Protein AF-A0A1C0YJT8-F1 (afdb_monomer_lite)

InterPro domains:
  IPR001119 S-layer homology domain [PF00395] (27-69)
  IPR001119 S-layer homology domain [PS51272] (24-87)

Organism: NCBI:txid33978

Foldseek 3Di:
DDDDPPDPPQPDDPPPPVDDPPPQPQQPVCPPPDPLLSVLLVVLVVVVLADAPDSRHNQQFDFDFLLRNLLSLLLVVVLSVQDQPPCLLVDAQAPPDHSPDPPVSSSRSNRRCSVLVLDPDDPRHSRRRHGDFLLVLLSSLQSSQCSNQVVHGLLRVCVVVVFFFQAPCLVVADPVSSSSVRSCRSLVLDVDNHRRRGDTHGSSNSSSSVSSSVVSSVVVVVVVVDPDPPDPPDPDDDDDDDDDDDDDDDDDDDDDDDDDDDDDDPDPPFCQKDKAFFWFFDDQDQQKTWTAHPPRGIDIAGEDPLLRLVSVLRQQNHRKTWTFIDHRRYGPDTQEIERQRQADPVGFREDECVNHDLRYHYEYAHQGYEYYDQQPRPDAYHAEYEANRAYEYEEHHHPEHAYPEEYEYEYDAEYPDEYEYHYENYEYEFDLHYEHAEYEYAYEYEYAYDNNYEAEEYEDEPPHAEYEYHEEYAEYEYADCEEHEYFAQYEYAEYHYNHLEYEYPVNGYHYNYYDYDPNNPDYDYD

Radius of gyration: 30.13 Å; chains: 1; bounding box: 87×71×88 Å

Secondary structure (DSSP, 8-state):
-------------SSTT------PPPPGGGTTS-HHHHHHHHHHHHTTSS--SSSS---TTSBPBHHHHHHHHHHHHHHTTPPPPTTTTTS-SSTTS-TT-S-HHHHHHHHHHHHTSS---BTTB--TTSBPBHHHHHHHHHHHHHHHHSS--HHHHHHHTT-----TTGGGS-HHHHHHHHHHHHTTS---S---TTSBPBHHHHHHHHHHHHHHHHHHHHHHHS---------PPPPPP------------------------------SEEEEEEEEEEEEETTEEEEEETTTEEEEEEE-GGGHHHHT-TTTTTT-EEEEEEETTEEEEEEEEEE----BTTB-EEEEGGGS-TT-EEEE--SEEEEESBTT-SSPEEEEEPTTEEEEE-SB-EEEEEESS-EEEEE-SEEEEEEEEE-TTEEEEE-TT-EEEEEEESS-EEEEE-TT-EEEEEEE-TT--EEEEESEEEEEEE--SSEEEEEES-EEEEEEE--SEEEE-TT--EEEEEEE-TT-------

Structure (mmCIF, N/CA/C/O backbone):
data_AF-A0A1C0YJT8-F1
#
_entry.id   AF-A0A1C0YJT8-F1
#
loop_
_atom_site.group_PDB
_atom_site.id
_atom_site.type_symbol
_atom_site.label_atom_id
_atom_site.label_alt_id
_atom_site.label_comp_id
_atom_site.label_asym_id
_atom_site.label_entity_id
_atom_site.label_seq_id
_atom_site.pdbx_PDB_ins_code
_atom_site.Cartn_x
_atom_site.Cartn_y
_atom_site.Cartn_z
_atom_site.occupancy
_atom_site.B_iso_or_equiv
_atom_site.auth_seq_id
_atom_site.auth_comp_id
_atom_site.auth_asym_id
_atom_site.auth_atom_id
_atom_site.pdbx_PDB_model_num
ATOM 1 N N . MET A 1 1 ? -6.799 -3.546 -41.972 1.00 31.66 1 MET A N 1
ATOM 2 C CA . MET A 1 1 ? -7.171 -2.830 -40.733 1.00 31.66 1 MET A CA 1
ATOM 3 C C . MET A 1 1 ? -5.934 -2.799 -39.862 1.00 31.66 1 MET A C 1
ATOM 5 O O . MET A 1 1 ? -5.604 -3.805 -39.254 1.00 31.66 1 MET A O 1
ATOM 9 N N . ASN A 1 2 ? -5.205 -1.687 -39.908 1.00 24.78 2 ASN A N 1
ATOM 10 C CA . ASN A 1 2 ? -3.968 -1.499 -39.158 1.00 24.78 2 ASN A CA 1
ATOM 11 C C . ASN A 1 2 ? -4.349 -1.091 -37.735 1.00 24.78 2 ASN A C 1
ATOM 13 O O . ASN A 1 2 ? -4.852 0.015 -37.539 1.00 24.78 2 ASN A O 1
ATOM 17 N N . LYS A 1 3 ? -4.157 -1.983 -36.759 1.00 29.39 3 LYS A N 1
ATOM 18 C CA . LYS A 1 3 ? -4.174 -1.580 -35.352 1.00 29.39 3 LYS A CA 1
ATOM 19 C C . LYS A 1 3 ? -2.888 -0.796 -35.107 1.00 29.39 3 LYS A C 1
ATOM 21 O O . LYS A 1 3 ? -1.796 -1.314 -35.314 1.00 29.39 3 LYS A O 1
ATOM 26 N N . LYS A 1 4 ? -3.044 0.484 -34.779 1.00 26.94 4 LYS A N 1
ATOM 27 C CA . LYS A 1 4 ? -1.961 1.347 -34.318 1.00 26.94 4 LYS A CA 1
ATOM 28 C C . LYS A 1 4 ? -1.537 0.808 -32.954 1.00 26.94 4 LYS A C 1
ATOM 30 O O . LYS A 1 4 ? -2.317 0.892 -32.013 1.00 26.94 4 LYS A O 1
ATOM 35 N N . TYR A 1 5 ? -0.363 0.198 -32.880 1.00 30.16 5 TYR A N 1
ATOM 36 C CA . TYR A 1 5 ? 0.302 -0.042 -31.609 1.00 30.16 5 TYR A CA 1
ATOM 37 C C . TYR A 1 5 ? 0.912 1.299 -31.215 1.00 30.16 5 TYR A C 1
ATOM 39 O O . TYR A 1 5 ? 1.876 1.749 -31.831 1.00 30.16 5 TYR A O 1
ATOM 47 N N . THR A 1 6 ? 0.259 2.006 -30.296 1.00 26.56 6 THR A N 1
ATOM 48 C CA . THR A 1 6 ? 0.883 3.124 -29.593 1.00 26.56 6 THR A CA 1
ATOM 49 C C . THR A 1 6 ? 2.080 2.529 -28.864 1.00 26.56 6 THR A C 1
ATOM 51 O O . THR A 1 6 ? 1.913 1.564 -28.121 1.00 26.56 6 THR A O 1
ATOM 54 N N . ALA A 1 7 ? 3.284 3.012 -29.164 1.00 27.41 7 ALA A N 1
ATOM 55 C CA . ALA A 1 7 ? 4.483 2.589 -28.465 1.00 27.41 7 ALA A CA 1
ATOM 56 C C . ALA A 1 7 ? 4.308 2.953 -26.988 1.00 27.41 7 ALA A C 1
ATOM 58 O O . ALA A 1 7 ? 4.318 4.130 -26.638 1.00 27.41 7 ALA A O 1
ATOM 59 N N . VAL A 1 8 ? 4.087 1.947 -26.145 1.00 30.14 8 VAL A N 1
ATOM 60 C CA . VAL A 1 8 ? 4.354 2.064 -24.716 1.00 30.14 8 VAL A CA 1
ATOM 61 C C . VAL A 1 8 ? 5.869 2.170 -24.638 1.00 30.14 8 VAL A C 1
ATOM 63 O O . VAL A 1 8 ? 6.574 1.198 -24.910 1.00 30.14 8 VAL A O 1
ATOM 66 N N . VAL A 1 9 ? 6.384 3.371 -24.382 1.00 32.78 9 VAL A N 1
ATOM 67 C CA . VAL A 1 9 ? 7.763 3.515 -23.921 1.00 32.78 9 VAL A CA 1
ATOM 68 C C . VAL A 1 9 ? 7.741 2.943 -22.514 1.00 32.78 9 VAL A C 1
ATOM 70 O O . VAL A 1 9 ? 7.346 3.608 -21.567 1.00 32.78 9 VAL A O 1
ATOM 73 N N . ALA A 1 10 ? 8.018 1.648 -22.408 1.00 33.59 10 ALA A N 1
ATOM 74 C CA . ALA A 1 10 ? 8.188 0.992 -21.132 1.00 33.59 10 ALA A CA 1
ATOM 75 C C . ALA A 1 10 ? 9.545 1.451 -20.590 1.00 33.59 10 ALA A C 1
ATOM 77 O O . ALA A 1 10 ? 10.577 0.857 -20.906 1.00 33.59 10 ALA A O 1
ATOM 78 N N . THR A 1 11 ? 9.552 2.556 -19.847 1.00 33.28 11 THR A N 1
ATOM 79 C CA . THR A 1 11 ? 10.689 2.956 -19.019 1.00 33.28 11 THR A CA 1
ATOM 80 C C . THR A 1 11 ? 10.813 1.890 -17.936 1.00 33.28 11 THR A C 1
ATOM 82 O O . THR A 1 11 ? 10.087 1.880 -16.952 1.00 33.28 11 THR A O 1
ATOM 85 N N . LEU A 1 12 ? 11.633 0.879 -18.203 1.00 34.91 12 LEU A N 1
ATOM 86 C CA . LEU A 1 12 ? 11.765 -0.310 -17.376 1.00 34.91 12 LEU A CA 1
ATOM 87 C C . LEU A 1 12 ? 13.092 -0.268 -16.630 1.00 34.91 12 LEU A C 1
ATOM 89 O O . LEU A 1 12 ? 14.141 -0.340 -17.260 1.00 34.91 12 LEU A O 1
ATOM 93 N N . LEU A 1 13 ? 12.982 -0.239 -15.299 1.00 37.06 13 LEU A N 1
ATOM 94 C CA . LEU A 1 13 ? 13.939 -0.730 -14.302 1.00 37.06 13 LEU A CA 1
ATOM 95 C C . LEU A 1 13 ? 15.419 -0.513 -14.646 1.00 37.06 13 LEU A C 1
ATOM 97 O O . LEU A 1 13 ? 16.098 -1.433 -15.097 1.00 37.06 13 LEU A O 1
ATOM 101 N N . ALA A 1 14 ? 15.937 0.669 -14.327 1.00 29.52 14 ALA A N 1
ATOM 102 C CA . ALA A 1 14 ? 17.372 0.846 -14.091 1.00 29.52 14 ALA A CA 1
ATOM 103 C C . ALA A 1 14 ? 17.700 1.397 -12.685 1.00 29.52 14 ALA A C 1
ATOM 105 O O . ALA A 1 14 ? 18.867 1.410 -12.313 1.00 29.52 14 ALA A O 1
ATOM 106 N N . GLY A 1 15 ? 16.702 1.788 -11.875 1.00 34.75 15 GLY A N 1
ATOM 107 C CA . GLY A 1 15 ? 16.930 2.362 -10.535 1.00 34.75 15 GLY A CA 1
ATOM 108 C C . GLY A 1 15 ? 16.719 1.424 -9.333 1.00 34.75 15 GLY A C 1
ATOM 109 O O . GLY A 1 15 ? 17.360 1.589 -8.302 1.00 34.75 15 GLY A O 1
ATOM 110 N N . ALA A 1 16 ? 15.872 0.397 -9.432 1.00 33.62 16 ALA A N 1
ATOM 111 C CA . ALA A 1 16 ? 15.296 -0.248 -8.240 1.00 33.62 16 ALA A CA 1
ATOM 112 C C . ALA A 1 16 ? 16.101 -1.412 -7.609 1.00 33.62 16 ALA A C 1
ATOM 114 O O . ALA A 1 16 ? 15.509 -2.328 -7.042 1.00 33.62 16 ALA A O 1
ATOM 115 N N . LEU A 1 17 ? 17.438 -1.436 -7.693 1.00 34.62 17 LEU A N 1
ATOM 116 C CA . LEU A 1 17 ? 18.242 -2.439 -6.956 1.00 34.62 17 LEU A CA 1
ATOM 117 C C . LEU A 1 17 ? 19.297 -1.860 -6.009 1.00 34.62 17 LEU A C 1
ATOM 119 O O . LEU A 1 17 ? 19.988 -2.629 -5.339 1.00 34.62 17 LEU A O 1
ATOM 123 N N . ALA A 1 18 ? 19.360 -0.539 -5.840 1.00 38.50 18 ALA A N 1
ATOM 124 C CA . ALA A 1 18 ? 19.978 0.043 -4.652 1.00 38.50 18 ALA A CA 1
ATOM 125 C C . ALA A 1 18 ? 18.956 0.056 -3.497 1.00 38.50 18 ALA A C 1
ATOM 127 O O . ALA A 1 18 ? 18.519 1.103 -3.040 1.00 38.50 18 ALA A O 1
ATOM 128 N N . LEU A 1 19 ? 18.531 -1.132 -3.055 1.00 37.12 19 LEU A N 1
ATOM 129 C CA . LEU A 1 19 ? 17.658 -1.282 -1.893 1.00 37.12 19 LEU A CA 1
ATOM 130 C C . LEU A 1 19 ? 18.473 -1.002 -0.624 1.00 37.12 19 LEU A C 1
ATOM 132 O O . LEU A 1 19 ? 19.276 -1.832 -0.187 1.00 37.12 19 LEU A O 1
ATOM 136 N N . SER A 1 20 ? 18.250 0.160 -0.016 1.00 27.94 20 SER A N 1
ATOM 137 C CA . SER A 1 20 ? 18.439 0.319 1.426 1.00 27.94 20 SER A CA 1
ATOM 138 C C . SER A 1 20 ? 17.560 -0.725 2.124 1.00 27.94 20 SER A C 1
ATOM 140 O O . SER A 1 20 ? 16.398 -0.864 1.743 1.00 27.94 20 SER A O 1
ATOM 142 N N . PRO A 1 21 ? 18.051 -1.490 3.115 1.00 30.81 21 PRO A N 1
ATOM 143 C CA . PRO A 1 21 ? 17.191 -2.422 3.825 1.00 30.81 21 PRO A CA 1
ATOM 144 C C . PRO A 1 21 ? 16.226 -1.627 4.715 1.00 30.81 21 PRO A C 1
ATOM 146 O O . PRO A 1 21 ? 16.537 -1.357 5.875 1.00 30.81 21 PRO A O 1
ATOM 149 N N . LEU A 1 22 ? 15.047 -1.270 4.194 1.00 33.97 22 LEU A N 1
ATOM 150 C CA . LEU A 1 22 ? 13.877 -1.096 5.047 1.00 33.97 22 LEU A CA 1
ATOM 151 C C . LEU A 1 22 ? 13.570 -2.493 5.577 1.00 33.97 22 LEU A C 1
ATOM 153 O O . LEU A 1 22 ? 13.144 -3.384 4.847 1.00 33.97 22 LEU A O 1
ATOM 157 N N . GLN A 1 23 ? 13.917 -2.734 6.835 1.00 31.55 23 GLN A N 1
ATOM 158 C CA . GLN A 1 23 ? 13.694 -4.020 7.468 1.00 31.55 23 GLN A CA 1
ATOM 159 C C . GLN A 1 23 ? 12.198 -4.158 7.765 1.00 31.55 23 GLN A C 1
ATOM 161 O O . GLN A 1 23 ? 11.768 -3.970 8.902 1.00 31.55 23 GLN A O 1
ATOM 166 N N . ALA A 1 24 ? 11.398 -4.507 6.755 1.00 40.41 24 ALA A N 1
ATOM 167 C CA . ALA A 1 24 ? 10.116 -5.139 7.010 1.00 40.41 24 ALA A CA 1
ATOM 168 C C . ALA A 1 24 ? 10.387 -6.364 7.896 1.00 40.41 24 ALA A C 1
ATOM 170 O O . ALA A 1 24 ? 11.329 -7.136 7.675 1.00 40.41 24 ALA A O 1
ATOM 171 N N . LYS A 1 25 ? 9.623 -6.485 8.982 1.00 47.97 25 LYS A N 1
ATOM 172 C CA . LYS A 1 25 ? 9.777 -7.588 9.928 1.00 47.97 25 LYS A CA 1
ATOM 173 C C . LYS A 1 25 ? 9.596 -8.894 9.149 1.00 47.97 25 LYS A C 1
ATOM 175 O O . LYS A 1 25 ? 8.554 -9.110 8.539 1.00 47.97 25 LYS A O 1
ATOM 180 N N . ALA A 1 26 ? 10.631 -9.733 9.133 1.00 68.06 26 ALA A N 1
ATOM 181 C CA . ALA A 1 26 ? 10.588 -11.014 8.439 1.00 68.06 26 ALA A CA 1
ATOM 182 C C . ALA A 1 26 ? 9.396 -11.842 8.940 1.00 68.06 26 ALA A C 1
ATOM 184 O O . ALA A 1 26 ? 9.142 -11.881 10.144 1.00 68.06 26 ALA A O 1
ATOM 185 N N . PHE A 1 27 ? 8.685 -12.516 8.032 1.00 83.00 27 PHE A N 1
ATOM 186 C CA . PHE A 1 27 ? 7.593 -13.404 8.428 1.00 83.00 27 PHE A CA 1
ATOM 187 C C . PHE A 1 27 ? 8.133 -14.553 9.297 1.00 83.00 27 PHE A C 1
ATOM 189 O O . PHE A 1 27 ? 9.034 -15.292 8.886 1.00 83.00 27 PHE A O 1
ATOM 196 N N . ASP A 1 28 ? 7.570 -14.727 10.490 1.00 88.25 28 ASP A N 1
ATOM 197 C CA . ASP A 1 28 ? 8.059 -15.656 11.515 1.00 88.25 28 ASP A CA 1
ATOM 198 C C . ASP A 1 28 ? 8.017 -17.116 11.029 1.00 88.25 28 ASP A C 1
ATOM 200 O O . ASP A 1 28 ? 8.898 -17.933 11.318 1.00 88.25 28 ASP A O 1
ATOM 204 N N . ASP A 1 29 ? 7.017 -17.450 10.213 1.00 91.94 29 ASP A N 1
ATOM 205 C CA . ASP A 1 29 ? 6.805 -18.783 9.650 1.00 91.94 29 ASP A CA 1
ATOM 206 C C . ASP A 1 29 ? 7.734 -19.129 8.469 1.00 91.94 29 ASP A C 1
ATOM 208 O O . ASP A 1 29 ? 7.684 -20.248 7.936 1.00 91.94 29 ASP A O 1
ATOM 212 N N . LEU A 1 30 ? 8.639 -18.216 8.098 1.00 90.25 30 LEU A N 1
ATOM 213 C CA . LEU A 1 30 ? 9.714 -18.460 7.138 1.00 90.25 30 LEU A CA 1
ATOM 214 C C . LEU A 1 30 ? 11.033 -18.892 7.783 1.00 90.25 30 LEU A C 1
ATOM 216 O O . LEU A 1 30 ? 11.914 -19.367 7.064 1.00 90.25 30 LEU A O 1
ATOM 220 N N . ALA A 1 31 ? 11.166 -18.824 9.112 1.00 88.31 31 ALA A N 1
ATOM 221 C CA . ALA A 1 31 ? 12.425 -19.095 9.815 1.00 88.31 31 ALA A CA 1
ATOM 222 C C . ALA A 1 31 ? 13.023 -20.492 9.538 1.00 88.31 31 ALA A C 1
ATOM 224 O O . ALA A 1 31 ? 14.227 -20.701 9.677 1.00 88.31 31 ALA A O 1
ATOM 225 N N . THR A 1 32 ? 12.198 -21.468 9.134 1.00 88.75 32 THR A N 1
ATOM 226 C CA . THR A 1 32 ? 12.649 -22.831 8.790 1.00 88.75 32 THR A CA 1
ATOM 227 C C . THR A 1 32 ? 13.110 -23.006 7.339 1.00 88.75 32 THR A C 1
ATOM 229 O O . THR A 1 32 ? 13.589 -24.085 6.988 1.00 88.75 32 THR A O 1
ATOM 232 N N . TYR A 1 33 ? 12.913 -22.005 6.480 1.00 89.25 33 TYR A N 1
ATOM 233 C CA . TYR A 1 33 ? 13.337 -22.032 5.078 1.00 89.25 33 TYR A CA 1
ATOM 234 C C . TYR A 1 33 ? 14.773 -21.520 4.942 1.00 89.25 33 TYR A C 1
ATOM 236 O O . TYR A 1 33 ? 15.295 -20.856 5.831 1.00 89.25 33 TYR A O 1
ATOM 244 N N . ASP A 1 34 ? 15.445 -21.843 3.841 1.00 84.62 34 ASP A N 1
ATOM 245 C CA . ASP A 1 34 ? 16.791 -21.335 3.579 1.00 84.62 34 ASP A CA 1
ATOM 246 C C . ASP A 1 34 ? 16.793 -19.816 3.323 1.00 84.62 34 ASP A C 1
ATOM 248 O O . ASP A 1 34 ? 15.784 -19.239 2.912 1.00 84.62 34 ASP A O 1
ATOM 252 N N . ASN A 1 35 ? 17.945 -19.170 3.526 1.00 82.06 35 ASN A N 1
ATOM 253 C CA . ASN A 1 35 ? 18.081 -17.717 3.382 1.00 82.06 35 ASN A CA 1
ATOM 254 C C . ASN A 1 35 ? 17.677 -17.203 1.995 1.00 82.06 35 ASN A C 1
ATOM 256 O O . ASN A 1 35 ? 17.123 -16.116 1.904 1.00 82.06 35 ASN A O 1
ATOM 260 N N . THR A 1 36 ? 17.930 -17.956 0.920 1.00 79.44 36 THR A N 1
ATOM 261 C CA . THR A 1 36 ? 17.554 -17.529 -0.436 1.00 79.44 36 THR A CA 1
ATOM 262 C C . THR A 1 36 ? 16.038 -17.506 -0.591 1.00 79.44 36 THR A C 1
ATOM 264 O O . THR A 1 36 ? 15.490 -16.577 -1.177 1.00 79.44 36 THR A O 1
ATOM 267 N N . THR A 1 37 ? 15.346 -18.496 -0.033 1.00 82.50 37 THR A N 1
ATOM 268 C CA . THR A 1 37 ? 13.883 -18.522 -0.002 1.00 82.50 37 THR A CA 1
ATOM 269 C C . THR A 1 37 ? 13.311 -17.389 0.852 1.00 82.50 37 THR A C 1
ATOM 271 O O . THR A 1 37 ? 12.378 -16.721 0.411 1.00 82.50 37 THR A O 1
ATOM 274 N N . GLN A 1 38 ? 13.881 -17.141 2.035 1.00 86.06 38 GLN A N 1
ATOM 275 C CA . GLN A 1 38 ? 13.472 -16.024 2.895 1.00 86.06 38 GLN A CA 1
ATOM 276 C C . GLN A 1 38 ? 13.656 -14.680 2.178 1.00 86.06 38 GLN A C 1
ATOM 278 O O . GLN A 1 38 ? 12.714 -13.899 2.098 1.00 86.06 38 GLN A O 1
ATOM 283 N N . GLN A 1 39 ? 14.825 -14.453 1.571 1.00 84.75 39 GLN A N 1
ATOM 284 C CA . GLN A 1 39 ? 15.125 -13.245 0.797 1.00 84.75 39 GLN A CA 1
ATOM 285 C C . GLN A 1 39 ? 14.193 -13.073 -0.397 1.00 84.75 39 GLN A C 1
ATOM 287 O O . GLN A 1 39 ? 13.741 -11.966 -0.639 1.00 84.75 39 GLN A O 1
ATOM 292 N N . ALA A 1 40 ? 13.869 -14.143 -1.125 1.00 83.75 40 ALA A N 1
ATOM 293 C CA . ALA A 1 40 ? 12.947 -14.056 -2.255 1.00 83.75 40 ALA A CA 1
ATOM 294 C C . ALA A 1 40 ? 11.547 -13.599 -1.821 1.00 83.75 40 ALA A C 1
ATOM 296 O O . ALA A 1 40 ? 10.914 -12.811 -2.517 1.00 83.75 40 ALA A O 1
ATOM 297 N N . VAL A 1 41 ? 11.057 -14.097 -0.681 1.00 86.56 41 VAL A N 1
ATOM 298 C CA . VAL A 1 41 ? 9.773 -13.646 -0.131 1.00 86.56 41 VAL A CA 1
ATOM 299 C C . VAL A 1 41 ? 9.883 -12.205 0.360 1.00 86.56 41 VAL A C 1
ATOM 301 O O . VAL A 1 41 ? 9.013 -11.404 0.040 1.00 86.56 41 VAL A O 1
ATOM 304 N N . GLN A 1 42 ? 10.963 -11.868 1.066 1.00 84.38 42 GLN A N 1
ATOM 305 C CA . GLN A 1 42 ? 11.190 -10.523 1.586 1.00 84.38 42 GLN A CA 1
ATOM 306 C C . GLN A 1 42 ? 11.274 -9.486 0.462 1.00 84.38 42 GLN A C 1
ATOM 308 O O . GLN A 1 42 ? 10.499 -8.550 0.460 1.00 84.38 42 GLN A O 1
ATOM 313 N N . GLN A 1 43 ? 12.094 -9.717 -0.565 1.00 81.12 43 GLN A N 1
ATOM 314 C CA . GLN A 1 43 ? 12.246 -8.818 -1.715 1.00 81.12 43 GLN A CA 1
ATOM 315 C C . GLN A 1 43 ? 10.925 -8.541 -2.430 1.00 81.12 43 GLN A C 1
ATOM 317 O O . GLN A 1 43 ? 10.657 -7.420 -2.842 1.00 81.12 43 GLN A O 1
ATOM 322 N N . LEU A 1 44 ? 10.096 -9.571 -2.604 1.00 83.31 44 LEU A N 1
ATOM 323 C CA . LEU A 1 44 ? 8.788 -9.401 -3.226 1.00 83.31 44 LEU A CA 1
ATOM 324 C C . LEU A 1 44 ? 7.784 -8.711 -2.293 1.00 83.31 44 LEU A C 1
ATOM 326 O O . LEU A 1 44 ? 6.843 -8.103 -2.792 1.00 83.31 44 LEU A O 1
ATOM 330 N N . ALA A 1 45 ? 7.942 -8.845 -0.975 1.00 80.44 45 ALA A N 1
ATOM 331 C CA . ALA A 1 45 ? 7.119 -8.147 0.008 1.00 80.44 45 ALA A CA 1
ATOM 332 C C . ALA A 1 45 ? 7.512 -6.669 0.118 1.00 80.44 45 ALA A C 1
ATOM 334 O O . ALA A 1 45 ? 6.631 -5.820 0.073 1.00 80.44 45 ALA A O 1
ATOM 335 N N . ASP A 1 46 ? 8.813 -6.372 0.149 1.00 76.06 46 ASP A N 1
ATOM 336 C CA . ASP A 1 46 ? 9.376 -5.017 0.124 1.00 76.06 46 ASP A CA 1
ATOM 337 C C . ASP A 1 46 ? 8.985 -4.285 -1.168 1.00 76.06 46 ASP A C 1
ATOM 339 O O . ASP A 1 46 ? 8.692 -3.096 -1.162 1.00 76.06 46 ASP A O 1
ATOM 343 N N . ALA A 1 47 ? 8.919 -5.017 -2.285 1.00 69.12 47 ALA A N 1
ATOM 344 C CA . ALA A 1 47 ? 8.415 -4.510 -3.558 1.00 69.12 47 ALA A CA 1
ATOM 345 C C . ALA A 1 47 ? 6.876 -4.484 -3.645 1.00 69.12 47 ALA A C 1
ATOM 347 O O . ALA A 1 47 ? 6.346 -4.225 -4.716 1.00 69.12 47 ALA A O 1
ATOM 348 N N . HIS A 1 48 ? 6.150 -4.815 -2.571 1.00 74.62 48 HIS A N 1
ATOM 349 C CA . HIS A 1 48 ? 4.679 -4.843 -2.497 1.00 74.62 48 HIS A CA 1
ATOM 350 C C . HIS A 1 48 ? 3.971 -5.785 -3.494 1.00 74.62 48 HIS A C 1
ATOM 352 O O . HIS A 1 48 ? 2.741 -5.776 -3.618 1.00 74.62 48 HIS A O 1
ATOM 358 N N . ILE A 1 49 ? 4.727 -6.686 -4.128 1.00 77.69 49 ILE A N 1
ATOM 359 C CA . ILE A 1 49 ? 4.253 -7.674 -5.105 1.00 77.69 49 ILE A CA 1
ATOM 360 C C . ILE A 1 49 ? 3.514 -8.822 -4.409 1.00 77.69 49 ILE A C 1
ATOM 362 O O . ILE A 1 49 ? 2.552 -9.380 -4.947 1.00 77.69 49 ILE A O 1
ATOM 366 N N . ILE A 1 50 ? 3.967 -9.216 -3.215 1.00 81.12 50 ILE A N 1
ATOM 367 C CA . ILE A 1 50 ? 3.315 -10.242 -2.395 1.00 81.12 50 ILE A CA 1
ATOM 368 C C . ILE A 1 50 ? 3.073 -9.727 -0.979 1.00 81.12 50 ILE A C 1
ATOM 370 O O . ILE A 1 50 ? 3.869 -8.978 -0.435 1.00 81.12 50 ILE A O 1
ATOM 374 N N . ARG A 1 51 ? 1.993 -10.196 -0.348 1.00 80.19 51 ARG A N 1
ATOM 375 C CA . ARG A 1 51 ? 1.681 -9.901 1.058 1.00 80.19 51 ARG A CA 1
ATOM 376 C C . ARG A 1 51 ? 1.531 -11.168 1.884 1.00 80.19 51 ARG A C 1
ATOM 378 O O . ARG A 1 51 ? 1.121 -12.208 1.347 1.00 80.19 51 ARG A O 1
ATOM 385 N N . GLY A 1 52 ? 1.823 -11.068 3.179 1.00 78.00 52 GLY A N 1
ATOM 386 C CA . GLY A 1 52 ? 1.522 -12.109 4.159 1.00 78.00 52 GLY A CA 1
ATOM 387 C C . GLY A 1 52 ? 0.021 -12.379 4.295 1.00 78.00 52 GLY A C 1
ATOM 388 O O . GLY A 1 52 ? -0.820 -11.653 3.768 1.00 78.00 52 GLY A O 1
ATOM 389 N N . THR A 1 53 ? -0.326 -13.472 4.967 1.00 79.25 53 THR A N 1
ATOM 390 C CA . THR A 1 53 ? -1.691 -13.713 5.464 1.00 79.25 53 THR A CA 1
ATOM 391 C C . THR A 1 53 ? -1.968 -12.963 6.769 1.00 79.25 53 THR A C 1
ATOM 393 O O . THR A 1 53 ? -3.124 -12.838 7.150 1.00 79.25 53 THR A O 1
ATOM 396 N N . SER A 1 54 ? -0.915 -12.475 7.425 1.00 75.88 54 SER A N 1
ATOM 397 C CA . SER A 1 54 ? -0.922 -11.459 8.480 1.00 75.88 54 SER A CA 1
ATOM 398 C C . SER A 1 54 ? 0.392 -10.656 8.393 1.00 75.88 54 SER A C 1
ATOM 400 O O . SER A 1 54 ? 1.259 -11.038 7.592 1.00 75.88 54 SER A O 1
ATOM 402 N N . PRO A 1 55 ? 0.594 -9.598 9.202 1.00 75.50 55 PRO A N 1
ATOM 403 C CA . PRO A 1 55 ? 1.862 -8.861 9.234 1.00 75.50 55 PRO A CA 1
ATOM 404 C C . PRO A 1 55 ? 3.086 -9.744 9.525 1.00 75.50 55 PRO A C 1
ATOM 406 O O . PRO A 1 55 ? 4.164 -9.508 8.993 1.00 75.50 55 PRO A O 1
ATOM 409 N N . THR A 1 56 ? 2.921 -10.802 10.324 1.00 82.19 56 THR A N 1
ATOM 410 C CA . THR A 1 56 ? 4.013 -11.698 10.746 1.00 82.19 56 THR A CA 1
ATOM 411 C C . THR A 1 56 ? 3.978 -13.079 10.094 1.00 82.19 56 THR A C 1
ATOM 413 O O . THR A 1 56 ? 4.918 -13.851 10.254 1.00 82.19 56 THR A O 1
ATOM 416 N N . THR A 1 57 ? 2.927 -13.427 9.344 1.00 84.81 57 THR A N 1
ATOM 417 C CA . THR A 1 57 ? 2.735 -14.781 8.793 1.00 84.81 57 THR A CA 1
ATOM 418 C C . THR A 1 57 ? 2.598 -14.754 7.275 1.00 84.81 57 THR A C 1
ATOM 420 O O . THR A 1 57 ? 1.688 -14.124 6.737 1.00 84.81 57 THR A O 1
ATOM 423 N N . PHE A 1 58 ? 3.446 -15.495 6.557 1.00 87.88 58 PHE A N 1
ATOM 424 C CA . PHE A 1 58 ? 3.384 -15.611 5.097 1.00 87.88 58 PHE A CA 1
ATOM 425 C C . PHE A 1 58 ? 2.487 -16.760 4.599 1.00 87.88 58 PHE A C 1
ATOM 427 O O . PHE A 1 58 ? 1.999 -16.735 3.459 1.00 87.88 58 PHE A O 1
ATOM 434 N N . SER A 1 59 ? 2.277 -17.776 5.434 1.00 91.56 59 SER A N 1
ATOM 435 C CA . SER A 1 59 ? 1.650 -19.062 5.120 1.00 91.56 59 SER A CA 1
ATOM 436 C C . SER A 1 59 ? 2.350 -19.807 3.971 1.00 91.56 59 SER A C 1
ATOM 438 O O . SER A 1 59 ? 1.730 -20.155 2.962 1.00 91.56 59 SER A O 1
ATOM 440 N N . PRO A 1 60 ? 3.663 -20.102 4.071 1.00 92.69 60 PRO A N 1
ATOM 441 C CA . PRO A 1 60 ? 4.478 -20.573 2.952 1.00 92.69 60 PRO A CA 1
ATOM 442 C C . PRO A 1 60 ? 4.009 -21.903 2.355 1.00 92.69 60 PRO A C 1
ATOM 444 O O . PRO A 1 60 ? 4.232 -22.150 1.169 1.00 92.69 60 PRO A O 1
ATOM 447 N N . LYS A 1 61 ? 3.366 -22.759 3.160 1.00 93.00 61 LYS A N 1
ATOM 448 C CA . LYS A 1 61 ? 2.925 -24.106 2.763 1.00 93.00 61 LYS A CA 1
ATOM 449 C C . LYS A 1 61 ? 1.567 -24.130 2.066 1.00 93.00 61 LYS A C 1
ATOM 451 O O . LYS A 1 61 ? 1.247 -25.154 1.454 1.00 93.00 61 LYS A O 1
ATOM 456 N N . ASP A 1 62 ? 0.806 -23.043 2.135 1.00 89.38 62 ASP A N 1
ATOM 457 C CA . ASP A 1 62 ? -0.527 -22.976 1.550 1.00 89.38 62 ASP A CA 1
ATOM 458 C C . ASP A 1 62 ? -0.460 -22.975 0.031 1.00 89.38 62 ASP A C 1
ATOM 460 O O . ASP A 1 62 ? 0.455 -22.425 -0.582 1.00 89.38 62 ASP A O 1
ATOM 464 N N . ALA A 1 63 ? -1.455 -23.597 -0.591 1.00 90.06 63 ALA A N 1
ATOM 465 C CA . ALA A 1 63 ? -1.589 -23.597 -2.034 1.00 90.06 63 ALA A CA 1
ATOM 466 C C . ALA A 1 63 ? -2.024 -22.216 -2.540 1.00 90.06 63 ALA A C 1
ATOM 468 O O . ALA A 1 63 ? -3.060 -21.704 -2.114 1.00 90.06 63 ALA A O 1
ATOM 469 N N . VAL A 1 64 ? -1.300 -21.649 -3.510 1.00 88.44 64 VAL A N 1
ATOM 470 C CA . VAL A 1 64 ? -1.718 -20.379 -4.125 1.00 88.44 64 VAL A CA 1
ATOM 471 C C . VAL A 1 64 ? -3.004 -20.563 -4.915 1.00 88.44 64 VAL A C 1
ATOM 473 O O . VAL A 1 64 ? -3.144 -21.497 -5.717 1.00 88.44 64 VAL A O 1
ATOM 476 N N . THR A 1 65 ? -3.946 -19.649 -4.709 1.00 92.94 65 THR A N 1
ATOM 477 C CA . THR A 1 65 ? -5.145 -19.568 -5.538 1.00 92.94 65 THR A CA 1
ATOM 478 C C . THR A 1 65 ? -4.882 -18.734 -6.788 1.00 92.94 65 THR A C 1
ATOM 480 O O . THR A 1 65 ? -3.969 -17.908 -6.855 1.00 92.94 65 THR A O 1
ATOM 483 N N . ARG A 1 66 ? -5.699 -18.950 -7.816 1.00 94.88 66 ARG A N 1
ATOM 484 C CA . ARG A 1 66 ? -5.642 -18.192 -9.069 1.00 94.88 66 ARG A CA 1
ATOM 485 C C . ARG A 1 66 ? -5.945 -16.716 -8.832 1.00 94.88 66 ARG A C 1
ATOM 487 O O . ARG A 1 66 ? -5.279 -15.879 -9.424 1.00 94.88 66 ARG A O 1
ATOM 494 N N . GLY A 1 67 ? -6.887 -16.410 -7.939 1.00 93.75 67 GLY A N 1
ATOM 495 C CA . GLY A 1 67 ? -7.206 -15.043 -7.535 1.00 93.75 67 GLY A CA 1
ATOM 496 C C . GLY A 1 67 ? -6.031 -14.353 -6.845 1.00 93.75 67 GLY A C 1
ATOM 497 O O . GLY A 1 67 ? -5.700 -13.236 -7.213 1.00 93.75 67 GLY A O 1
ATOM 498 N N . GLN A 1 68 ? -5.338 -15.035 -5.926 1.00 89.50 68 GLN A N 1
ATOM 499 C CA . GLN A 1 68 ? -4.139 -14.484 -5.277 1.00 89.50 68 GLN A CA 1
ATOM 500 C C . GLN A 1 68 ? -3.052 -14.132 -6.296 1.00 89.50 68 GLN A C 1
ATOM 502 O O . GLN A 1 68 ? -2.532 -13.023 -6.267 1.00 89.50 68 GLN A O 1
ATOM 507 N N . VAL A 1 69 ? -2.754 -15.036 -7.235 1.00 93.25 69 VAL A N 1
ATOM 508 C CA . VAL A 1 69 ? -1.752 -14.769 -8.279 1.00 93.25 69 VAL A CA 1
ATOM 509 C C . VAL A 1 69 ? -2.186 -13.647 -9.220 1.00 93.25 69 VAL A C 1
ATOM 511 O O . VAL A 1 69 ? -1.351 -12.842 -9.613 1.00 93.25 69 VAL A O 1
ATOM 514 N N . VAL A 1 70 ? -3.472 -13.552 -9.567 1.00 95.50 70 VAL A N 1
ATOM 515 C CA . VAL A 1 70 ? -3.977 -12.431 -10.375 1.00 95.50 70 VAL A CA 1
ATOM 516 C C . VAL A 1 70 ? -3.800 -11.099 -9.665 1.00 95.50 70 VAL A C 1
ATOM 518 O O . VAL A 1 70 ? -3.374 -10.152 -10.312 1.00 95.50 70 VAL A O 1
ATOM 521 N N . LYS A 1 71 ? -4.075 -11.026 -8.361 1.00 92.25 71 LYS A N 1
ATOM 522 C CA . LYS A 1 71 ? -3.881 -9.793 -7.594 1.00 92.25 71 LYS A CA 1
ATOM 523 C C . LYS A 1 71 ? -2.407 -9.402 -7.523 1.00 92.25 71 LYS A C 1
ATOM 525 O O . LYS A 1 71 ? -2.075 -8.291 -7.904 1.00 92.25 71 LYS A O 1
ATOM 530 N N . MET A 1 72 ? -1.526 -10.351 -7.189 1.00 89.00 72 MET A N 1
ATOM 531 C CA . MET A 1 72 ? -0.071 -10.128 -7.162 1.00 89.00 72 MET A CA 1
ATOM 532 C C . MET A 1 72 ? 0.463 -9.634 -8.514 1.00 89.00 72 MET A C 1
ATOM 534 O O . MET A 1 72 ? 1.162 -8.632 -8.587 1.00 89.00 72 MET A O 1
ATOM 538 N N . LEU A 1 73 ? 0.127 -10.331 -9.606 1.00 93.88 73 LEU A N 1
ATOM 539 C CA . LEU A 1 73 ? 0.651 -9.988 -10.928 1.00 93.88 73 LEU A CA 1
ATOM 540 C C . LEU A 1 73 ? -0.013 -8.755 -11.529 1.00 93.88 73 LEU A C 1
ATOM 542 O O . LEU A 1 73 ? 0.649 -8.022 -12.246 1.00 93.88 73 LEU A O 1
ATOM 546 N N . GLY A 1 74 ? -1.305 -8.540 -11.293 1.00 93.25 74 GLY A N 1
ATOM 547 C CA . GLY A 1 74 ? -2.001 -7.358 -11.789 1.00 93.25 74 GLY A CA 1
ATOM 548 C C . GLY A 1 74 ? -1.522 -6.092 -11.095 1.00 93.25 74 GLY A C 1
ATOM 549 O O . GLY A 1 74 ? -1.289 -5.114 -11.796 1.00 93.25 74 GLY A O 1
ATOM 550 N N . LYS A 1 75 ? -1.319 -6.144 -9.771 1.00 88.00 75 LYS A N 1
ATOM 551 C CA . LYS A 1 75 ? -0.719 -5.053 -8.999 1.00 88.00 75 LYS A CA 1
ATOM 552 C C . LYS A 1 75 ? 0.682 -4.748 -9.503 1.00 88.00 75 LYS A C 1
ATOM 554 O O . LYS A 1 75 ? 0.923 -3.643 -9.961 1.00 88.00 75 LYS A O 1
ATOM 559 N N . TYR A 1 76 ? 1.532 -5.773 -9.580 1.00 86.94 76 TYR A N 1
ATOM 560 C CA . TYR A 1 76 ? 2.866 -5.624 -10.150 1.00 86.94 76 TYR A CA 1
ATOM 561 C C . TYR A 1 76 ? 2.827 -5.021 -11.560 1.00 86.94 76 TYR A C 1
ATOM 563 O O . TYR A 1 76 ? 3.552 -4.090 -11.857 1.00 86.94 76 TYR A O 1
ATOM 571 N N . LEU A 1 77 ? 1.970 -5.511 -12.458 1.00 88.69 77 LEU A N 1
ATOM 572 C CA . LEU A 1 77 ? 1.879 -4.963 -13.812 1.00 88.69 77 LEU A CA 1
ATOM 573 C C . LEU A 1 77 ? 1.443 -3.496 -13.819 1.00 88.69 77 LEU A C 1
ATOM 575 O O . LEU A 1 77 ? 1.999 -2.733 -14.602 1.00 88.69 77 LEU A O 1
ATOM 579 N N . GLU A 1 78 ? 0.472 -3.120 -12.987 1.00 86.50 78 GLU A N 1
ATOM 580 C CA . GLU A 1 78 ? 0.048 -1.728 -12.812 1.00 86.50 78 GLU A CA 1
ATOM 581 C C . GLU A 1 78 ? 1.217 -0.854 -12.337 1.00 86.50 78 GLU A C 1
ATOM 583 O O . GLU A 1 78 ? 1.514 0.139 -12.993 1.00 86.50 78 GLU A O 1
ATOM 588 N N . GLU A 1 79 ? 1.948 -1.282 -11.304 1.00 79.81 79 GLU A N 1
ATOM 589 C CA . GLU A 1 79 ? 3.167 -0.614 -10.813 1.00 79.81 79 GLU A CA 1
ATOM 590 C C . GLU A 1 79 ? 4.255 -0.519 -11.897 1.00 79.81 79 GLU A C 1
ATOM 592 O O . GLU A 1 79 ? 5.055 0.407 -11.922 1.00 79.81 79 GLU A O 1
ATOM 597 N N . GLN A 1 80 ? 4.289 -1.469 -12.836 1.00 76.62 80 GLN A N 1
ATOM 598 C CA . GLN A 1 80 ? 5.174 -1.444 -14.006 1.00 76.62 80 GLN A CA 1
ATOM 599 C C . GLN A 1 80 ? 4.611 -0.631 -15.189 1.00 76.62 80 GLN A C 1
ATOM 601 O O . GLN A 1 80 ? 5.086 -0.770 -16.321 1.00 76.62 80 GLN A O 1
ATOM 606 N N . GLY A 1 81 ? 3.579 0.183 -14.963 1.00 81.75 81 GLY A N 1
ATOM 607 C CA . GLY A 1 81 ? 2.981 1.075 -15.956 1.00 81.75 81 GLY A CA 1
ATOM 608 C C . GLY A 1 81 ? 1.965 0.413 -16.892 1.00 81.75 81 GLY A C 1
ATOM 609 O O . GLY A 1 81 ? 1.585 0.996 -17.913 1.00 81.75 81 GLY A O 1
ATOM 610 N N . ALA A 1 82 ? 1.506 -0.810 -16.604 1.00 85.25 82 ALA A N 1
ATOM 611 C CA . ALA A 1 82 ? 0.392 -1.394 -17.344 1.00 85.25 82 ALA A CA 1
ATOM 612 C C . ALA A 1 82 ? -0.894 -0.619 -17.043 1.00 85.25 82 ALA A C 1
ATOM 614 O O . ALA A 1 82 ? -1.349 -0.555 -15.905 1.00 85.25 82 ALA A O 1
ATOM 615 N N . SER A 1 83 ? -1.527 -0.074 -18.081 1.00 88.12 83 SER A N 1
ATOM 616 C CA . SER A 1 83 ? -2.753 0.699 -17.900 1.00 88.12 83 SER A CA 1
ATOM 617 C C . SER A 1 83 ? -3.884 -0.160 -17.337 1.00 88.12 83 SER A C 1
ATOM 619 O O . SER A 1 83 ? -4.244 -1.197 -17.908 1.00 88.12 83 SER A O 1
ATOM 621 N N . VAL A 1 84 ? -4.519 0.328 -16.272 1.00 92.56 84 VAL A N 1
ATOM 622 C CA . VAL A 1 84 ? -5.806 -0.201 -15.827 1.00 92.56 84 VAL A CA 1
ATOM 623 C C . VAL A 1 84 ? -6.868 0.179 -16.856 1.00 92.56 84 VAL A C 1
ATOM 625 O O . VAL A 1 84 ? -7.013 1.359 -17.185 1.00 92.56 84 VAL A O 1
ATOM 628 N N . PRO A 1 85 ? -7.627 -0.786 -17.398 1.00 91.12 85 PRO A N 1
ATOM 629 C CA . PRO A 1 85 ? -8.678 -0.472 -18.355 1.00 91.12 85 PRO A CA 1
ATOM 630 C C . PRO A 1 85 ? -9.722 0.446 -17.718 1.00 91.12 85 PRO A C 1
ATOM 632 O O . PRO A 1 85 ? -10.226 0.130 -16.650 1.00 91.12 85 PRO A O 1
ATOM 635 N N . SER A 1 86 ? -10.094 1.550 -18.365 1.00 93.06 86 SER A N 1
ATOM 636 C CA . SER A 1 86 ? -11.011 2.538 -17.769 1.00 93.06 86 SER A CA 1
ATOM 637 C C . SER A 1 86 ? -12.410 1.989 -17.454 1.00 93.06 86 SER A C 1
ATOM 639 O O . SER A 1 86 ? -13.123 2.567 -16.653 1.00 93.06 86 SER A O 1
ATOM 641 N N . ASP A 1 87 ? -12.807 0.890 -18.097 1.00 93.25 87 ASP A N 1
ATOM 642 C CA . ASP A 1 87 ? -14.063 0.159 -17.890 1.00 93.25 87 ASP A CA 1
ATOM 643 C C . ASP A 1 87 ? -13.871 -1.086 -16.998 1.00 93.25 87 ASP A C 1
ATOM 645 O O . ASP A 1 87 ? -14.629 -2.054 -17.124 1.00 93.25 87 ASP A O 1
ATOM 649 N N . TRP A 1 88 ? -12.806 -1.156 -16.186 1.00 95.25 88 TRP A N 1
ATOM 650 C CA . TRP A 1 88 ? -12.468 -2.336 -15.371 1.00 95.25 88 TRP A CA 1
ATOM 651 C C . TRP A 1 88 ? -13.595 -2.745 -14.414 1.00 95.25 88 TRP A C 1
ATOM 653 O O . TRP A 1 88 ? -13.795 -3.939 -14.187 1.00 95.25 88 TRP A O 1
ATOM 663 N N . ASP A 1 89 ? -14.352 -1.779 -13.900 1.00 94.50 89 ASP A N 1
ATOM 664 C CA . ASP A 1 89 ? -15.472 -1.974 -12.986 1.00 94.50 89 ASP A CA 1
ATOM 665 C C . ASP A 1 89 ? -16.836 -2.069 -13.680 1.00 94.50 89 ASP A C 1
ATOM 667 O O . ASP A 1 89 ? -17.792 -2.571 -13.092 1.00 94.50 89 ASP A O 1
ATOM 671 N N . GLU A 1 90 ? -16.930 -1.663 -14.943 1.00 92.50 90 GLU A N 1
ATOM 672 C CA . GLU A 1 90 ? -18.161 -1.724 -15.737 1.00 92.50 90 GLU A CA 1
ATOM 673 C C . GLU A 1 90 ? -18.280 -3.015 -16.561 1.00 92.50 90 GLU A C 1
ATOM 675 O O . GLU A 1 90 ? -19.386 -3.456 -16.895 1.00 92.50 90 GLU A O 1
ATOM 680 N N . ARG A 1 91 ? -17.149 -3.657 -16.887 1.00 92.12 91 ARG A N 1
ATOM 681 C CA . ARG A 1 91 ? -17.100 -4.859 -17.731 1.00 92.12 91 ARG A CA 1
ATOM 682 C C . ARG A 1 91 ? -16.299 -5.988 -17.092 1.00 92.12 91 ARG A C 1
ATOM 684 O O . ARG A 1 91 ? -15.098 -5.899 -16.865 1.00 92.12 91 ARG A O 1
ATOM 691 N N . SER A 1 92 ? -16.940 -7.140 -16.943 1.00 91.88 92 SER A N 1
ATOM 692 C CA . SER A 1 92 ? -16.249 -8.359 -16.526 1.00 91.88 92 SER A CA 1
ATOM 693 C C . SER A 1 92 ? -15.355 -8.926 -17.645 1.00 91.88 92 SER A C 1
ATOM 695 O O . SER A 1 92 ? -15.790 -9.056 -18.793 1.00 91.88 92 SER A O 1
ATOM 697 N N . ARG A 1 93 ? -14.098 -9.267 -17.316 1.00 95.00 93 ARG A N 1
ATOM 698 C CA . ARG A 1 93 ? -13.134 -9.925 -18.232 1.00 95.00 93 ARG A CA 1
ATOM 699 C C . ARG A 1 93 ? -13.158 -11.443 -18.128 1.00 95.00 93 ARG A C 1
ATOM 701 O O . ARG A 1 93 ? -12.900 -12.138 -19.107 1.00 95.00 93 ARG A O 1
ATOM 708 N N . PHE A 1 94 ? -13.521 -11.944 -16.955 1.00 95.38 94 PHE A N 1
ATOM 709 C CA . PHE A 1 94 ? -13.734 -13.358 -16.705 1.00 95.38 94 PHE A CA 1
ATOM 710 C C . PHE A 1 94 ? -15.159 -13.568 -16.231 1.00 95.38 94 PHE A C 1
ATOM 712 O O . PHE A 1 94 ? -15.568 -12.970 -15.246 1.00 95.38 94 PHE A O 1
ATOM 719 N N . SER A 1 95 ? -15.908 -14.448 -16.890 1.00 95.31 95 SER A N 1
ATOM 720 C CA . SER A 1 95 ? -17.360 -14.568 -16.706 1.00 95.31 95 SER A CA 1
ATOM 721 C C . SER A 1 95 ? -17.815 -14.907 -15.279 1.00 95.31 95 SER A C 1
ATOM 723 O O . SER A 1 95 ? -18.996 -14.780 -14.975 1.00 95.31 95 SER A O 1
ATOM 725 N N . ASP A 1 96 ? -16.915 -15.387 -14.423 1.00 95.62 96 ASP A N 1
ATOM 726 C CA . ASP A 1 96 ? -17.150 -15.717 -13.015 1.00 95.62 96 ASP A CA 1
ATOM 727 C C . ASP A 1 96 ? -16.696 -14.630 -12.025 1.00 95.62 96 ASP A C 1
ATOM 729 O O . ASP A 1 96 ? -16.799 -14.828 -10.816 1.00 95.62 96 ASP A O 1
ATOM 733 N N . ILE A 1 97 ? -16.233 -13.480 -12.517 1.00 95.25 97 ILE A N 1
ATOM 734 C CA . ILE A 1 97 ? -15.896 -12.303 -11.714 1.00 95.25 97 ILE A CA 1
ATOM 735 C C . ILE A 1 97 ? -16.958 -11.231 -11.967 1.00 95.25 97 ILE A C 1
ATOM 737 O O . ILE A 1 97 ? -17.021 -10.640 -13.045 1.00 95.25 97 ILE A O 1
ATOM 741 N N . SER A 1 98 ? -17.834 -11.012 -10.984 1.00 94.44 98 SER A N 1
ATOM 742 C CA . SER A 1 98 ? -18.899 -10.004 -11.071 1.00 94.44 98 SER A CA 1
ATOM 743 C C . SER A 1 98 ? -18.327 -8.590 -10.988 1.00 94.44 98 SER A C 1
ATOM 745 O O . SER A 1 98 ? -17.481 -8.325 -10.139 1.00 94.44 98 SER A O 1
ATOM 747 N N . THR A 1 99 ? -18.864 -7.657 -11.777 1.00 94.38 99 THR A N 1
ATOM 748 C CA . THR A 1 99 ? -18.564 -6.217 -11.661 1.00 94.38 99 THR A CA 1
ATOM 749 C C . THR A 1 99 ? -18.998 -5.623 -10.318 1.00 94.38 99 THR A C 1
ATOM 751 O O . THR A 1 99 ? -18.489 -4.590 -9.896 1.00 94.38 99 THR A O 1
ATOM 754 N N . THR A 1 100 ? -19.898 -6.306 -9.604 1.00 91.50 100 THR A N 1
ATOM 755 C CA . THR A 1 100 ? -20.377 -5.940 -8.261 1.00 91.50 100 THR A CA 1
ATOM 756 C C . THR A 1 100 ? -19.733 -6.769 -7.145 1.00 91.50 100 THR A C 1
ATOM 758 O O . THR A 1 100 ? -20.285 -6.848 -6.049 1.00 91.50 100 THR A O 1
ATOM 761 N N . THR A 1 101 ? -18.638 -7.485 -7.421 1.00 89.94 101 THR A N 1
ATOM 762 C CA . THR A 1 101 ? -17.934 -8.243 -6.378 1.00 89.94 101 THR A CA 1
ATOM 763 C C . THR A 1 101 ? -17.378 -7.308 -5.301 1.00 89.94 101 THR A C 1
ATOM 765 O O . THR A 1 101 ? -16.981 -6.179 -5.601 1.00 89.94 101 THR A O 1
ATOM 768 N N . THR A 1 102 ? -17.344 -7.790 -4.058 1.00 90.31 102 THR A N 1
ATOM 769 C CA . THR A 1 102 ? -16.732 -7.086 -2.925 1.00 90.31 102 THR A CA 1
ATOM 770 C C . THR A 1 102 ? -15.204 -7.109 -2.990 1.00 90.31 102 THR A C 1
ATOM 772 O O . THR A 1 102 ? -14.574 -6.171 -2.518 1.00 90.31 102 THR A O 1
ATOM 775 N N . ASP A 1 103 ? -14.591 -8.113 -3.633 1.00 89.75 103 ASP A N 1
ATOM 776 C CA . ASP A 1 103 ? -13.141 -8.142 -3.887 1.00 89.75 103 ASP A CA 1
ATOM 777 C C . ASP A 1 103 ? -12.810 -7.243 -5.095 1.00 89.75 103 ASP A C 1
ATOM 779 O O . ASP A 1 103 ? -12.603 -7.705 -6.222 1.00 89.75 103 ASP A O 1
ATOM 783 N N . ARG A 1 104 ? -12.844 -5.923 -4.865 1.00 94.31 104 ARG A N 1
ATOM 784 C CA . ARG A 1 104 ? -12.586 -4.887 -5.883 1.00 94.31 104 ARG A CA 1
ATOM 785 C C . ARG A 1 104 ? -11.190 -5.018 -6.486 1.00 94.31 104 ARG A C 1
ATOM 787 O O . ARG A 1 104 ? -11.040 -4.876 -7.697 1.00 94.31 104 ARG A O 1
ATOM 794 N N . GLU A 1 105 ? -10.213 -5.365 -5.652 1.00 92.25 105 GLU A N 1
ATOM 795 C CA . GLU A 1 105 ? -8.826 -5.640 -6.033 1.00 92.25 105 GLU A CA 1
ATOM 796 C C . GLU A 1 105 ? -8.764 -6.779 -7.066 1.00 92.25 105 GLU A C 1
ATOM 798 O O . GLU A 1 105 ? -8.169 -6.639 -8.135 1.00 92.25 105 GLU A O 1
ATOM 803 N N . LEU A 1 106 ? -9.463 -7.892 -6.807 1.00 95.00 106 LEU A N 1
ATOM 804 C CA . LEU A 1 106 ? -9.562 -8.998 -7.758 1.00 95.00 106 LEU A CA 1
ATOM 805 C C . LEU A 1 106 ? -10.241 -8.572 -9.060 1.00 95.00 106 LEU A C 1
ATOM 807 O O . LEU A 1 106 ? -9.778 -8.974 -10.125 1.00 95.00 106 LEU A O 1
ATOM 811 N N . LEU A 1 107 ? -11.313 -7.776 -9.010 1.00 97.12 107 LEU A N 1
ATOM 812 C CA . LEU A 1 107 ? -11.983 -7.285 -10.218 1.00 97.12 107 LEU A CA 1
ATOM 813 C C . LEU A 1 107 ? -11.037 -6.428 -11.071 1.00 97.12 107 LEU A C 1
ATOM 815 O O . LEU A 1 107 ? -10.834 -6.756 -12.244 1.00 97.12 107 LEU A O 1
ATOM 819 N N . LYS A 1 108 ? -10.415 -5.403 -10.473 1.00 97.00 108 LYS A N 1
ATOM 820 C CA . LYS A 1 108 ? -9.453 -4.498 -11.123 1.00 97.00 108 LYS A CA 1
ATOM 821 C C . LYS A 1 108 ? -8.317 -5.283 -11.761 1.00 97.00 108 LYS A C 1
ATOM 823 O O . LYS A 1 108 ? -8.112 -5.228 -12.975 1.00 97.00 108 LYS A O 1
ATOM 828 N N . TYR A 1 109 ? -7.633 -6.103 -10.970 1.00 97.00 109 TYR A N 1
ATOM 829 C CA . TYR A 1 109 ? -6.458 -6.817 -11.450 1.00 97.00 109 TYR A CA 1
ATOM 830 C C . TYR A 1 109 ? -6.778 -7.958 -12.390 1.00 97.00 109 TYR A C 1
ATOM 832 O O . TYR A 1 109 ? -5.978 -8.238 -13.279 1.00 97.00 109 TYR A O 1
ATOM 840 N N . SER A 1 110 ? -7.974 -8.545 -12.306 1.00 97.12 110 SER A N 1
ATOM 841 C CA . SER A 1 110 ? -8.442 -9.467 -13.337 1.00 97.12 110 SER A CA 1
ATOM 842 C C . SER A 1 110 ? -8.581 -8.789 -14.703 1.00 97.12 110 SER A C 1
ATOM 844 O O . SER A 1 110 ? -8.310 -9.429 -15.716 1.00 97.12 110 SER A O 1
ATOM 846 N N . ALA A 1 111 ? -8.934 -7.499 -14.752 1.00 97.25 111 ALA A N 1
ATOM 847 C CA . ALA A 1 111 ? -8.967 -6.742 -15.997 1.00 97.25 111 ALA A CA 1
ATOM 848 C C . ALA A 1 111 ? -7.551 -6.473 -16.530 1.00 97.25 111 ALA A C 1
ATOM 850 O O . ALA A 1 111 ? -7.293 -6.734 -17.704 1.00 97.25 111 ALA A O 1
ATOM 851 N N . VAL A 1 112 ? -6.622 -6.041 -15.668 1.00 96.81 112 VAL A N 1
ATOM 852 C CA . VAL A 1 112 ? -5.218 -5.769 -16.040 1.00 96.81 112 VAL A CA 1
ATOM 853 C C . VAL A 1 112 ? -4.546 -7.012 -16.624 1.00 96.81 112 VAL A C 1
ATOM 855 O O . VAL A 1 112 ? -4.062 -6.997 -17.756 1.00 96.81 112 VAL A O 1
ATOM 858 N N . VAL A 1 113 ? -4.556 -8.134 -15.897 1.00 96.75 113 VAL A N 1
ATOM 859 C CA . VAL A 1 113 ? -3.874 -9.359 -16.357 1.00 96.75 113 VAL A CA 1
ATOM 860 C C . VAL A 1 113 ? -4.519 -9.970 -17.607 1.00 96.75 113 VAL A C 1
ATOM 862 O O . VAL A 1 113 ? -3.865 -10.718 -18.336 1.00 96.75 113 VAL A O 1
ATOM 865 N N . PHE A 1 114 ? -5.802 -9.678 -17.845 1.00 95.69 114 PHE A N 1
ATOM 866 C CA . PHE A 1 114 ? -6.521 -10.112 -19.038 1.00 95.69 114 PHE A CA 1
ATOM 867 C C . PHE A 1 114 ? -6.112 -9.288 -20.260 1.00 95.69 114 PHE A C 1
ATOM 869 O O . PHE A 1 114 ? -5.766 -9.868 -21.287 1.00 95.69 114 PHE A O 1
ATOM 876 N N . GLU A 1 115 ? -6.116 -7.954 -20.160 1.00 91.69 115 GLU A N 1
ATOM 877 C CA . GLU A 1 115 ? -5.772 -7.074 -21.289 1.00 91.69 115 GLU A CA 1
ATOM 878 C C . GLU A 1 115 ? -4.278 -7.151 -21.644 1.00 91.69 115 GLU A C 1
ATOM 880 O O . GLU A 1 115 ? -3.917 -7.109 -22.819 1.00 91.69 115 GLU A O 1
ATOM 885 N N . THR A 1 116 ? -3.407 -7.362 -20.651 1.00 93.75 116 THR A N 1
ATOM 886 C CA . THR A 1 116 ? -1.972 -7.636 -20.870 1.00 93.75 116 THR A CA 1
ATOM 887 C C . THR A 1 116 ? -1.705 -9.044 -21.415 1.00 93.75 116 THR A C 1
ATOM 889 O O . THR A 1 116 ? -0.609 -9.335 -21.890 1.00 93.75 116 THR A O 1
ATOM 892 N N . GLY A 1 117 ? -2.690 -9.947 -21.353 1.00 91.31 117 GLY A N 1
ATOM 893 C CA . GLY A 1 117 ? -2.561 -11.338 -21.793 1.00 91.31 117 GLY A CA 1
ATOM 894 C C . GLY A 1 117 ? -1.727 -12.227 -20.865 1.00 91.31 117 GLY A C 1
ATOM 895 O O . GLY A 1 117 ? -1.498 -13.397 -21.186 1.00 91.31 117 GLY A O 1
ATOM 896 N N . VAL A 1 118 ? -1.300 -11.722 -19.702 1.00 95.19 118 VAL A N 1
ATOM 897 C CA . VAL A 1 118 ? -0.536 -12.486 -18.703 1.00 95.19 118 VAL A CA 1
ATOM 898 C C . VAL A 1 118 ? -1.376 -13.629 -18.121 1.00 95.19 118 VAL A C 1
ATOM 900 O O . VAL A 1 118 ? -0.857 -14.722 -17.858 1.00 95.19 118 VAL A O 1
ATOM 903 N N . PHE A 1 119 ? -2.696 -13.439 -18.015 1.00 92.69 119 PHE A N 1
ATOM 904 C CA . PHE A 1 119 ? -3.623 -14.449 -17.511 1.00 92.69 119 PHE A CA 1
ATOM 905 C C . PHE A 1 119 ? -4.830 -14.646 -18.440 1.00 92.69 119 PHE A C 1
ATOM 907 O O . PHE A 1 119 ? -5.627 -13.744 -18.657 1.00 92.69 119 PHE A O 1
ATOM 914 N N . ILE A 1 120 ? -5.000 -15.865 -18.965 1.00 82.56 120 ILE A N 1
ATOM 915 C CA . ILE A 1 120 ? -6.019 -16.180 -19.994 1.00 82.56 120 ILE A CA 1
ATOM 916 C C . ILE A 1 120 ? -7.279 -16.841 -19.395 1.00 82.56 120 ILE A C 1
ATOM 918 O O . ILE A 1 120 ? -8.344 -16.857 -20.009 1.00 82.56 120 ILE A O 1
ATOM 922 N N . GLY A 1 121 ? -7.194 -17.382 -18.175 1.00 82.88 121 GLY A N 1
ATOM 923 C CA . GLY A 1 121 ? -8.302 -18.125 -17.565 1.00 82.88 121 GLY A CA 1
ATOM 924 C C . GLY A 1 121 ? -8.491 -19.528 -18.159 1.00 82.88 121 GLY A C 1
ATOM 925 O O . GLY A 1 121 ? -7.569 -20.110 -18.727 1.00 82.88 121 GLY A O 1
ATOM 926 N N . ASN A 1 122 ? -9.677 -20.101 -17.972 1.00 79.56 122 ASN A N 1
ATOM 927 C CA . ASN A 1 122 ? -10.092 -21.397 -18.504 1.00 79.56 122 ASN A CA 1
ATOM 928 C C . ASN A 1 122 ? -11.527 -21.274 -19.033 1.00 79.56 122 ASN A C 1
ATOM 930 O O . ASN A 1 122 ? -12.441 -21.018 -18.255 1.00 79.56 122 ASN A O 1
ATOM 934 N N . ASN A 1 123 ? -11.729 -21.412 -20.348 1.00 82.81 123 ASN A N 1
ATOM 935 C CA . ASN A 1 123 ? -13.028 -21.198 -21.009 1.00 82.81 123 ASN A CA 1
ATOM 936 C C . ASN A 1 123 ? -13.701 -19.855 -20.652 1.00 82.81 123 ASN A C 1
ATOM 938 O O . ASN A 1 123 ? -14.912 -19.793 -20.470 1.00 82.81 123 ASN A O 1
ATOM 942 N N . GLY A 1 124 ? -12.909 -18.786 -20.525 1.00 82.81 124 GLY A N 1
ATOM 943 C CA . GLY A 1 124 ? -13.401 -17.458 -20.142 1.00 82.81 124 GLY A CA 1
ATOM 944 C C . GLY A 1 124 ? -13.639 -17.263 -18.641 1.00 82.81 124 GLY A C 1
ATOM 945 O O . GLY A 1 124 ? -14.058 -16.182 -18.248 1.00 82.81 124 GLY A O 1
ATOM 946 N N . MET A 1 125 ? -13.350 -18.259 -17.797 1.00 90.88 125 MET A N 1
ATOM 947 C CA . MET A 1 125 ? -13.451 -18.157 -16.336 1.00 90.88 125 MET A CA 1
ATOM 948 C C . MET A 1 125 ? -12.076 -17.978 -15.687 1.00 90.88 125 MET A C 1
ATOM 950 O O . MET A 1 125 ? -11.103 -18.640 -16.068 1.00 90.88 125 MET A O 1
ATOM 954 N N . LEU A 1 126 ? -11.993 -17.142 -14.656 1.00 92.25 126 LEU A N 1
ATOM 955 C CA . LEU A 1 126 ? -10.801 -17.001 -13.835 1.00 92.25 126 LEU A CA 1
ATOM 956 C C . LEU A 1 126 ? -10.655 -18.199 -12.903 1.00 92.25 126 LEU A C 1
ATOM 958 O O . LEU A 1 126 ? -9.557 -18.730 -12.788 1.00 92.25 126 LEU A O 1
ATOM 962 N N . GLN A 1 127 ? -11.743 -18.659 -12.289 1.00 89.69 127 GLN A N 1
ATOM 963 C CA . GLN A 1 127 ? -11.787 -19.663 -11.225 1.00 89.69 127 GLN A CA 1
ATOM 964 C C . GLN A 1 127 ? -10.942 -19.235 -10.018 1.00 89.69 127 GLN A C 1
ATOM 966 O O . GLN A 1 127 ? -10.020 -19.945 -9.619 1.00 89.69 127 GLN A O 1
ATOM 971 N N . ALA A 1 128 ? -11.235 -18.053 -9.463 1.00 91.38 128 ALA A N 1
ATOM 972 C CA . ALA A 1 128 ? -10.379 -17.362 -8.491 1.00 91.38 128 ALA A CA 1
ATOM 973 C C . ALA A 1 128 ? -10.007 -18.203 -7.255 1.00 91.38 128 ALA A C 1
ATOM 975 O O . ALA A 1 128 ? -8.853 -18.176 -6.836 1.00 91.38 128 ALA A O 1
ATOM 976 N N . GLY A 1 129 ? -10.937 -18.997 -6.716 1.00 89.38 129 GLY A N 1
ATOM 977 C CA . GLY A 1 129 ? -10.675 -19.892 -5.579 1.00 89.38 129 GLY A CA 1
ATOM 978 C C . GLY A 1 129 ? -9.921 -21.184 -5.929 1.00 89.38 129 GLY A C 1
ATOM 979 O O . GLY A 1 129 ? -9.500 -21.908 -5.034 1.00 89.38 129 GLY A O 1
ATOM 980 N N . GLY A 1 130 ? -9.744 -21.502 -7.215 1.00 84.44 130 GLY A N 1
ATOM 981 C CA . GLY A 1 130 ? -9.022 -22.697 -7.652 1.00 84.44 130 GLY A CA 1
ATOM 982 C C . GLY A 1 130 ? -7.509 -22.545 -7.498 1.00 84.44 130 GLY A C 1
ATOM 983 O O . GLY A 1 130 ? -6.975 -21.449 -7.649 1.00 84.44 130 GLY A O 1
ATOM 984 N N . HIS A 1 131 ? -6.800 -23.645 -7.247 1.00 89.50 131 HIS A N 1
ATOM 985 C CA . HIS A 1 131 ? -5.342 -23.624 -7.109 1.00 89.50 131 HIS A CA 1
ATOM 986 C C . HIS A 1 131 ? -4.612 -23.697 -8.455 1.00 89.50 131 HIS A C 1
ATOM 988 O O . HIS A 1 131 ? -5.107 -24.280 -9.425 1.00 89.50 131 HIS A O 1
ATOM 994 N N . LEU A 1 132 ? -3.404 -23.131 -8.515 1.00 87.06 132 LEU A N 1
ATOM 995 C CA . LEU A 1 132 ? -2.537 -23.254 -9.687 1.00 87.06 132 LEU A CA 1
ATOM 996 C C . LEU A 1 132 ? -1.676 -24.517 -9.635 1.00 87.06 132 LEU A C 1
ATOM 998 O O . LEU A 1 132 ? -1.051 -24.835 -8.624 1.00 87.06 132 LEU A O 1
ATOM 1002 N N . THR A 1 133 ? -1.600 -25.201 -10.776 1.00 91.31 133 THR A N 1
ATOM 1003 C CA . THR A 1 133 ? -0.615 -26.257 -11.016 1.00 91.31 133 THR A CA 1
ATOM 1004 C C . THR A 1 133 ? 0.711 -25.662 -11.481 1.00 91.31 133 THR A C 1
ATOM 1006 O O . THR A 1 133 ? 0.744 -24.590 -12.093 1.00 91.31 133 THR A O 1
ATOM 1009 N N . ARG A 1 134 ? 1.811 -26.378 -11.246 1.00 93.88 134 ARG A N 1
ATOM 1010 C CA . ARG A 1 134 ? 3.169 -25.933 -11.604 1.00 93.88 134 ARG A CA 1
ATOM 1011 C C . ARG A 1 134 ? 3.334 -25.670 -13.103 1.00 93.88 134 ARG A C 1
ATOM 1013 O O . ARG A 1 134 ? 3.955 -24.684 -13.485 1.00 93.88 134 ARG A O 1
ATOM 1020 N N . GLU A 1 135 ? 2.714 -26.483 -13.960 1.00 92.81 135 GLU A N 1
ATOM 1021 C CA . GLU A 1 135 ? 2.712 -26.249 -15.414 1.00 92.81 135 GLU A CA 1
ATOM 1022 C C . GLU A 1 135 ? 1.980 -24.962 -15.821 1.00 92.81 135 GLU A C 1
ATOM 1024 O O . GLU A 1 135 ? 2.396 -24.283 -16.755 1.00 92.81 135 GLU A O 1
ATOM 1029 N N . ASN A 1 136 ? 0.904 -24.599 -15.114 1.00 91.62 136 ASN A N 1
ATOM 1030 C CA . ASN A 1 136 ? 0.164 -23.375 -15.409 1.00 91.62 136 ASN A CA 1
ATOM 1031 C C . ASN A 1 136 ? 0.920 -22.140 -14.898 1.00 91.62 136 ASN A C 1
ATOM 1033 O O . ASN A 1 136 ? 0.866 -21.105 -15.554 1.00 91.62 136 ASN A O 1
ATOM 1037 N N . VAL A 1 137 ? 1.658 -22.248 -13.784 1.00 95.75 137 VAL A N 1
ATOM 1038 C CA . VAL A 1 137 ? 2.578 -21.185 -13.339 1.00 95.75 137 VAL A CA 1
ATOM 1039 C C . VAL A 1 137 ? 3.657 -20.937 -14.390 1.00 95.75 137 VAL A C 1
ATOM 1041 O O . VAL A 1 137 ? 3.867 -19.788 -14.754 1.00 95.75 137 VAL A O 1
ATOM 1044 N N . ALA A 1 138 ? 4.267 -21.982 -14.960 1.00 96.31 138 ALA A N 1
ATOM 1045 C CA . ALA A 1 138 ? 5.274 -21.810 -16.013 1.00 96.31 138 ALA A CA 1
ATOM 1046 C C . ALA A 1 138 ? 4.743 -21.025 -17.224 1.00 96.31 138 ALA A C 1
ATOM 1048 O O . ALA A 1 138 ? 5.410 -20.122 -17.723 1.00 96.31 138 ALA A O 1
ATOM 1049 N N . LEU A 1 139 ? 3.512 -21.315 -17.656 1.00 95.06 139 LEU A N 1
ATOM 1050 C CA . LEU A 1 139 ? 2.855 -20.564 -18.728 1.00 95.06 139 LEU A CA 1
ATOM 1051 C C . LEU A 1 139 ? 2.611 -19.095 -18.362 1.00 95.06 139 LEU A C 1
ATOM 1053 O O . LEU A 1 139 ? 2.822 -18.221 -19.196 1.00 95.06 139 LEU A O 1
ATOM 1057 N N . VAL A 1 140 ? 2.144 -18.822 -17.141 1.00 97.56 140 VAL A N 1
ATOM 1058 C CA . VAL A 1 140 ? 1.882 -17.452 -16.671 1.00 97.56 140 VAL A CA 1
ATOM 1059 C C . VAL A 1 140 ? 3.181 -16.652 -16.582 1.00 97.56 140 VAL A C 1
ATOM 1061 O O . VAL A 1 140 ? 3.234 -15.542 -17.095 1.00 97.56 140 VAL A O 1
ATOM 1064 N N . LEU A 1 141 ? 4.246 -17.231 -16.025 1.00 97.88 141 LEU A N 1
ATOM 1065 C CA . LEU A 1 141 ? 5.555 -16.580 -15.922 1.00 97.88 141 LEU A CA 1
ATOM 1066 C C . LEU A 1 141 ? 6.186 -16.318 -17.297 1.00 97.88 141 LEU A C 1
ATOM 1068 O O . LEU A 1 141 ? 6.759 -15.254 -17.508 1.00 97.88 141 LEU A O 1
ATOM 1072 N N . ASN A 1 142 ? 6.026 -17.230 -18.263 1.00 97.38 142 ASN A N 1
ATOM 1073 C CA . ASN A 1 142 ? 6.475 -16.981 -19.635 1.00 97.38 142 ASN A CA 1
ATOM 1074 C C . ASN A 1 142 ? 5.696 -15.836 -20.305 1.00 97.38 142 ASN A C 1
ATOM 1076 O O . ASN A 1 142 ? 6.285 -15.027 -21.013 1.00 97.38 142 ASN A O 1
ATOM 1080 N N . ARG A 1 143 ? 4.380 -15.732 -20.073 1.00 97.94 143 ARG A N 1
ATOM 1081 C CA . ARG A 1 143 ? 3.573 -14.612 -20.594 1.00 97.94 143 ARG A CA 1
ATOM 1082 C C . ARG A 1 143 ? 3.929 -13.291 -19.924 1.00 97.94 143 ARG A C 1
ATOM 1084 O O . ARG A 1 143 ? 4.006 -12.280 -20.607 1.00 97.94 143 ARG A O 1
ATOM 1091 N N . LEU A 1 144 ? 4.184 -13.314 -18.617 1.00 96.69 144 LEU A N 1
ATOM 1092 C CA . LEU A 1 144 ? 4.680 -12.155 -17.884 1.00 96.69 144 LEU A CA 1
ATOM 1093 C C . LEU A 1 144 ? 6.016 -11.676 -18.466 1.00 96.69 144 LEU A C 1
ATOM 1095 O O . LEU A 1 144 ? 6.152 -10.501 -18.779 1.00 96.69 144 LEU A O 1
ATOM 1099 N N . ALA A 1 145 ? 6.959 -12.591 -18.712 1.00 96.12 145 ALA A N 1
ATOM 1100 C CA . ALA A 1 145 ? 8.212 -12.276 -19.397 1.00 96.12 145 ALA A CA 1
ATOM 1101 C C . ALA A 1 145 ? 7.978 -11.679 -20.790 1.00 96.12 145 ALA A C 1
ATOM 1103 O O . ALA A 1 145 ? 8.568 -10.655 -21.114 1.00 96.12 145 ALA A O 1
ATOM 1104 N N . SER A 1 146 ? 7.083 -12.277 -21.584 1.00 93.88 146 SER A N 1
ATOM 1105 C CA . SER A 1 146 ? 6.722 -11.762 -22.910 1.00 93.88 146 SER A CA 1
ATOM 1106 C C . SER A 1 146 ? 6.196 -10.330 -22.853 1.00 93.88 146 SER A C 1
ATOM 1108 O O . SER A 1 146 ? 6.576 -9.508 -23.683 1.00 93.88 146 SER A O 1
ATOM 1110 N N . TYR A 1 147 ? 5.335 -10.032 -21.878 1.00 93.88 147 TYR A N 1
ATOM 1111 C CA . TYR A 1 147 ? 4.809 -8.689 -21.670 1.00 93.88 147 TYR A CA 1
ATOM 1112 C C . TYR A 1 147 ? 5.913 -7.714 -21.244 1.00 93.88 147 TYR A C 1
ATOM 1114 O O . TYR A 1 147 ? 6.015 -6.618 -21.774 1.00 93.88 147 TYR A O 1
ATOM 1122 N N . ILE A 1 148 ? 6.776 -8.107 -20.311 1.00 89.81 148 ILE A N 1
ATOM 1123 C CA . ILE A 1 148 ? 7.803 -7.220 -19.754 1.00 89.81 148 ILE A CA 1
ATOM 1124 C C . ILE A 1 148 ? 8.937 -6.946 -20.748 1.00 89.81 148 ILE A C 1
ATOM 1126 O O . ILE A 1 148 ? 9.466 -5.839 -20.790 1.00 89.81 148 ILE A O 1
ATOM 1130 N N . LEU A 1 149 ? 9.353 -7.953 -21.515 1.00 89.62 149 LEU A N 1
ATOM 1131 C CA . LEU A 1 149 ? 10.471 -7.832 -22.450 1.00 89.62 149 LEU A CA 1
ATOM 1132 C C . LEU A 1 149 ? 10.045 -7.239 -23.793 1.00 89.62 149 LEU A C 1
ATOM 1134 O O . LEU A 1 149 ? 10.887 -6.662 -24.474 1.00 89.62 149 LEU A O 1
ATOM 1138 N N . GLN A 1 150 ? 8.769 -7.382 -24.179 1.00 86.81 150 GLN A N 1
ATOM 1139 C CA . GLN A 1 150 ? 8.154 -6.911 -25.435 1.00 86.81 150 GLN A CA 1
ATOM 1140 C C . GLN A 1 150 ? 8.738 -7.510 -26.733 1.00 86.81 150 GLN A C 1
ATOM 1142 O O . GLN A 1 150 ? 8.030 -7.634 -27.731 1.00 86.81 150 GLN A O 1
ATOM 1147 N N . THR A 1 151 ? 10.010 -7.906 -26.745 1.00 85.19 151 THR A N 1
ATOM 1148 C CA . THR A 1 151 ? 10.758 -8.394 -27.912 1.00 85.19 151 THR A CA 1
ATOM 1149 C C . THR A 1 151 ? 10.933 -9.910 -27.921 1.00 85.19 151 THR A C 1
ATOM 1151 O O . THR A 1 151 ? 11.105 -10.503 -28.985 1.00 85.19 151 THR A O 1
ATOM 1154 N N . THR A 1 152 ? 10.872 -10.548 -26.753 1.00 93.38 152 THR A N 1
ATOM 1155 C CA . THR A 1 152 ? 11.057 -11.992 -26.576 1.00 93.38 152 THR A CA 1
ATOM 1156 C C . THR A 1 152 ? 10.282 -12.493 -25.355 1.00 93.38 152 THR A C 1
ATOM 1158 O O . THR A 1 152 ? 9.704 -11.708 -24.609 1.00 93.38 152 THR A O 1
ATOM 1161 N N . ASP A 1 153 ? 10.265 -13.805 -25.148 1.00 95.62 153 ASP A N 1
ATOM 1162 C CA . ASP A 1 153 ? 9.811 -14.458 -23.920 1.00 95.62 153 ASP A CA 1
ATOM 1163 C C . ASP A 1 153 ? 10.904 -15.414 -23.402 1.00 95.62 153 ASP A C 1
ATOM 1165 O O . ASP A 1 153 ? 12.003 -15.474 -23.961 1.00 95.62 153 ASP A O 1
ATOM 1169 N N . LEU A 1 154 ? 10.648 -16.164 -22.325 1.00 97.75 154 LEU A N 1
ATOM 1170 C CA . LEU A 1 154 ? 11.674 -17.053 -21.757 1.00 97.75 154 LEU A CA 1
ATOM 1171 C C . LEU A 1 154 ? 12.072 -18.162 -22.740 1.00 97.75 154 LEU A C 1
ATOM 1173 O O . LEU A 1 154 ? 13.235 -18.561 -22.790 1.00 97.75 154 LEU A O 1
ATOM 1177 N N . VAL A 1 155 ? 11.113 -18.666 -23.521 1.00 97.44 155 VAL A N 1
ATOM 1178 C CA . VAL A 1 155 ? 11.346 -19.717 -24.519 1.00 97.44 155 VAL A CA 1
ATOM 1179 C C . VAL A 1 155 ? 12.159 -19.174 -25.692 1.00 97.44 155 VA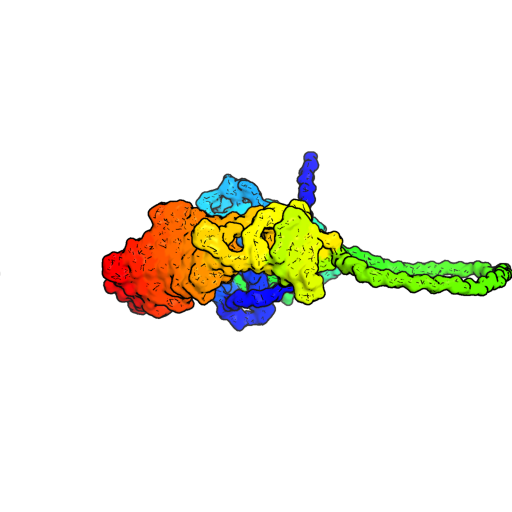L A C 1
ATOM 1181 O O . VAL A 1 155 ? 13.109 -19.823 -26.130 1.00 97.44 155 VAL A O 1
ATOM 1184 N N . GLY A 1 156 ? 11.812 -17.989 -26.189 1.00 96.25 156 GLY A N 1
ATOM 1185 C CA . GLY A 1 156 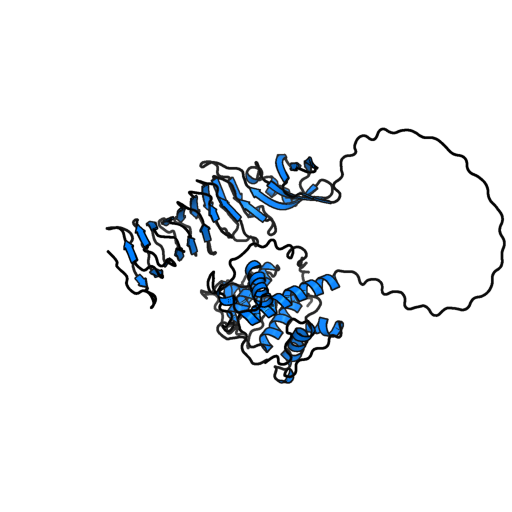? 12.530 -17.275 -27.236 1.00 96.25 156 GLY A CA 1
ATOM 1186 C C . GLY A 1 156 ? 13.976 -17.023 -26.836 1.00 96.25 156 GLY A C 1
ATOM 1187 O O . GLY A 1 156 ? 14.882 -17.450 -27.550 1.00 96.25 156 GLY A O 1
ATOM 1188 N N . TYR A 1 157 ? 14.188 -16.448 -25.651 1.00 96.00 157 TYR A N 1
ATOM 1189 C CA . TYR A 1 157 ? 15.521 -16.175 -25.119 1.00 96.00 157 TYR A CA 1
ATOM 1190 C C . TYR A 1 157 ? 16.354 -17.454 -24.919 1.00 96.00 157 TYR A C 1
ATOM 1192 O O . TYR A 1 157 ? 17.506 -17.527 -25.347 1.00 96.00 157 TYR A O 1
ATOM 1200 N N . MET A 1 158 ? 15.761 -18.510 -24.345 1.00 96.81 158 MET A N 1
ATOM 1201 C CA . MET A 1 158 ? 16.409 -19.822 -24.205 1.00 96.81 158 MET A CA 1
ATOM 1202 C C . MET A 1 158 ? 16.873 -20.377 -25.562 1.00 96.81 158 MET A C 1
ATOM 1204 O O . MET A 1 158 ? 17.995 -20.873 -25.670 1.00 96.81 158 MET A O 1
ATOM 1208 N N . ASN A 1 159 ? 16.024 -20.300 -26.592 1.00 95.44 159 ASN A N 1
ATOM 1209 C CA . ASN A 1 159 ? 16.341 -20.801 -27.930 1.00 95.44 159 ASN A CA 1
ATOM 1210 C C . ASN A 1 159 ? 17.434 -19.971 -28.612 1.00 95.44 159 ASN A C 1
ATOM 1212 O O . ASN A 1 159 ? 18.342 -20.541 -29.216 1.00 95.44 159 ASN A O 1
ATOM 1216 N N . GLU A 1 160 ? 17.360 -18.643 -28.508 1.00 94.44 160 GLU A N 1
ATOM 1217 C CA . GLU A 1 160 ? 18.344 -17.716 -29.071 1.00 94.44 160 GLU A CA 1
ATOM 1218 C C . GLU A 1 160 ? 19.742 -17.973 -28.497 1.00 94.44 160 GLU A C 1
ATOM 1220 O O . GLU A 1 160 ? 20.708 -18.144 -29.242 1.00 94.44 160 GLU A O 1
ATOM 1225 N N . LYS A 1 161 ? 19.831 -18.096 -27.169 1.00 94.69 161 LYS A N 1
ATOM 1226 C CA . LYS A 1 161 ? 21.078 -18.376 -26.445 1.00 94.69 161 LYS A CA 1
ATOM 1227 C C . LYS A 1 161 ? 21.477 -19.858 -26.478 1.00 94.69 161 LYS A C 1
ATOM 1229 O O . LYS A 1 161 ? 22.515 -20.218 -25.931 1.00 94.69 161 LYS A O 1
ATOM 1234 N N . GLN A 1 162 ? 20.677 -20.714 -27.124 1.00 96.00 162 GLN A N 1
ATOM 1235 C CA . GLN A 1 162 ? 20.892 -22.163 -27.247 1.00 96.00 162 GLN A CA 1
ATOM 1236 C C . GLN A 1 162 ? 21.110 -22.856 -25.890 1.00 96.00 162 GLN A C 1
ATOM 1238 O O . GLN A 1 162 ? 21.924 -23.774 -25.763 1.00 96.00 162 GLN A O 1
ATOM 1243 N N . LEU A 1 163 ? 20.386 -22.410 -24.861 1.00 95.00 163 LEU A N 1
ATOM 1244 C CA . LEU A 1 163 ? 20.495 -22.962 -23.514 1.00 95.00 163 LEU A CA 1
ATOM 1245 C C . LEU A 1 163 ? 19.821 -24.334 -23.438 1.00 95.00 163 LEU A C 1
ATOM 1247 O O . LEU A 1 163 ? 18.767 -24.575 -24.027 1.00 95.00 163 LEU A O 1
ATOM 1251 N N . THR A 1 164 ? 20.419 -25.241 -22.670 1.00 93.00 164 THR A N 1
ATOM 1252 C CA . THR A 1 164 ? 19.906 -26.601 -22.494 1.00 93.00 164 THR A CA 1
ATOM 1253 C C . THR A 1 164 ? 19.239 -26.763 -21.136 1.00 93.00 164 THR A C 1
ATOM 1255 O O . THR A 1 164 ? 19.846 -26.461 -20.112 1.00 93.00 164 THR A O 1
ATOM 1258 N N . ALA A 1 165 ? 18.027 -27.314 -21.128 1.00 94.56 165 ALA A N 1
ATOM 1259 C CA . ALA A 1 165 ? 17.311 -27.692 -19.915 1.00 94.56 165 ALA A CA 1
ATOM 1260 C C . ALA A 1 165 ? 17.467 -29.189 -19.607 1.00 94.56 165 ALA A C 1
ATOM 1262 O O . ALA A 1 165 ? 17.537 -30.018 -20.519 1.00 94.56 165 ALA A O 1
ATOM 1263 N N . HIS A 1 166 ? 17.415 -29.551 -18.326 1.00 94.50 166 HIS A N 1
ATOM 1264 C CA . HIS A 1 166 ? 17.282 -30.930 -17.871 1.00 94.50 166 HIS A CA 1
ATOM 1265 C C . HIS A 1 166 ? 16.055 -31.084 -16.963 1.00 94.50 166 HIS A C 1
ATOM 1267 O O . HIS A 1 166 ? 16.104 -30.805 -15.771 1.00 94.50 166 HIS A O 1
ATOM 1273 N N . VAL A 1 167 ? 14.937 -31.532 -17.547 1.00 95.69 167 VAL A N 1
ATOM 1274 C CA . VAL A 1 167 ? 13.696 -31.842 -16.818 1.00 95.69 167 VAL A CA 1
ATOM 1275 C C . VAL A 1 167 ? 13.181 -33.208 -17.262 1.00 95.69 167 VAL A C 1
ATOM 1277 O O . VAL A 1 167 ? 12.752 -33.397 -18.401 1.00 95.69 167 VAL A O 1
ATOM 1280 N N . THR A 1 168 ? 13.238 -34.175 -16.355 1.00 96.94 168 THR A N 1
ATOM 1281 C CA . THR A 1 168 ? 12.990 -35.602 -16.611 1.00 96.94 168 THR A CA 1
ATOM 1282 C C . THR A 1 168 ? 11.517 -35.938 -16.845 1.00 96.94 168 THR A C 1
ATOM 1284 O O . THR A 1 168 ? 11.204 -36.848 -17.613 1.00 96.94 168 THR A O 1
ATOM 1287 N N . ASP A 1 169 ? 10.599 -35.187 -16.239 1.00 96.81 169 ASP A N 1
ATOM 1288 C CA . ASP A 1 169 ? 9.152 -35.415 -16.280 1.00 96.81 169 ASP A CA 1
ATOM 1289 C C . ASP A 1 169 ? 8.393 -34.377 -17.125 1.00 96.81 169 ASP A C 1
ATOM 1291 O O . ASP A 1 169 ? 7.165 -34.300 -17.065 1.00 96.81 169 ASP A O 1
ATOM 1295 N N . VAL A 1 170 ? 9.093 -33.614 -17.977 1.00 96.12 170 VAL A N 1
ATOM 1296 C CA . VAL A 1 170 ? 8.483 -32.573 -18.828 1.00 96.12 170 VAL A CA 1
ATOM 1297 C C . VAL A 1 170 ? 7.361 -33.122 -19.718 1.00 96.12 170 VAL A 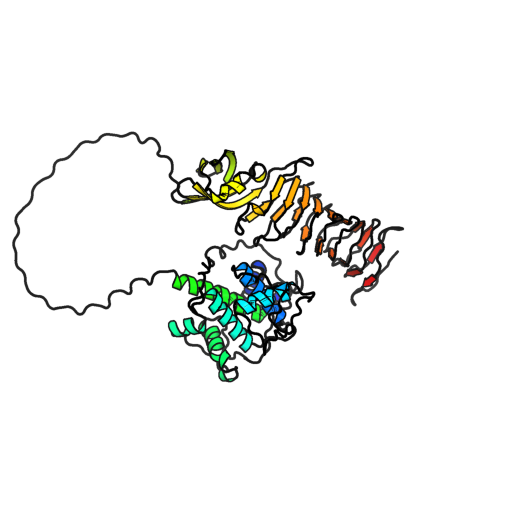C 1
ATOM 1299 O O . VAL A 1 170 ? 6.342 -32.465 -19.911 1.00 96.12 170 VAL A O 1
ATOM 1302 N N . ASN A 1 171 ? 7.484 -34.368 -20.185 1.00 95.06 171 ASN A N 1
ATOM 1303 C CA . ASN A 1 171 ? 6.486 -35.021 -21.039 1.00 95.06 171 ASN A CA 1
ATOM 1304 C C . ASN A 1 171 ? 5.147 -35.297 -20.325 1.00 95.06 171 ASN A C 1
ATOM 1306 O O . ASN A 1 171 ? 4.155 -35.590 -20.988 1.00 95.06 171 ASN A O 1
ATOM 1310 N N . VAL A 1 172 ? 5.100 -35.205 -18.990 1.00 96.12 172 VAL A N 1
ATOM 1311 C CA . VAL A 1 172 ? 3.861 -35.305 -18.198 1.00 96.12 172 VAL A CA 1
ATOM 1312 C C . VAL A 1 172 ? 3.052 -34.002 -18.267 1.00 96.12 172 VAL A C 1
ATOM 1314 O O . VAL A 1 172 ? 1.833 -34.010 -18.067 1.00 96.12 172 VAL A O 1
ATOM 1317 N N . ALA A 1 173 ? 3.706 -32.872 -18.548 1.00 92.88 173 ALA A N 1
ATOM 1318 C CA . ALA A 1 173 ? 3.051 -31.578 -18.663 1.00 92.88 173 ALA A CA 1
ATOM 1319 C C . ALA A 1 173 ? 2.146 -31.500 -19.900 1.00 92.88 173 ALA A C 1
ATOM 1321 O O . ALA A 1 173 ? 2.324 -32.227 -20.882 1.00 92.88 173 ALA A O 1
ATOM 1322 N N . LYS A 1 174 ? 1.192 -30.562 -19.882 1.00 87.06 174 LYS A N 1
ATOM 1323 C CA . LYS A 1 174 ? 0.479 -30.150 -21.102 1.00 87.06 174 LYS A CA 1
ATOM 1324 C C . LYS A 1 174 ? 1.487 -29.767 -22.180 1.00 87.06 174 LYS A C 1
ATOM 1326 O O . LYS A 1 174 ? 2.452 -29.073 -21.875 1.00 87.06 174 LYS A O 1
ATOM 1331 N N . GLN A 1 175 ? 1.217 -30.141 -23.430 1.00 88.38 175 GLN A N 1
ATOM 1332 C CA . GLN A 1 175 ? 2.110 -29.873 -24.561 1.00 88.38 175 GLN A CA 1
ATOM 1333 C C . GLN A 1 175 ? 2.532 -28.396 -24.640 1.00 88.38 175 GLN A C 1
ATOM 1335 O O . GLN A 1 175 ? 3.712 -28.098 -24.770 1.00 88.38 175 GLN A O 1
ATOM 1340 N N . GLU A 1 176 ? 1.581 -27.479 -24.473 1.00 85.19 176 GLU A N 1
ATOM 1341 C CA . GLU A 1 176 ? 1.815 -26.028 -24.480 1.00 85.19 176 GLU A CA 1
ATOM 1342 C C . GLU A 1 176 ? 2.720 -25.524 -23.340 1.00 85.19 176 GLU A C 1
ATOM 1344 O O . GLU A 1 176 ? 3.380 -24.504 -23.495 1.00 85.19 176 GLU A O 1
ATOM 1349 N N . ALA A 1 177 ? 2.792 -26.232 -22.208 1.00 93.00 177 ALA A N 1
ATOM 1350 C CA . ALA A 1 177 ? 3.602 -25.839 -21.054 1.00 93.00 177 ALA A CA 1
ATOM 1351 C C . ALA A 1 177 ? 5.034 -26.394 -21.098 1.00 93.00 177 ALA A C 1
ATOM 1353 O O . ALA A 1 177 ? 5.889 -25.924 -20.351 1.00 93.00 177 ALA A O 1
ATOM 1354 N N . GLN A 1 178 ? 5.312 -27.389 -21.948 1.00 95.81 178 GLN A N 1
ATOM 1355 C CA . GLN A 1 178 ? 6.589 -28.115 -21.944 1.00 95.81 178 GLN A CA 1
ATOM 1356 C C . GLN A 1 178 ? 7.787 -27.191 -22.184 1.00 95.81 178 GLN A C 1
ATOM 1358 O O . GLN A 1 178 ? 8.757 -27.245 -21.430 1.00 95.81 178 GLN A O 1
ATOM 1363 N N . GLN A 1 179 ? 7.699 -26.305 -23.180 1.00 95.19 179 GLN A N 1
ATOM 1364 C CA . GLN A 1 179 ? 8.788 -25.375 -23.489 1.00 95.19 179 GLN A CA 1
ATOM 1365 C C . GLN A 1 179 ? 8.977 -24.320 -22.398 1.00 95.19 179 GLN A C 1
ATOM 1367 O O . GLN A 1 179 ? 10.111 -24.022 -22.041 1.00 95.19 179 GLN A O 1
ATOM 1372 N N . ALA A 1 180 ? 7.893 -23.810 -21.807 1.00 97.75 180 ALA A N 1
ATOM 1373 C CA . ALA A 1 180 ? 7.992 -22.872 -20.692 1.00 97.75 180 ALA A CA 1
ATOM 1374 C C . ALA A 1 180 ? 8.677 -23.519 -19.474 1.00 97.75 180 ALA A C 1
ATOM 1376 O O . ALA A 1 180 ? 9.537 -22.906 -18.854 1.00 97.75 180 ALA A O 1
ATOM 1377 N N . ILE A 1 181 ? 8.361 -24.783 -19.164 1.00 97.94 181 ILE A N 1
ATOM 1378 C CA . ILE A 1 181 ? 9.022 -25.542 -18.089 1.00 97.94 181 ILE A CA 1
ATOM 1379 C C . ILE A 1 181 ? 10.520 -25.715 -18.373 1.00 97.94 181 ILE A C 1
ATOM 1381 O O . ILE A 1 181 ? 11.340 -25.543 -17.472 1.00 97.94 181 ILE A O 1
ATOM 1385 N N . GLN A 1 182 ? 10.884 -26.032 -19.619 1.00 97.50 182 GLN A N 1
ATOM 1386 C CA . GLN A 1 182 ? 12.286 -26.114 -20.030 1.00 97.50 182 GLN A CA 1
ATOM 1387 C C . GLN A 1 182 ? 12.990 -24.764 -19.882 1.00 97.50 182 GLN A C 1
ATOM 1389 O O . GLN A 1 182 ? 14.075 -24.725 -19.314 1.00 97.50 182 GLN A O 1
ATOM 1394 N N . ALA A 1 183 ? 12.357 -23.665 -20.295 1.00 98.19 183 ALA A N 1
ATOM 1395 C CA . ALA A 1 183 ? 12.917 -22.326 -20.160 1.00 98.19 183 ALA A CA 1
ATOM 1396 C C . ALA A 1 183 ? 13.148 -21.939 -18.692 1.00 98.19 183 ALA A C 1
ATOM 1398 O O . ALA A 1 183 ? 14.226 -21.453 -18.359 1.00 98.19 183 ALA A O 1
ATOM 1399 N N . LEU A 1 184 ? 12.202 -22.239 -17.788 1.00 97.62 184 LEU A N 1
ATOM 1400 C CA . LEU A 1 184 ? 12.409 -22.023 -16.351 1.00 97.62 184 LEU A CA 1
ATOM 1401 C C . LEU A 1 184 ? 13.640 -22.776 -15.825 1.00 97.62 184 LEU A C 1
ATOM 1403 O O . LEU A 1 184 ? 14.350 -22.249 -14.973 1.00 97.62 184 LEU A O 1
ATOM 1407 N N . ASN A 1 185 ? 13.888 -23.998 -16.305 1.00 97.75 185 ASN A N 1
ATOM 1408 C CA . ASN A 1 185 ? 15.048 -24.790 -15.898 1.00 97.75 185 ASN A CA 1
ATOM 1409 C C . ASN A 1 185 ? 16.360 -24.272 -16.509 1.00 97.75 185 ASN A C 1
ATOM 1411 O O . ASN A 1 185 ? 17.330 -24.043 -15.790 1.00 97.75 185 ASN A O 1
ATOM 1415 N N . ALA A 1 186 ? 16.374 -24.023 -17.819 1.00 96.94 186 ALA A N 1
ATOM 1416 C CA . ALA A 1 186 ? 17.536 -23.497 -18.531 1.00 96.94 186 ALA A CA 1
ATOM 1417 C C . ALA A 1 186 ? 18.007 -22.148 -17.958 1.00 96.94 186 ALA A C 1
ATOM 1419 O O . ALA A 1 186 ? 19.208 -21.909 -17.866 1.00 96.94 186 ALA A O 1
ATOM 1420 N N . LEU A 1 187 ? 17.068 -21.306 -17.515 1.00 96.12 187 LEU A N 1
ATOM 1421 C CA . LEU A 1 187 ? 17.329 -19.987 -16.931 1.00 96.12 187 LEU A CA 1
ATOM 1422 C C . LEU A 1 187 ? 17.486 -20.006 -15.404 1.00 96.12 187 LEU A C 1
ATOM 1424 O O . LEU A 1 187 ? 17.520 -18.954 -14.781 1.00 96.12 187 LEU A O 1
ATOM 1428 N N . GLN A 1 188 ? 17.560 -21.185 -14.778 1.00 93.56 188 GLN A N 1
ATOM 1429 C CA . GLN A 1 188 ? 17.745 -21.351 -13.327 1.00 93.56 188 GLN A CA 1
ATOM 1430 C C . GLN A 1 188 ? 16.632 -20.753 -12.438 1.00 93.56 188 GLN A C 1
ATOM 1432 O O . GLN A 1 188 ? 16.748 -20.746 -11.207 1.00 93.56 188 GLN A O 1
ATOM 1437 N N . ILE A 1 189 ? 15.500 -20.349 -13.024 1.00 94.69 189 ILE A N 1
ATOM 1438 C CA . ILE A 1 189 ? 14.276 -19.995 -12.287 1.00 94.69 189 ILE A CA 1
ATOM 1439 C C . ILE A 1 189 ? 13.763 -21.232 -11.529 1.00 94.69 189 ILE A C 1
ATOM 1441 O O . ILE A 1 189 ? 13.342 -21.152 -10.375 1.00 94.69 189 ILE A O 1
ATOM 1445 N N . SER A 1 190 ? 13.894 -22.411 -12.142 1.00 91.56 190 SER A N 1
ATOM 1446 C CA . SER A 1 190 ? 13.793 -23.716 -11.492 1.00 91.56 190 SER A CA 1
ATOM 1447 C C . SER A 1 190 ? 15.111 -24.475 -11.628 1.00 91.56 190 SER A C 1
ATOM 1449 O O . SER A 1 190 ? 15.736 -24.433 -12.675 1.00 91.56 190 SER A O 1
ATOM 1451 N N . ASN A 1 191 ? 15.524 -25.211 -10.601 1.00 84.81 191 ASN A N 1
ATOM 1452 C CA . ASN A 1 191 ? 16.767 -25.994 -10.606 1.00 84.81 191 ASN A CA 1
ATOM 1453 C C . ASN A 1 191 ? 16.533 -27.487 -10.315 1.00 84.81 191 ASN A C 1
ATOM 1455 O O . ASN A 1 191 ? 17.459 -28.192 -9.927 1.00 84.81 191 ASN A O 1
ATOM 1459 N N . VAL A 1 192 ? 15.291 -27.966 -10.454 1.00 82.81 192 VAL A N 1
ATOM 1460 C CA . VAL A 1 192 ? 14.928 -29.362 -10.166 1.00 82.81 192 VAL A CA 1
ATOM 1461 C C . VAL A 1 192 ? 14.860 -30.202 -11.439 1.00 82.81 192 VAL A C 1
ATOM 1463 O O . VAL A 1 192 ? 14.284 -29.773 -12.439 1.00 82.81 192 VAL A O 1
ATOM 1466 N N . ASP A 1 193 ? 15.365 -31.434 -11.363 1.00 89.50 193 ASP A N 1
ATOM 1467 C CA . ASP A 1 193 ? 15.294 -32.406 -12.463 1.00 89.50 193 ASP A CA 1
ATOM 1468 C C . ASP A 1 193 ? 13.889 -33.003 -12.625 1.00 89.50 193 ASP A C 1
ATOM 1470 O O . ASP A 1 193 ? 13.505 -33.437 -13.709 1.00 89.50 193 ASP A O 1
ATOM 1474 N N . THR A 1 194 ? 13.112 -33.074 -11.540 1.00 92.88 194 THR A N 1
ATOM 1475 C CA . THR A 1 194 ? 11.710 -33.522 -11.541 1.00 92.88 194 THR A CA 1
ATOM 1476 C C . THR A 1 194 ? 10.825 -32.331 -11.211 1.00 92.88 194 THR A C 1
ATOM 1478 O O . THR A 1 194 ? 10.758 -31.887 -10.064 1.00 92.88 194 THR A O 1
ATOM 1481 N N . PHE A 1 195 ? 10.158 -31.785 -12.222 1.00 92.88 195 PHE A N 1
ATOM 1482 C CA . PHE A 1 195 ? 9.403 -30.549 -12.098 1.00 92.88 195 PHE A CA 1
ATOM 1483 C C . PHE A 1 195 ? 8.033 -30.743 -11.447 1.00 92.88 195 PHE A C 1
ATOM 1485 O O . PHE A 1 195 ? 7.508 -29.780 -10.904 1.00 92.88 195 PHE A O 1
ATOM 1492 N N . ASN A 1 196 ? 7.447 -31.941 -11.467 1.00 91.50 196 ASN A N 1
ATOM 1493 C CA . ASN A 1 196 ? 6.082 -32.239 -11.021 1.00 91.50 196 ASN A CA 1
ATOM 1494 C C . ASN A 1 196 ? 5.011 -31.304 -11.642 1.00 91.50 196 ASN A C 1
ATOM 1496 O O . ASN A 1 196 ? 4.353 -30.544 -10.925 1.00 91.50 196 ASN A O 1
ATOM 1500 N N . PRO A 1 197 ? 4.788 -31.339 -12.973 1.00 91.75 197 PRO A N 1
ATOM 1501 C CA . PRO A 1 197 ? 3.955 -30.355 -13.676 1.00 91.75 197 PRO A CA 1
ATOM 1502 C C . PRO A 1 197 ? 2.497 -30.269 -13.190 1.00 91.75 197 PRO A C 1
ATOM 1504 O O . PRO A 1 197 ? 1.880 -29.205 -13.257 1.00 91.75 197 PRO A O 1
ATOM 1507 N N . LYS A 1 198 ? 1.936 -31.381 -12.696 1.00 91.94 198 LYS A N 1
ATOM 1508 C CA . LYS A 1 198 ? 0.537 -31.475 -12.238 1.00 91.94 198 LYS A CA 1
ATOM 1509 C C . LYS A 1 198 ? 0.340 -31.110 -10.768 1.00 91.94 198 LYS A C 1
ATOM 1511 O O . LYS A 1 198 ? -0.801 -30.939 -10.350 1.00 91.94 198 LYS A O 1
ATOM 1516 N N . GLY A 1 199 ? 1.420 -31.000 -9.995 1.00 86.88 199 GLY A N 1
ATOM 1517 C CA . GLY A 1 199 ? 1.351 -30.642 -8.584 1.00 86.88 199 GLY A CA 1
ATOM 1518 C C . GLY A 1 199 ? 0.851 -29.216 -8.373 1.00 86.88 199 GLY A C 1
ATOM 1519 O O . GLY A 1 199 ? 1.088 -28.336 -9.204 1.00 86.88 199 GLY A O 1
ATOM 1520 N N . THR A 1 200 ? 0.181 -28.991 -7.246 1.00 90.75 200 THR A N 1
ATOM 1521 C CA . THR A 1 200 ? -0.217 -27.656 -6.789 1.00 90.75 200 THR A CA 1
ATOM 1522 C C . THR A 1 200 ? 1.001 -26.850 -6.337 1.00 90.75 200 THR A C 1
ATOM 1524 O O . THR A 1 200 ? 1.955 -27.407 -5.791 1.00 90.75 200 THR A O 1
ATOM 1527 N N . VAL A 1 201 ? 0.983 -25.537 -6.570 1.00 90.38 201 VAL A N 1
ATOM 1528 C CA . VAL A 1 201 ? 2.063 -24.629 -6.159 1.00 90.38 201 VAL A CA 1
ATOM 1529 C C . VAL A 1 201 ? 1.778 -24.072 -4.768 1.00 90.38 201 VAL A C 1
ATOM 1531 O O . VAL A 1 201 ? 0.674 -23.604 -4.504 1.00 90.38 201 VAL A O 1
ATOM 1534 N N . GLN A 1 202 ? 2.776 -24.120 -3.887 1.00 90.75 202 GLN A N 1
ATOM 1535 C CA . GLN A 1 202 ? 2.712 -23.465 -2.579 1.00 90.75 202 GLN A CA 1
ATOM 1536 C C . GLN A 1 202 ? 3.104 -21.988 -2.693 1.00 90.75 202 GLN A C 1
ATOM 1538 O O . GLN A 1 202 ? 3.881 -21.638 -3.584 1.00 90.75 202 GLN A O 1
ATOM 1543 N N . ARG A 1 203 ? 2.625 -21.139 -1.780 1.00 93.19 203 ARG A N 1
ATOM 1544 C CA . ARG A 1 203 ? 2.919 -19.695 -1.729 1.00 93.19 203 ARG A CA 1
ATOM 1545 C C . ARG A 1 203 ? 4.410 -19.404 -1.803 1.00 93.19 203 ARG A C 1
ATOM 1547 O O . ARG A 1 203 ? 4.832 -18.625 -2.654 1.00 93.19 203 ARG A O 1
ATOM 1554 N N . VAL A 1 204 ? 5.211 -20.116 -1.014 1.00 90.56 204 VAL A N 1
ATOM 1555 C CA . VAL A 1 204 ? 6.669 -19.937 -1.002 1.00 90.56 204 VAL A CA 1
ATOM 1556 C C . VAL A 1 204 ? 7.319 -20.295 -2.334 1.00 90.56 204 VAL A C 1
ATOM 1558 O O . VAL A 1 204 ? 8.158 -19.556 -2.833 1.00 90.56 204 VAL A O 1
ATOM 1561 N N . HIS A 1 205 ? 6.870 -21.371 -2.982 1.00 88.75 205 HIS A N 1
ATOM 1562 C CA . HIS A 1 205 ? 7.405 -21.767 -4.281 1.00 88.75 205 HIS A CA 1
ATOM 1563 C C . HIS A 1 205 ? 7.027 -20.780 -5.387 1.00 88.75 205 HIS A C 1
ATOM 1565 O O . HIS A 1 205 ? 7.833 -20.546 -6.284 1.00 88.75 205 HIS A O 1
ATOM 1571 N N . PHE A 1 206 ? 5.822 -20.202 -5.341 1.00 94.31 206 PHE A N 1
ATOM 1572 C CA . PHE A 1 206 ? 5.432 -19.154 -6.283 1.00 94.31 206 PHE A CA 1
ATOM 1573 C C . PHE A 1 206 ? 6.295 -17.899 -6.103 1.00 94.31 206 PHE A C 1
ATOM 1575 O O . PHE A 1 206 ? 6.838 -17.410 -7.091 1.00 94.31 206 PHE A O 1
ATOM 1582 N N . ALA A 1 207 ? 6.493 -17.446 -4.861 1.00 91.62 207 ALA A N 1
ATOM 1583 C CA . ALA A 1 207 ? 7.367 -16.318 -4.544 1.00 91.62 207 ALA A CA 1
ATOM 1584 C C . ALA A 1 207 ? 8.804 -16.558 -5.037 1.00 91.62 207 ALA A C 1
ATOM 1586 O O . ALA A 1 207 ? 9.354 -15.739 -5.765 1.00 91.62 207 ALA A O 1
ATOM 1587 N N . SER A 1 208 ? 9.388 -17.729 -4.761 1.00 89.50 208 SER A N 1
ATOM 1588 C CA . SER A 1 208 ? 10.729 -18.057 -5.260 1.00 89.50 208 SER A CA 1
ATOM 1589 C C . SER A 1 208 ? 10.821 -18.058 -6.789 1.00 89.50 208 SER A C 1
ATOM 1591 O O . SER A 1 208 ? 11.838 -17.634 -7.335 1.00 89.50 208 SER A O 1
ATOM 1593 N N . PHE A 1 209 ? 9.789 -18.531 -7.497 1.00 93.81 209 PHE A N 1
ATOM 1594 C CA . PHE A 1 209 ? 9.772 -18.469 -8.959 1.00 93.81 209 PHE A CA 1
ATOM 1595 C C . PHE A 1 209 ? 9.669 -17.037 -9.476 1.00 93.81 209 PHE A C 1
ATOM 1597 O O . PHE A 1 209 ? 10.371 -16.693 -10.424 1.00 93.81 209 PHE A O 1
ATOM 1604 N N . LEU A 1 210 ? 8.808 -16.220 -8.871 1.00 94.75 210 LEU A N 1
ATOM 1605 C CA . LEU A 1 210 ? 8.599 -14.841 -9.289 1.00 94.75 210 LEU A CA 1
ATOM 1606 C C . LEU A 1 210 ? 9.847 -13.990 -9.036 1.00 94.75 210 LEU A C 1
ATOM 1608 O O . LEU A 1 210 ? 10.305 -13.336 -9.962 1.00 94.75 210 LEU A O 1
ATOM 1612 N N . ALA A 1 211 ? 10.466 -14.081 -7.857 1.00 90.50 211 ALA A N 1
ATOM 1613 C CA . ALA A 1 211 ? 11.690 -13.340 -7.543 1.00 90.50 211 ALA A CA 1
ATOM 1614 C C . ALA A 1 211 ? 12.809 -13.657 -8.547 1.00 90.50 211 ALA A C 1
ATOM 1616 O O . ALA A 1 211 ? 13.366 -12.763 -9.181 1.00 90.50 211 ALA A O 1
ATOM 1617 N N . LYS A 1 212 ? 13.067 -14.951 -8.784 1.00 91.50 212 LYS A N 1
ATOM 1618 C CA . LYS A 1 212 ? 14.074 -15.388 -9.762 1.00 91.50 212 LYS A CA 1
ATOM 1619 C C . LYS A 1 212 ? 13.735 -14.965 -11.183 1.00 91.50 212 LYS A C 1
ATOM 1621 O O . LYS A 1 212 ? 14.644 -14.637 -11.942 1.00 91.50 212 LYS A O 1
ATOM 1626 N N . LEU A 1 213 ? 12.454 -14.992 -11.555 1.00 95.81 213 LEU A N 1
ATOM 1627 C CA . LEU A 1 213 ? 12.019 -14.483 -12.846 1.00 95.81 213 LEU A CA 1
ATOM 1628 C C . LEU A 1 213 ? 12.391 -13.007 -12.966 1.00 95.81 213 LEU A C 1
ATOM 1630 O O . LEU A 1 213 ? 13.067 -12.660 -13.922 1.00 95.81 213 LEU A O 1
ATOM 1634 N N . LEU A 1 214 ? 11.996 -12.162 -12.014 1.00 91.50 214 LEU A N 1
ATOM 1635 C CA . LEU A 1 214 ? 12.243 -10.721 -12.091 1.00 91.50 214 LEU A CA 1
ATOM 1636 C C . LEU A 1 214 ? 13.738 -10.404 -12.182 1.00 91.50 214 LEU A C 1
ATOM 1638 O O . LEU A 1 214 ? 14.134 -9.676 -13.087 1.00 91.50 214 LEU A O 1
ATOM 1642 N N . THR A 1 215 ? 14.578 -11.050 -11.365 1.00 89.25 215 THR A N 1
ATOM 1643 C CA . THR A 1 215 ? 16.043 -10.951 -11.494 1.00 89.25 215 THR A CA 1
ATOM 1644 C C . THR A 1 215 ? 16.521 -11.345 -12.894 1.00 89.25 215 THR A C 1
ATOM 1646 O O . THR A 1 215 ? 17.313 -10.633 -13.506 1.00 89.25 215 THR A O 1
ATOM 1649 N N . THR A 1 216 ? 16.010 -12.457 -13.432 1.00 92.75 216 THR A N 1
ATOM 1650 C CA . THR A 1 216 ? 16.360 -12.933 -14.780 1.00 92.75 216 THR A CA 1
ATOM 1651 C C . THR A 1 216 ? 15.958 -11.922 -15.854 1.00 92.75 216 THR A C 1
ATOM 1653 O O . THR A 1 216 ? 16.719 -11.680 -16.786 1.00 92.75 216 THR A O 1
ATOM 1656 N N . LEU A 1 217 ? 14.774 -11.316 -15.740 1.00 92.19 217 LEU A N 1
ATOM 1657 C CA . LEU A 1 217 ? 14.278 -10.345 -16.714 1.00 92.19 217 LEU A CA 1
ATOM 1658 C C . LEU A 1 217 ? 15.104 -9.058 -16.715 1.00 92.19 217 LEU A C 1
ATOM 1660 O O . LEU A 1 217 ? 15.318 -8.505 -17.790 1.00 92.19 217 LEU A O 1
ATOM 1664 N N . THR A 1 218 ? 15.595 -8.613 -15.557 1.00 85.88 218 THR A N 1
ATOM 1665 C CA . THR A 1 218 ? 16.538 -7.488 -15.471 1.00 85.88 218 THR A CA 1
ATOM 1666 C C . THR A 1 218 ? 17.817 -7.796 -16.246 1.00 85.88 218 THR A C 1
ATOM 1668 O O . THR A 1 218 ? 18.181 -7.034 -17.137 1.00 85.88 218 THR A O 1
ATOM 1671 N N . THR A 1 219 ? 18.429 -8.966 -16.020 1.00 88.00 219 THR A N 1
ATOM 1672 C CA . THR A 1 219 ? 19.633 -9.386 -16.760 1.00 88.00 219 THR A CA 1
ATOM 1673 C C . THR A 1 219 ? 19.386 -9.473 -18.267 1.00 88.00 219 THR A C 1
ATOM 1675 O O . THR A 1 219 ? 20.187 -8.979 -19.057 1.00 88.00 219 THR A O 1
ATOM 1678 N N . ILE A 1 220 ? 18.260 -10.063 -18.686 1.00 88.44 220 ILE A N 1
ATOM 1679 C CA . ILE A 1 220 ? 17.913 -10.159 -20.112 1.00 88.44 220 ILE A CA 1
ATOM 1680 C C . ILE A 1 220 ? 17.763 -8.764 -20.726 1.00 88.44 220 ILE A C 1
ATOM 1682 O O . ILE A 1 220 ? 18.260 -8.533 -21.825 1.00 88.44 220 ILE A O 1
ATOM 1686 N N . LYS A 1 221 ? 17.101 -7.828 -20.034 1.00 80.75 221 LYS A N 1
ATOM 1687 C CA . LYS A 1 221 ? 16.957 -6.456 -20.530 1.00 80.75 221 LYS A CA 1
ATOM 1688 C C . LYS A 1 221 ? 18.302 -5.790 -20.701 1.00 80.75 221 LYS A C 1
ATOM 1690 O O . LYS A 1 221 ? 18.560 -5.329 -21.803 1.00 80.75 221 LYS A O 1
ATOM 1695 N N . GLU A 1 222 ? 19.155 -5.799 -19.680 1.00 78.12 222 GLU A N 1
ATOM 1696 C CA . GLU A 1 222 ? 20.501 -5.212 -19.732 1.00 78.12 222 GLU A CA 1
ATOM 1697 C C . GLU A 1 222 ? 21.311 -5.727 -20.933 1.00 78.12 222 GLU A C 1
ATOM 1699 O O . GLU A 1 222 ? 21.913 -4.934 -21.660 1.00 78.12 222 GLU A O 1
ATOM 1704 N N . GLU A 1 223 ? 21.248 -7.033 -21.222 1.00 79.44 223 GLU A N 1
ATOM 1705 C CA . GLU A 1 223 ? 21.882 -7.618 -22.410 1.00 79.44 223 GLU A CA 1
ATOM 1706 C C . GLU A 1 223 ? 21.319 -7.081 -23.739 1.00 79.44 223 GLU A C 1
ATOM 1708 O O . GLU A 1 223 ? 22.046 -7.037 -24.729 1.00 79.44 223 GLU A O 1
ATOM 1713 N N . THR A 1 224 ? 20.047 -6.674 -23.780 1.00 65.62 224 THR A N 1
ATOM 1714 C CA . THR A 1 224 ? 19.401 -6.119 -24.985 1.00 65.62 224 THR A CA 1
ATOM 1715 C C . THR A 1 224 ? 19.597 -4.609 -25.179 1.00 65.62 224 THR A C 1
ATOM 1717 O O . THR A 1 224 ? 19.426 -4.136 -26.302 1.00 65.62 224 THR A O 1
ATOM 1720 N N . ILE A 1 225 ? 19.959 -3.851 -24.131 1.00 53.66 225 ILE A N 1
ATOM 1721 C CA . ILE A 1 225 ? 20.197 -2.386 -24.204 1.00 53.66 225 ILE A CA 1
ATOM 1722 C C . ILE A 1 225 ? 21.662 -2.054 -24.511 1.00 53.66 225 ILE A C 1
ATOM 1724 O O . ILE A 1 225 ? 21.962 -0.995 -25.064 1.00 53.66 225 ILE A O 1
ATOM 1728 N N . LEU A 1 226 ? 22.590 -2.953 -24.175 1.00 39.09 226 LEU A N 1
ATOM 1729 C CA . LEU A 1 226 ? 23.994 -2.813 -24.545 1.00 39.09 226 LEU A CA 1
ATOM 1730 C C . LEU A 1 226 ? 24.147 -3.087 -26.053 1.00 39.09 226 LEU A C 1
ATOM 1732 O O . LEU A 1 226 ? 23.722 -4.147 -26.517 1.00 39.09 226 LEU A O 1
ATOM 1736 N N . PRO A 1 227 ? 24.762 -2.185 -26.849 1.00 39.59 227 PRO A N 1
ATOM 1737 C CA . PRO A 1 227 ? 25.055 -2.496 -28.242 1.00 39.59 227 PRO A CA 1
ATOM 1738 C C . PRO A 1 227 ? 25.910 -3.764 -28.289 1.00 39.59 227 PRO A C 1
ATOM 1740 O O . PRO A 1 227 ? 26.849 -3.898 -27.498 1.00 39.59 227 PRO A O 1
ATOM 1743 N N . GLU A 1 228 ? 25.599 -4.680 -29.216 1.00 42.03 228 GLU A N 1
ATOM 1744 C CA . GLU A 1 228 ? 26.466 -5.819 -29.525 1.00 42.03 228 GLU A CA 1
ATOM 1745 C C . GLU A 1 228 ? 27.902 -5.296 -29.611 1.00 42.03 228 GLU A C 1
ATOM 1747 O O . GLU A 1 228 ? 28.244 -4.506 -30.499 1.00 42.03 228 GLU A O 1
ATOM 1752 N N . LYS A 1 229 ? 28.749 -5.696 -28.654 1.00 38.62 229 LYS A N 1
ATOM 1753 C CA . LYS A 1 229 ? 30.181 -5.423 -28.733 1.00 38.62 229 LYS A CA 1
ATOM 1754 C C . LYS A 1 229 ? 30.615 -5.889 -30.121 1.00 38.62 229 LYS A C 1
ATOM 1756 O O . LYS A 1 229 ? 30.329 -7.048 -30.432 1.00 38.62 229 LYS A O 1
ATOM 1761 N N . PRO A 1 230 ? 31.286 -5.051 -30.940 1.00 35.97 230 PRO A N 1
ATOM 1762 C CA . PRO A 1 230 ? 31.684 -5.446 -32.279 1.00 35.97 230 PRO A CA 1
ATOM 1763 C C . PRO A 1 230 ? 32.366 -6.801 -32.192 1.00 35.97 230 PRO A C 1
ATOM 1765 O O . PRO A 1 230 ? 33.410 -6.937 -31.542 1.00 35.97 230 PRO A O 1
ATOM 1768 N N . THR A 1 231 ? 31.744 -7.823 -32.780 1.00 39.16 231 THR A N 1
ATOM 1769 C CA . THR A 1 231 ? 32.401 -9.111 -32.946 1.00 39.16 231 THR A CA 1
ATOM 1770 C C . THR A 1 231 ? 33.714 -8.811 -33.641 1.00 39.16 231 THR A C 1
ATOM 1772 O O . THR A 1 231 ? 33.706 -8.206 -34.718 1.00 39.16 231 THR A O 1
ATOM 1775 N N . ALA A 1 232 ? 34.831 -9.160 -32.993 1.00 39.56 232 ALA A N 1
ATOM 1776 C CA . ALA A 1 232 ? 36.152 -8.988 -33.573 1.00 39.56 232 ALA A CA 1
ATOM 1777 C C . ALA A 1 232 ? 36.111 -9.494 -35.023 1.00 39.56 232 ALA A C 1
ATOM 1779 O O . ALA A 1 232 ? 35.505 -10.550 -35.259 1.00 39.56 232 ALA A O 1
ATOM 1780 N N . PRO A 1 233 ? 36.698 -8.760 -35.986 1.00 38.03 233 PRO A N 1
ATOM 1781 C CA . PRO A 1 233 ? 36.712 -9.199 -37.367 1.00 38.03 233 PRO A CA 1
ATOM 1782 C C . PRO A 1 233 ? 37.218 -10.634 -37.392 1.00 38.03 233 PRO A C 1
ATOM 1784 O O . PRO A 1 233 ? 38.262 -10.954 -36.814 1.00 38.03 233 PRO A O 1
ATOM 1787 N N . LYS A 1 234 ? 36.437 -11.513 -38.018 1.00 43.94 234 LYS A N 1
ATOM 1788 C CA . LYS A 1 234 ? 36.893 -12.852 -38.378 1.00 43.94 234 LYS A CA 1
ATOM 1789 C C . LYS A 1 234 ? 38.263 -12.667 -39.052 1.00 43.94 234 LYS A C 1
ATOM 1791 O O . LYS A 1 234 ? 38.341 -11.790 -39.909 1.00 43.94 234 LYS A O 1
ATOM 1796 N N . PRO A 1 235 ? 39.325 -13.393 -38.659 1.00 36.59 235 PRO A N 1
ATOM 1797 C CA . PRO A 1 235 ? 40.658 -13.149 -39.197 1.00 36.59 235 PRO A CA 1
ATOM 1798 C C . PRO A 1 235 ? 40.598 -13.230 -40.721 1.00 36.59 235 PRO A C 1
ATOM 1800 O O . PRO A 1 235 ? 40.256 -14.279 -41.275 1.00 36.59 235 PRO A O 1
ATOM 1803 N N . ASP A 1 236 ? 40.859 -12.095 -41.368 1.00 38.44 236 ASP A N 1
ATOM 1804 C CA . ASP A 1 236 ? 40.927 -12.012 -42.816 1.00 38.44 236 ASP A CA 1
ATOM 1805 C C . ASP A 1 236 ? 42.061 -12.913 -43.296 1.00 38.44 236 ASP A C 1
ATOM 1807 O O . ASP A 1 236 ? 43.173 -12.919 -42.762 1.00 38.44 236 ASP A O 1
ATOM 1811 N N . ILE A 1 237 ? 41.741 -13.712 -44.307 1.00 44.12 237 ILE A N 1
ATOM 1812 C CA . ILE A 1 237 ? 42.704 -14.535 -45.021 1.00 44.12 237 ILE A CA 1
ATOM 1813 C C . ILE A 1 237 ? 43.673 -13.576 -45.717 1.00 44.12 237 ILE A C 1
ATOM 1815 O O . ILE A 1 237 ? 43.277 -12.798 -46.582 1.00 44.12 237 ILE A O 1
ATOM 1819 N N . GLU A 1 238 ? 44.936 -13.650 -45.308 1.00 35.06 238 GLU A N 1
ATOM 1820 C CA . GLU A 1 238 ? 46.062 -12.857 -45.796 1.00 35.06 238 GLU A CA 1
ATOM 1821 C C . GLU A 1 238 ? 46.168 -12.899 -47.337 1.00 35.06 238 GLU A C 1
ATOM 1823 O O . GLU A 1 238 ? 46.363 -13.976 -47.915 1.00 35.06 238 GLU A O 1
ATOM 1828 N N . PRO A 1 239 ? 46.059 -11.756 -48.041 1.00 37.34 239 PRO A N 1
ATOM 1829 C CA . PRO A 1 239 ? 46.439 -11.667 -49.441 1.00 37.34 239 PRO A CA 1
ATOM 1830 C C . PRO A 1 239 ? 47.954 -11.466 -49.533 1.00 37.34 239 PRO A C 1
ATOM 1832 O O . PRO A 1 239 ? 48.510 -10.517 -48.987 1.00 37.34 239 PRO A O 1
ATOM 1835 N N . THR A 1 240 ? 48.617 -12.360 -50.261 1.00 38.81 240 THR A N 1
ATOM 1836 C CA . THR A 1 240 ? 50.053 -12.312 -50.565 1.00 38.81 240 THR A CA 1
ATOM 1837 C C . THR A 1 240 ? 50.484 -10.996 -51.228 1.00 38.81 240 THR A C 1
ATOM 1839 O O . THR A 1 240 ? 49.834 -10.540 -52.171 1.00 38.81 240 THR A O 1
ATOM 1842 N N . GLU A 1 241 ? 51.618 -10.454 -50.764 1.00 40.44 241 GLU A N 1
ATOM 1843 C CA . GLU A 1 241 ? 52.309 -9.246 -51.250 1.00 40.44 241 GLU A CA 1
ATOM 1844 C C . GLU A 1 241 ? 52.540 -9.203 -52.775 1.00 40.44 241 GLU A C 1
ATOM 1846 O O . GLU A 1 241 ? 52.673 -10.244 -53.429 1.00 40.44 241 GLU A O 1
ATOM 1851 N N . PRO A 1 242 ? 52.750 -7.993 -53.337 1.00 39.19 242 PRO A N 1
ATOM 1852 C CA . PRO A 1 242 ? 54.112 -7.744 -53.820 1.00 39.19 242 PRO A CA 1
ATOM 1853 C C . PRO A 1 242 ? 54.661 -6.305 -53.661 1.00 39.19 242 PRO A C 1
ATOM 1855 O O . PRO A 1 242 ? 54.052 -5.332 -54.090 1.00 39.19 242 PRO A O 1
ATOM 1858 N N . ILE A 1 243 ? 55.900 -6.251 -53.151 1.00 36.03 243 ILE A N 1
ATOM 1859 C CA . ILE A 1 243 ? 57.098 -5.524 -53.635 1.00 36.03 243 ILE A CA 1
ATOM 1860 C C . ILE A 1 243 ? 56.995 -3.997 -53.889 1.00 36.03 243 ILE A C 1
ATOM 1862 O O . ILE A 1 243 ? 56.454 -3.537 -54.890 1.00 36.03 243 ILE A O 1
ATOM 1866 N N . ASN A 1 244 ? 57.694 -3.226 -53.043 1.00 38.78 244 ASN A N 1
ATOM 1867 C CA . ASN A 1 244 ? 58.067 -1.809 -53.227 1.00 38.78 244 ASN A CA 1
ATOM 1868 C C . ASN A 1 244 ? 59.407 -1.682 -54.008 1.00 38.78 244 ASN A C 1
ATOM 1870 O O . ASN A 1 244 ? 60.163 -2.662 -54.018 1.00 38.78 244 ASN A O 1
ATOM 1874 N N . PRO A 1 245 ? 59.786 -0.524 -54.608 1.00 49.50 245 PRO A N 1
ATOM 1875 C CA . PRO A 1 245 ? 60.581 0.447 -53.819 1.00 49.50 245 PRO A CA 1
ATOM 1876 C C . PRO A 1 245 ? 60.530 1.958 -54.219 1.00 49.50 245 PRO A C 1
ATOM 1878 O O . PRO A 1 245 ? 60.532 2.280 -55.402 1.00 49.50 245 PRO A O 1
ATOM 1881 N N . LEU A 1 246 ? 60.604 2.828 -53.181 1.00 34.94 246 LEU A N 1
ATOM 1882 C CA . LEU A 1 246 ? 61.399 4.078 -52.915 1.00 34.94 246 LEU A CA 1
ATOM 1883 C C . LEU A 1 246 ? 61.677 5.163 -54.010 1.00 34.94 246 LEU A C 1
ATOM 1885 O O . LEU A 1 246 ? 61.654 4.820 -55.187 1.00 34.94 246 LEU A O 1
ATOM 1889 N N . PRO A 1 247 ? 62.087 6.436 -53.683 1.00 48.31 247 PRO A N 1
ATOM 1890 C CA . PRO A 1 247 ? 62.640 6.976 -52.408 1.00 48.31 247 PRO A CA 1
ATOM 1891 C C . PRO A 1 247 ? 62.181 8.399 -51.930 1.00 48.31 247 PRO A C 1
ATOM 1893 O O . PRO A 1 247 ? 61.438 9.110 -52.601 1.00 48.31 247 PRO A O 1
ATOM 1896 N N . GLU A 1 248 ? 62.695 8.768 -50.742 1.00 45.09 248 GLU A N 1
ATOM 1897 C CA . GLU A 1 248 ? 62.693 10.029 -49.945 1.00 45.09 248 GLU A CA 1
ATOM 1898 C C . GLU A 1 248 ? 63.226 11.298 -50.652 1.00 45.09 248 GLU A C 1
ATOM 1900 O O . GLU A 1 248 ? 63.931 11.113 -51.635 1.00 45.09 248 GLU A O 1
ATOM 1905 N N . ILE A 1 249 ? 62.987 12.526 -50.105 1.00 36.56 249 ILE A N 1
ATOM 1906 C CA . ILE A 1 249 ? 63.961 13.557 -49.580 1.00 36.56 249 ILE A CA 1
ATOM 1907 C C . ILE A 1 249 ? 63.188 14.662 -48.729 1.00 36.56 249 ILE A C 1
ATOM 1909 O O . ILE A 1 249 ? 61.964 14.577 -48.694 1.00 36.56 249 ILE A O 1
ATOM 1913 N N . PRO A 1 250 ? 63.779 15.708 -48.066 1.00 45.41 250 PRO A N 1
ATOM 1914 C CA . PRO A 1 250 ? 64.118 15.825 -46.626 1.00 45.41 250 PRO A CA 1
ATOM 1915 C C . PRO A 1 250 ? 63.509 17.032 -45.823 1.00 45.41 250 PRO A C 1
ATOM 1917 O O . PRO A 1 250 ? 62.753 17.851 -46.331 1.00 45.41 250 PRO A O 1
ATOM 1920 N N . VAL A 1 251 ? 63.944 17.113 -44.554 1.00 40.16 251 VAL A N 1
ATOM 1921 C CA . VAL A 1 251 ? 63.650 17.947 -43.351 1.00 40.16 251 VAL A CA 1
ATOM 1922 C C . VAL A 1 251 ? 64.010 19.460 -43.406 1.00 40.16 251 VAL A C 1
ATOM 1924 O O . VAL A 1 251 ? 64.905 19.820 -44.168 1.00 40.16 251 VAL A O 1
ATOM 1927 N N . LEU A 1 252 ? 63.399 20.297 -42.519 1.00 33.50 252 LEU A N 1
ATOM 1928 C CA . LEU A 1 252 ? 63.977 21.321 -41.565 1.00 33.50 252 LEU A CA 1
ATOM 1929 C C . LEU A 1 252 ? 62.976 22.484 -41.239 1.00 33.50 252 LEU A C 1
ATOM 1931 O O . LEU A 1 252 ? 62.099 22.720 -42.063 1.00 33.50 252 LEU A O 1
ATOM 1935 N N . PRO A 1 253 ? 63.161 23.355 -40.205 1.00 46.47 253 PRO A N 1
ATOM 1936 C CA . PRO A 1 253 ? 63.377 23.171 -38.752 1.00 46.47 253 PRO A CA 1
ATOM 1937 C C . PRO A 1 253 ? 62.432 24.043 -37.844 1.00 46.47 253 PRO A C 1
ATOM 1939 O O . PRO A 1 253 ? 61.595 24.795 -38.327 1.00 46.47 253 PRO A O 1
ATOM 1942 N N . VAL A 1 254 ? 62.608 23.931 -36.516 1.00 40.94 254 VAL A N 1
ATOM 1943 C CA . VAL A 1 254 ? 61.927 24.601 -35.365 1.00 40.94 254 VAL A CA 1
ATOM 1944 C C . VAL A 1 254 ? 62.407 26.053 -35.116 1.00 40.94 254 VAL A C 1
ATOM 1946 O O . VAL A 1 254 ? 63.542 26.334 -35.489 1.00 40.94 254 VAL A O 1
ATOM 1949 N N . ILE A 1 255 ? 61.610 26.914 -34.435 1.00 35.78 255 ILE A N 1
ATOM 1950 C CA . ILE A 1 255 ? 61.990 27.920 -33.383 1.00 35.78 255 ILE A CA 1
ATOM 1951 C C . ILE A 1 255 ? 60.713 28.488 -32.673 1.00 35.78 255 ILE A C 1
ATOM 1953 O O . ILE A 1 255 ? 59.658 28.462 -33.309 1.00 35.78 255 ILE A O 1
ATOM 1957 N N . PRO A 1 256 ? 60.779 28.939 -31.391 1.00 55.16 256 PRO A N 1
ATOM 1958 C CA . PRO A 1 256 ? 59.660 29.006 -30.429 1.00 55.16 256 PRO A CA 1
ATOM 1959 C C . PRO A 1 256 ? 59.293 30.428 -29.910 1.00 55.16 256 PRO A C 1
ATOM 1961 O O . PRO A 1 256 ? 59.854 31.410 -30.387 1.00 55.16 256 PRO A O 1
ATOM 1964 N N . GLU A 1 257 ? 58.420 30.441 -28.884 1.00 35.91 257 GLU A N 1
ATOM 1965 C CA . GLU A 1 257 ? 58.084 31.489 -27.883 1.00 35.91 257 GLU A CA 1
ATOM 1966 C C . GLU A 1 257 ? 57.028 32.550 -28.253 1.00 35.91 257 GLU A C 1
ATOM 1968 O O . GLU A 1 257 ? 57.171 33.280 -29.226 1.00 35.91 257 GLU A O 1
ATOM 1973 N N . ASP A 1 258 ? 55.940 32.596 -27.469 1.00 34.47 258 ASP A N 1
ATOM 1974 C CA . ASP A 1 258 ? 55.713 33.669 -26.485 1.00 34.47 258 ASP A CA 1
ATOM 1975 C C . ASP A 1 258 ? 54.640 33.225 -25.461 1.00 34.47 258 ASP A C 1
ATOM 1977 O O . ASP A 1 258 ? 53.563 32.747 -25.822 1.00 34.47 258 ASP A O 1
ATOM 1981 N N . GLU A 1 259 ? 54.998 33.321 -24.177 1.00 43.16 259 GLU A N 1
ATOM 1982 C CA . GLU A 1 259 ? 54.130 33.158 -23.007 1.00 43.16 259 GLU A CA 1
ATOM 1983 C C . GLU A 1 259 ? 53.399 34.481 -22.745 1.00 43.16 259 GLU A C 1
ATOM 1985 O O . GLU A 1 259 ? 54.051 35.498 -22.520 1.00 43.16 259 GLU A O 1
ATOM 1990 N N . ASP A 1 260 ? 52.067 34.455 -22.702 1.00 35.16 260 ASP A N 1
ATOM 1991 C CA . ASP A 1 260 ? 51.277 35.477 -22.016 1.00 35.16 260 ASP A CA 1
ATOM 1992 C C . ASP A 1 260 ? 50.463 34.791 -20.912 1.00 35.16 260 ASP A C 1
ATOM 1994 O O . ASP A 1 260 ? 49.606 33.939 -21.152 1.00 35.16 260 ASP A O 1
ATOM 1998 N N . GLU A 1 261 ? 50.811 35.156 -19.683 1.00 46.06 261 GLU A N 1
ATOM 1999 C CA . GLU A 1 261 ? 50.222 34.741 -18.416 1.00 46.06 261 GLU A CA 1
ATOM 2000 C C . GLU A 1 261 ? 48.822 35.372 -18.292 1.00 46.06 261 GLU A C 1
ATOM 2002 O O . GLU A 1 261 ? 48.682 36.571 -18.033 1.00 46.06 261 GLU A O 1
ATOM 2007 N N . VAL A 1 262 ? 47.771 34.579 -18.523 1.00 38.06 262 VAL A N 1
ATOM 2008 C CA . VAL A 1 262 ? 46.382 34.980 -18.260 1.00 38.06 262 VAL A CA 1
ATOM 2009 C C . VAL A 1 262 ? 45.999 34.487 -16.870 1.00 38.06 262 VAL A C 1
ATOM 2011 O O . VAL A 1 262 ? 46.119 33.310 -16.547 1.00 38.06 262 VAL A O 1
ATOM 2014 N N . ILE A 1 263 ? 45.577 35.435 -16.041 1.00 41.78 263 ILE A N 1
ATOM 2015 C CA . ILE A 1 263 ? 44.969 35.213 -14.733 1.00 41.78 263 ILE A CA 1
ATOM 2016 C C . ILE A 1 263 ? 43.621 34.527 -14.985 1.00 41.78 263 ILE A C 1
ATOM 2018 O O . ILE A 1 263 ? 42.711 35.179 -15.494 1.00 41.78 263 ILE A O 1
ATOM 2022 N N . ASP A 1 264 ? 43.503 33.240 -14.651 1.00 37.78 264 ASP A N 1
ATOM 2023 C CA . ASP A 1 264 ? 42.204 32.563 -14.597 1.00 37.78 264 ASP A CA 1
ATOM 2024 C C . ASP A 1 264 ? 41.390 33.177 -13.451 1.00 37.78 264 ASP A C 1
ATOM 2026 O O . ASP A 1 264 ? 41.688 32.998 -12.265 1.00 37.78 264 ASP A O 1
ATOM 2030 N N . GLU A 1 265 ? 40.371 33.953 -13.816 1.00 45.75 265 GLU A N 1
ATOM 2031 C CA . GLU A 1 265 ? 39.189 34.109 -12.976 1.00 45.75 265 GLU A CA 1
ATOM 2032 C C . GLU A 1 265 ? 38.577 32.710 -12.821 1.00 45.75 265 GLU A C 1
ATOM 2034 O O . GLU A 1 265 ? 38.452 32.001 -13.816 1.00 45.75 265 GLU A O 1
ATOM 2039 N N . GLU A 1 266 ? 38.253 32.283 -11.594 1.00 39.31 266 GLU A N 1
ATOM 2040 C CA . GLU A 1 266 ? 37.609 30.983 -11.367 1.00 39.31 266 GLU A CA 1
ATOM 2041 C C . GLU A 1 266 ? 36.357 30.879 -12.249 1.00 39.31 266 GLU A C 1
ATOM 2043 O O . GLU A 1 266 ? 35.354 31.556 -12.005 1.00 39.31 266 GLU A O 1
ATOM 2048 N N . GLU A 1 267 ? 36.437 30.067 -13.308 1.00 38.12 267 GLU A N 1
ATOM 2049 C CA . GLU A 1 267 ? 35.284 29.756 -14.140 1.00 38.12 267 GLU A CA 1
ATOM 2050 C C . GLU A 1 267 ? 34.207 29.108 -13.255 1.00 38.12 267 GLU A C 1
ATOM 2052 O O . GLU A 1 267 ? 34.534 28.297 -12.378 1.00 38.12 267 GLU A O 1
ATOM 2057 N N . PRO A 1 268 ? 32.920 29.459 -13.440 1.00 44.28 268 PRO A N 1
ATOM 2058 C CA . PRO A 1 268 ? 31.846 28.801 -12.714 1.00 44.28 268 PRO A CA 1
ATOM 2059 C C . PRO A 1 268 ? 31.936 27.297 -12.974 1.00 44.28 268 PRO A C 1
ATOM 2061 O O . PRO A 1 268 ? 32.068 26.866 -14.118 1.00 44.28 268 PRO A O 1
ATOM 2064 N N . VAL A 1 269 ? 31.893 26.503 -11.904 1.00 45.38 269 VAL A N 1
ATOM 2065 C CA . VAL A 1 269 ? 31.859 25.041 -11.991 1.00 45.38 269 VAL A CA 1
ATOM 2066 C C . VAL A 1 269 ? 30.589 24.656 -12.746 1.00 45.38 269 VAL A C 1
ATOM 2068 O O . VAL A 1 269 ? 29.512 24.643 -12.162 1.00 45.38 269 VAL A O 1
ATOM 2071 N N . ILE A 1 270 ? 30.716 24.380 -14.044 1.00 47.56 270 ILE A N 1
ATOM 2072 C CA . ILE A 1 270 ? 29.620 23.860 -14.860 1.00 47.56 270 ILE A CA 1
ATOM 2073 C C . ILE A 1 270 ? 29.363 22.435 -14.376 1.00 47.56 270 ILE A C 1
ATOM 2075 O O . ILE A 1 270 ? 30.200 21.545 -14.556 1.00 47.56 270 ILE A O 1
ATOM 2079 N N . VAL A 1 271 ? 28.224 22.217 -13.724 1.00 53.12 271 VAL A N 1
ATOM 2080 C CA . VAL A 1 271 ? 27.773 20.870 -13.371 1.00 53.12 271 VAL A CA 1
ATOM 2081 C C . VAL A 1 271 ? 27.245 20.227 -14.654 1.00 53.12 271 VAL A C 1
ATOM 2083 O O . VAL A 1 271 ? 26.144 20.534 -15.096 1.00 53.12 271 VAL A O 1
ATOM 2086 N N . GLU A 1 272 ? 28.059 19.376 -15.286 1.00 61.38 272 GLU A N 1
ATOM 2087 C CA . GLU A 1 272 ? 27.715 18.715 -16.558 1.00 61.38 272 GLU A CA 1
ATOM 2088 C C . GLU A 1 272 ? 26.440 17.864 -16.404 1.00 61.38 272 GLU A C 1
ATOM 2090 O O . GLU A 1 272 ? 25.492 18.019 -17.164 1.00 61.38 272 GLU A O 1
ATOM 2095 N N . SER A 1 273 ? 26.378 17.043 -15.351 1.00 68.12 273 SER A N 1
ATOM 2096 C CA . SER A 1 273 ? 25.140 16.541 -14.740 1.00 68.12 273 SER A CA 1
ATOM 2097 C C . SER A 1 273 ? 25.462 15.935 -13.367 1.00 68.12 273 SER A C 1
ATOM 2099 O O . SER A 1 273 ? 26.532 15.338 -13.204 1.00 68.12 273 SER A O 1
ATOM 2101 N N . ALA A 1 274 ? 24.597 16.087 -12.363 1.00 81.56 274 ALA A N 1
ATOM 2102 C CA . ALA A 1 274 ? 24.815 15.497 -11.040 1.00 81.56 274 ALA A CA 1
ATOM 2103 C C . ALA A 1 274 ? 23.521 15.329 -10.235 1.00 81.56 274 ALA A C 1
ATOM 2105 O O . ALA A 1 274 ? 22.629 16.173 -10.295 1.00 81.56 274 ALA A O 1
ATOM 2106 N N . TYR A 1 275 ? 23.480 14.278 -9.412 1.00 82.94 275 TYR A N 1
ATOM 2107 C CA . TYR A 1 275 ? 22.564 14.198 -8.275 1.00 82.94 275 TYR A CA 1
ATOM 2108 C C . TYR A 1 275 ? 23.154 14.981 -7.104 1.00 82.94 275 TYR A C 1
ATOM 2110 O O . TYR A 1 275 ? 24.326 14.805 -6.752 1.00 82.94 275 TYR A O 1
ATOM 2118 N N . ILE A 1 276 ? 22.347 15.865 -6.526 1.00 87.56 276 ILE A N 1
ATOM 2119 C CA . ILE A 1 276 ? 22.667 16.599 -5.308 1.00 87.56 276 ILE A CA 1
ATOM 2120 C C . ILE A 1 276 ? 21.702 16.147 -4.227 1.00 87.56 276 ILE A C 1
ATOM 2122 O O . ILE A 1 276 ? 20.579 16.645 -4.141 1.00 87.56 276 ILE A O 1
ATOM 2126 N N . ASP A 1 277 ? 22.175 15.217 -3.411 1.00 88.75 277 ASP A N 1
ATOM 2127 C CA . ASP A 1 277 ? 21.489 14.765 -2.208 1.00 88.75 277 ASP A CA 1
ATOM 2128 C C . ASP A 1 277 ? 21.636 15.817 -1.095 1.00 88.75 277 ASP A C 1
ATOM 2130 O O . ASP A 1 277 ? 22.538 16.661 -1.125 1.00 88.75 277 ASP A O 1
ATOM 2134 N N . ASP A 1 278 ? 20.754 15.771 -0.095 1.00 89.56 278 ASP A N 1
ATOM 2135 C CA . ASP A 1 278 ? 20.793 16.645 1.086 1.00 89.56 278 ASP A CA 1
ATOM 2136 C C . ASP A 1 278 ? 20.876 18.158 0.766 1.00 89.56 278 ASP A C 1
ATOM 2138 O O . ASP A 1 278 ? 21.479 18.949 1.502 1.00 89.56 278 ASP A O 1
ATOM 2142 N N . ALA A 1 279 ? 20.275 18.593 -0.346 1.00 93.62 279 ALA A N 1
ATOM 2143 C CA . ALA A 1 279 ? 20.235 19.992 -0.746 1.00 93.62 279 ALA A CA 1
ATOM 2144 C C . ALA A 1 279 ? 19.255 20.774 0.134 1.00 93.62 279 ALA A C 1
ATOM 2146 O O . ALA A 1 279 ? 18.040 20.599 0.040 1.00 93.62 279 ALA A O 1
ATOM 2147 N N . GLN A 1 280 ? 19.763 21.697 0.954 1.00 96.00 280 GLN A N 1
ATOM 2148 C CA . GLN A 1 280 ? 18.906 22.580 1.737 1.00 96.00 280 GLN A CA 1
ATOM 2149 C C . GLN A 1 280 ? 18.353 23.695 0.849 1.00 96.00 280 GLN A C 1
ATOM 2151 O O . GLN A 1 280 ? 19.112 24.522 0.333 1.00 96.00 280 GLN A O 1
ATOM 2156 N N . ILE A 1 281 ? 17.032 23.766 0.706 1.00 94.00 281 ILE A N 1
ATOM 2157 C CA . ILE A 1 281 ? 16.379 24.799 -0.095 1.00 94.00 281 ILE A CA 1
ATOM 2158 C C . ILE A 1 281 ? 16.337 26.108 0.699 1.00 94.00 281 ILE A C 1
ATOM 2160 O O . ILE A 1 281 ? 15.706 26.219 1.748 1.00 94.00 281 ILE A O 1
ATOM 2164 N N . VAL A 1 282 ? 17.045 27.123 0.198 1.00 92.19 282 VAL A N 1
ATOM 2165 C CA . VAL A 1 282 ? 17.151 28.439 0.848 1.00 92.19 282 VAL A CA 1
ATOM 2166 C C . VAL A 1 282 ? 16.060 29.375 0.349 1.00 92.19 282 VAL A C 1
ATOM 2168 O O . VAL A 1 282 ? 15.473 30.133 1.122 1.00 92.19 282 VAL A O 1
ATOM 2171 N N . LYS A 1 283 ? 15.835 29.382 -0.968 1.00 91.44 283 LYS A N 1
ATOM 2172 C CA . LYS A 1 283 ? 14.898 30.300 -1.613 1.00 91.44 283 LYS A CA 1
ATOM 2173 C C . LYS A 1 283 ? 14.445 29.755 -2.961 1.00 91.44 283 LYS A C 1
ATOM 2175 O O . LYS A 1 283 ? 15.270 29.293 -3.741 1.00 91.44 283 LYS A O 1
ATOM 2180 N N . VAL A 1 284 ? 13.165 29.931 -3.270 1.00 91.94 284 VAL A N 1
ATOM 2181 C CA . VAL A 1 284 ? 12.612 29.779 -4.620 1.00 91.94 284 VAL A CA 1
ATOM 2182 C C . VAL A 1 284 ? 12.134 31.156 -5.093 1.00 91.94 284 VAL A C 1
ATOM 2184 O O . VAL A 1 284 ? 11.405 31.838 -4.372 1.00 91.94 284 VAL A O 1
ATOM 2187 N N . ASP A 1 285 ? 12.599 31.614 -6.257 1.00 91.31 285 ASP A N 1
ATOM 2188 C CA . ASP A 1 285 ? 12.278 32.930 -6.828 1.00 91.31 285 ASP A CA 1
ATOM 2189 C C . ASP A 1 285 ? 11.995 32.808 -8.330 1.00 91.31 285 ASP A C 1
ATOM 2191 O O . ASP A 1 285 ? 12.909 32.753 -9.158 1.00 91.31 285 ASP A O 1
ATOM 2195 N N . GLY A 1 286 ? 10.711 32.725 -8.681 1.00 90.94 286 GLY A N 1
ATOM 2196 C CA . GLY A 1 286 ? 10.283 32.463 -10.051 1.00 90.94 286 GLY A CA 1
ATOM 2197 C C . GLY A 1 286 ? 10.820 31.121 -10.551 1.00 90.94 286 GLY A C 1
ATOM 2198 O O . GLY A 1 286 ? 10.577 30.088 -9.941 1.00 90.94 286 GLY A O 1
ATOM 2199 N N . ASN A 1 287 ? 11.576 31.143 -11.648 1.00 93.88 287 ASN A N 1
ATOM 2200 C CA . ASN A 1 287 ? 12.172 29.951 -12.255 1.00 93.88 287 ASN A CA 1
ATOM 2201 C C . ASN A 1 287 ? 13.576 29.625 -11.718 1.00 93.88 287 ASN A C 1
ATOM 2203 O O . ASN A 1 287 ? 14.350 28.967 -12.411 1.00 93.88 287 ASN A O 1
ATOM 2207 N N . ARG A 1 288 ? 13.949 30.137 -10.541 1.00 95.44 288 ARG A N 1
ATOM 2208 C CA . ARG A 1 288 ? 15.253 29.876 -9.928 1.00 95.44 288 ARG A CA 1
ATOM 2209 C C . ARG A 1 288 ? 15.097 29.335 -8.518 1.00 95.44 288 ARG A C 1
ATOM 2211 O O . ARG A 1 288 ? 14.283 29.839 -7.745 1.00 95.44 288 ARG A O 1
ATOM 2218 N N . VAL A 1 289 ? 15.940 28.372 -8.169 1.00 95.62 289 VAL A N 1
ATOM 2219 C CA . VAL A 1 289 ? 16.063 27.835 -6.813 1.00 95.62 289 VAL A CA 1
ATOM 2220 C C . VAL A 1 289 ? 17.483 28.047 -6.306 1.00 95.62 289 VAL A C 1
ATOM 2222 O O . VAL A 1 289 ? 18.458 27.743 -6.989 1.00 95.62 289 VAL A O 1
ATOM 2225 N N . THR A 1 290 ? 17.604 28.606 -5.107 1.00 95.19 290 THR A N 1
ATOM 2226 C CA . THR A 1 290 ? 18.863 28.726 -4.376 1.00 95.19 290 THR A CA 1
ATOM 2227 C C . THR A 1 290 ? 18.920 27.625 -3.329 1.00 95.19 290 THR A C 1
ATOM 2229 O O . THR A 1 290 ? 18.050 27.560 -2.457 1.00 95.19 290 THR A O 1
ATOM 2232 N N . ILE A 1 291 ? 19.966 26.805 -3.388 1.00 95.19 291 ILE A N 1
ATOM 2233 C CA . ILE A 1 291 ? 20.218 25.720 -2.438 1.00 95.19 291 ILE A CA 1
ATOM 2234 C C . ILE A 1 291 ? 21.533 25.947 -1.698 1.00 95.19 291 ILE A C 1
ATOM 2236 O O . ILE A 1 291 ? 22.411 26.653 -2.192 1.00 95.19 291 ILE A O 1
ATOM 2240 N N . THR A 1 292 ? 21.684 25.327 -0.532 1.00 94.00 292 THR A N 1
ATOM 2241 C CA . THR A 1 292 ? 22.971 25.164 0.152 1.00 94.00 292 THR A CA 1
ATOM 2242 C C . THR A 1 292 ? 23.259 23.681 0.320 1.00 94.00 292 THR A C 1
ATOM 2244 O O . THR A 1 292 ? 22.401 22.934 0.775 1.00 94.00 292 THR A O 1
ATOM 2247 N N . HIS A 1 293 ? 24.469 23.261 -0.037 1.00 92.62 293 HIS A N 1
ATOM 2248 C CA . HIS A 1 293 ? 24.924 21.882 0.102 1.00 92.62 293 HIS A CA 1
ATOM 2249 C C . HIS A 1 293 ? 26.380 21.845 0.591 1.00 92.62 293 HIS A C 1
ATOM 2251 O O . HIS A 1 293 ? 27.178 22.736 0.288 1.00 92.62 293 HIS A O 1
ATOM 2257 N N . ASN A 1 294 ? 26.743 20.803 1.344 1.00 85.56 294 ASN A N 1
ATOM 2258 C CA . ASN A 1 294 ? 28.035 20.707 2.033 1.00 85.56 294 ASN A CA 1
ATOM 2259 C C . ASN A 1 294 ? 29.242 20.745 1.085 1.00 85.56 294 ASN A C 1
ATOM 2261 O O . ASN A 1 294 ? 30.280 21.302 1.436 1.00 85.56 294 ASN A O 1
ATOM 2265 N N . THR A 1 295 ? 29.110 20.166 -0.110 1.00 84.38 295 THR A N 1
ATOM 2266 C CA . THR A 1 295 ? 30.219 20.059 -1.072 1.00 84.38 295 THR A CA 1
ATOM 2267 C C . THR A 1 295 ? 30.316 21.267 -1.996 1.00 84.38 295 THR A C 1
ATOM 2269 O O . THR A 1 295 ? 31.417 21.703 -2.319 1.00 84.38 295 THR A O 1
ATOM 2272 N N . ILE A 1 296 ? 29.176 21.809 -2.430 1.00 84.25 296 ILE A N 1
ATOM 2273 C CA . ILE A 1 296 ? 29.128 22.825 -3.493 1.00 84.25 296 ILE A CA 1
ATOM 2274 C C . ILE A 1 296 ? 28.811 24.235 -2.976 1.00 84.25 296 ILE A C 1
ATOM 2276 O O . ILE A 1 296 ? 28.757 25.181 -3.761 1.00 84.25 296 ILE A O 1
ATOM 2280 N N . GLY A 1 297 ? 28.615 24.381 -1.662 1.00 90.62 297 GLY A N 1
ATOM 2281 C CA . GLY A 1 297 ? 28.247 25.638 -1.027 1.00 90.62 297 GLY A CA 1
ATOM 2282 C C . GLY A 1 297 ? 26.831 26.079 -1.392 1.00 90.62 297 GLY A C 1
ATOM 2283 O O . GLY A 1 297 ? 25.951 25.261 -1.659 1.00 90.62 297 GLY A O 1
ATOM 2284 N N . THR A 1 298 ? 26.604 27.391 -1.373 1.00 95.31 298 THR A N 1
ATOM 2285 C CA . THR A 1 298 ? 25.332 27.982 -1.793 1.00 95.31 298 THR A CA 1
ATOM 2286 C C . THR A 1 298 ? 25.377 28.294 -3.282 1.00 95.31 298 THR A C 1
ATOM 2288 O O . THR A 1 298 ? 26.195 29.104 -3.716 1.00 95.31 298 THR A O 1
ATOM 2291 N N . GLN A 1 299 ? 24.470 27.701 -4.053 1.00 93.25 299 GLN A N 1
ATOM 2292 C CA . GLN A 1 299 ? 24.366 27.910 -5.497 1.00 93.25 299 GLN A CA 1
ATOM 2293 C C . GLN A 1 299 ? 22.923 28.165 -5.922 1.00 93.25 299 GLN A C 1
ATOM 2295 O O . GLN A 1 299 ? 21.984 27.907 -5.171 1.00 93.25 299 GLN A O 1
ATOM 2300 N N . THR A 1 300 ? 22.745 28.744 -7.111 1.00 95.75 300 THR A N 1
ATOM 2301 C CA . THR A 1 300 ? 21.419 29.053 -7.658 1.00 95.75 300 THR A CA 1
ATOM 2302 C C . THR A 1 300 ? 21.259 28.475 -9.049 1.00 95.75 300 THR A C 1
ATOM 2304 O O . THR A 1 300 ? 21.903 28.944 -9.986 1.00 95.75 300 THR A O 1
ATOM 2307 N N . PHE A 1 301 ? 20.303 27.568 -9.178 1.00 95.00 301 PHE A N 1
ATOM 2308 C CA . PHE A 1 301 ? 19.989 26.839 -10.396 1.00 95.00 301 PHE A CA 1
ATOM 2309 C C . PHE A 1 301 ? 18.711 27.370 -11.038 1.00 95.00 301 PHE A C 1
ATOM 2311 O O . PHE A 1 301 ? 17.876 28.002 -10.379 1.00 95.00 301 PHE A O 1
ATOM 2318 N N . THR A 1 302 ? 18.572 27.143 -12.340 1.00 96.94 302 THR A N 1
ATOM 2319 C CA . THR A 1 302 ? 17.301 27.350 -13.044 1.00 96.94 302 THR A CA 1
ATOM 2320 C C . THR A 1 302 ? 16.405 26.136 -12.806 1.00 96.94 302 THR A C 1
ATOM 2322 O O . THR A 1 302 ? 16.903 25.049 -12.559 1.00 96.94 302 THR A O 1
ATOM 2325 N N . ILE A 1 303 ? 15.090 26.306 -12.848 1.00 96.25 303 ILE A N 1
ATOM 2326 C CA . ILE A 1 303 ? 14.113 25.228 -12.671 1.00 96.25 303 ILE A CA 1
ATOM 2327 C C . ILE A 1 303 ? 13.542 24.877 -14.042 1.00 96.25 303 ILE A C 1
ATOM 2329 O O . ILE A 1 303 ? 13.099 25.778 -14.770 1.00 96.25 303 ILE A O 1
ATOM 2333 N N . ASP A 1 304 ? 13.542 23.589 -14.388 1.00 94.19 304 ASP A N 1
ATOM 2334 C CA . ASP A 1 304 ? 12.902 23.114 -15.608 1.00 94.19 304 ASP A CA 1
ATOM 2335 C C . ASP A 1 304 ? 11.407 23.468 -15.622 1.00 94.19 304 ASP A C 1
ATOM 2337 O O . ASP A 1 304 ? 10.725 23.514 -14.598 1.00 94.19 304 ASP A O 1
ATOM 2341 N N . SER A 1 305 ? 10.880 23.744 -16.814 1.00 89.19 305 SER A N 1
ATOM 2342 C CA . SER A 1 305 ? 9.483 24.145 -16.988 1.00 89.19 305 SER A CA 1
ATOM 2343 C C . SER A 1 305 ? 8.463 23.138 -16.450 1.00 89.19 305 SER A C 1
ATOM 2345 O O . SER A 1 305 ? 7.393 23.552 -16.005 1.00 89.19 305 SER A O 1
ATOM 2347 N N . THR A 1 306 ? 8.790 21.845 -16.459 1.00 87.88 306 THR A N 1
ATOM 2348 C CA . THR A 1 306 ? 7.926 20.771 -15.955 1.00 87.88 306 THR A CA 1
ATOM 2349 C C . THR A 1 306 ? 7.760 20.823 -14.435 1.00 87.88 306 THR A C 1
ATOM 2351 O O . THR A 1 306 ? 6.667 20.567 -13.937 1.00 87.88 306 THR A O 1
ATOM 2354 N N . LEU A 1 307 ? 8.785 21.273 -13.706 1.00 90.50 307 LEU A N 1
ATOM 2355 C CA . LEU A 1 307 ? 8.789 21.362 -12.242 1.00 90.50 307 LEU A CA 1
ATOM 2356 C C . LEU A 1 307 ? 8.245 22.693 -11.703 1.00 90.50 307 LEU A C 1
ATOM 2358 O O . LEU A 1 307 ? 8.111 22.864 -10.492 1.00 90.50 307 LEU A O 1
ATOM 2362 N N . GLN A 1 308 ? 7.923 23.662 -12.567 1.00 88.50 308 GLN A N 1
ATOM 2363 C CA . GLN A 1 308 ? 7.525 25.004 -12.118 1.00 88.50 308 GLN A CA 1
ATOM 2364 C C . GLN A 1 308 ? 6.307 24.987 -11.189 1.00 88.50 308 GLN A C 1
ATOM 2366 O O . GLN A 1 308 ? 6.311 25.686 -10.181 1.00 88.50 308 GLN A O 1
ATOM 2371 N N . THR A 1 309 ? 5.301 24.159 -11.477 1.00 89.75 309 THR A N 1
ATOM 2372 C CA . THR A 1 309 ? 4.080 24.074 -10.652 1.00 89.75 309 THR A CA 1
ATOM 2373 C C . THR A 1 309 ? 4.352 23.551 -9.237 1.00 89.75 309 THR A C 1
ATOM 2375 O O . THR A 1 309 ? 3.733 24.019 -8.278 1.00 89.75 309 THR A O 1
ATOM 2378 N N . LEU A 1 310 ? 5.325 22.647 -9.091 1.00 91.69 310 LEU A N 1
ATOM 2379 C CA . LEU A 1 310 ? 5.805 22.155 -7.803 1.00 91.69 310 LEU A CA 1
ATOM 2380 C C . LEU A 1 310 ? 6.610 23.226 -7.056 1.00 91.69 310 LEU A C 1
ATOM 2382 O O . LEU A 1 310 ? 6.392 23.470 -5.869 1.00 91.69 310 LEU A O 1
ATOM 2386 N N . PHE A 1 311 ? 7.520 23.918 -7.743 1.00 94.12 311 PHE A N 1
ATOM 2387 C CA . PHE A 1 311 ? 8.326 24.985 -7.138 1.00 94.12 311 PHE A CA 1
ATOM 2388 C C . PHE A 1 311 ? 7.515 26.242 -6.770 1.00 94.12 311 PHE A C 1
ATOM 2390 O O . PHE A 1 311 ? 7.905 26.992 -5.874 1.00 94.12 311 PHE A O 1
ATOM 2397 N N . GLU A 1 312 ? 6.340 26.443 -7.370 1.00 92.94 312 GLU A N 1
ATOM 2398 C CA . GLU A 1 312 ? 5.376 27.470 -6.956 1.00 92.94 312 GLU A CA 1
ATOM 2399 C C . GLU A 1 312 ? 4.772 27.212 -5.561 1.00 92.94 312 GLU A C 1
ATOM 2401 O O . GLU A 1 312 ? 4.311 28.159 -4.913 1.00 92.94 312 GLU A O 1
ATOM 2406 N N . GLN A 1 313 ? 4.840 25.978 -5.042 1.00 92.69 313 GLN A N 1
ATOM 2407 C CA . GLN A 1 313 ? 4.378 25.621 -3.695 1.00 92.69 313 GLN A CA 1
ATOM 2408 C C . GLN A 1 313 ? 5.359 26.111 -2.613 1.00 92.69 313 GLN A C 1
ATOM 2410 O O . GLN A 1 313 ? 6.053 25.345 -1.954 1.00 92.69 313 GLN A O 1
ATOM 2415 N N . GLN A 1 314 ? 5.433 27.423 -2.385 1.00 89.19 314 GLN A N 1
ATOM 2416 C CA . GLN A 1 314 ? 6.463 28.029 -1.521 1.00 89.19 314 GLN A CA 1
ATOM 2417 C C . GLN A 1 314 ? 6.500 27.508 -0.073 1.00 89.19 314 GLN A C 1
ATOM 2419 O O . GLN A 1 314 ? 7.516 27.664 0.602 1.00 89.19 314 GLN A O 1
ATOM 2424 N N . GLN A 1 315 ? 5.406 26.946 0.447 1.00 91.75 315 GLN A N 1
ATOM 2425 C CA . GLN A 1 315 ? 5.368 26.432 1.819 1.00 91.75 315 GLN A CA 1
ATOM 2426 C C . GLN A 1 315 ? 6.167 25.139 1.988 1.00 91.75 315 GLN A C 1
ATOM 2428 O O . GLN A 1 315 ? 6.877 25.018 2.983 1.00 91.75 315 GLN A O 1
ATOM 2433 N N . ILE A 1 316 ? 6.097 24.209 1.028 1.00 94.69 316 ILE A N 1
ATOM 2434 C CA . ILE A 1 316 ? 6.767 22.904 1.152 1.00 94.69 316 ILE A CA 1
ATOM 2435 C C . ILE A 1 316 ? 8.288 23.017 1.034 1.00 94.69 316 ILE A C 1
ATOM 2437 O O . ILE A 1 316 ? 8.997 22.154 1.530 1.00 94.69 316 ILE A O 1
ATOM 2441 N N . TRP A 1 317 ? 8.783 24.099 0.424 1.00 95.00 317 TRP A N 1
ATOM 2442 C CA . TRP A 1 317 ? 10.207 24.351 0.198 1.00 95.00 317 TRP A CA 1
ATOM 2443 C C . TRP A 1 317 ? 10.903 25.112 1.328 1.00 95.00 317 TRP A C 1
ATOM 2445 O O . TRP A 1 317 ? 12.128 25.232 1.330 1.00 95.00 317 TRP A O 1
ATOM 2455 N N . GLN A 1 318 ? 10.152 25.655 2.287 1.00 91.44 318 GLN A N 1
ATOM 2456 C CA . GLN A 1 318 ? 10.744 26.347 3.429 1.00 91.44 318 GLN A CA 1
ATOM 2457 C C . GLN A 1 318 ? 11.442 25.341 4.337 1.00 91.44 318 GLN A C 1
ATOM 2459 O O . GLN A 1 318 ? 10.801 24.446 4.876 1.00 91.44 318 GLN A O 1
ATOM 2464 N N . GLU A 1 319 ? 12.755 25.508 4.509 1.00 88.81 319 GLU A N 1
ATOM 2465 C CA . GLU A 1 319 ? 13.583 24.614 5.334 1.00 88.81 319 GLU A CA 1
ATOM 2466 C C . GLU A 1 319 ? 13.607 23.166 4.813 1.00 88.81 319 GLU A C 1
ATOM 2468 O O . GLU A 1 319 ? 14.032 22.263 5.522 1.00 88.81 319 GLU A O 1
ATOM 2473 N N . ALA A 1 320 ? 13.180 22.943 3.567 1.00 95.19 320 ALA A N 1
ATOM 2474 C CA . ALA A 1 320 ? 13.164 21.622 2.968 1.00 95.19 320 ALA A CA 1
ATOM 2475 C C . ALA A 1 320 ? 14.576 21.127 2.663 1.00 95.19 320 ALA A C 1
ATOM 2477 O O . ALA A 1 320 ? 15.468 21.902 2.297 1.00 95.19 320 ALA A O 1
ATOM 2478 N N . ILE A 1 321 ? 14.735 19.813 2.754 1.00 95.25 321 ILE A N 1
ATOM 2479 C CA . ILE A 1 321 ? 15.916 19.096 2.286 1.00 95.25 321 ILE A CA 1
ATOM 2480 C C . ILE A 1 321 ? 15.476 18.278 1.081 1.00 95.25 321 ILE A C 1
ATOM 2482 O O . ILE A 1 321 ? 14.472 17.576 1.162 1.00 95.25 321 ILE A O 1
ATOM 2486 N N . ALA A 1 322 ? 16.181 18.387 -0.038 1.00 94.94 322 ALA A N 1
ATOM 2487 C CA . ALA A 1 322 ? 15.799 17.719 -1.273 1.00 94.94 322 ALA A CA 1
ATOM 2488 C C . ALA A 1 322 ? 16.964 16.957 -1.899 1.00 94.94 322 ALA A C 1
ATOM 2490 O O . ALA A 1 322 ? 18.126 17.302 -1.702 1.00 94.94 322 ALA A O 1
ATOM 2491 N N . THR A 1 323 ? 16.623 15.945 -2.691 1.00 92.50 323 THR A N 1
ATOM 2492 C CA . THR A 1 323 ? 17.529 15.327 -3.657 1.00 92.50 323 THR A CA 1
ATOM 2493 C C . THR A 1 323 ? 17.136 15.802 -5.044 1.00 92.50 323 THR A C 1
ATOM 2495 O O . THR A 1 323 ? 15.999 15.600 -5.472 1.00 92.50 323 THR A O 1
ATOM 2498 N N . LEU A 1 324 ? 18.059 16.484 -5.718 1.00 93.25 324 LEU A N 1
ATOM 2499 C CA . LEU A 1 324 ? 17.813 17.145 -6.997 1.00 93.25 324 LEU A CA 1
ATOM 2500 C C . LEU A 1 324 ? 18.721 16.561 -8.073 1.00 93.25 324 LEU A C 1
ATOM 2502 O O . LEU A 1 324 ? 19.923 16.421 -7.842 1.00 93.25 324 LEU A O 1
ATOM 2506 N N . TYR A 1 325 ? 18.178 16.311 -9.263 1.00 88.62 325 TYR A N 1
ATOM 2507 C CA . TYR A 1 325 ? 18.998 16.056 -10.443 1.00 88.62 325 TYR A CA 1
ATOM 2508 C C . TYR A 1 325 ? 19.188 17.353 -11.228 1.00 88.62 325 TYR A C 1
ATOM 2510 O O . TYR A 1 325 ? 18.218 18.037 -11.581 1.00 88.62 325 TYR A O 1
ATOM 2518 N N . ILE A 1 326 ? 20.451 17.712 -11.456 1.00 90.38 326 ILE A N 1
ATOM 2519 C CA . ILE A 1 326 ? 20.846 18.948 -12.131 1.00 90.38 326 ILE A CA 1
ATOM 2520 C C . ILE A 1 326 ? 21.597 18.604 -13.410 1.00 90.38 326 ILE A C 1
ATOM 2522 O O . ILE A 1 326 ? 22.605 17.901 -13.358 1.00 90.38 326 ILE A O 1
ATOM 2526 N N . GLU A 1 327 ? 21.141 19.152 -14.533 1.00 87.88 327 GLU A N 1
ATOM 2527 C CA . GLU A 1 327 ? 21.801 19.097 -15.839 1.00 87.88 327 GLU A CA 1
ATOM 2528 C C . GLU A 1 327 ? 22.047 20.524 -16.330 1.00 87.88 327 GLU A C 1
ATOM 2530 O O . GLU A 1 327 ? 21.118 21.330 -16.362 1.00 87.88 327 GLU A O 1
ATOM 2535 N N . GLU A 1 328 ? 23.287 20.856 -16.701 1.00 88.06 328 GLU A N 1
ATOM 2536 C CA . GLU A 1 328 ? 23.641 22.169 -17.270 1.00 88.06 328 GLU A CA 1
ATOM 2537 C C . GLU A 1 328 ? 23.079 23.374 -16.468 1.00 88.06 328 GLU A C 1
ATOM 2539 O O . GLU A 1 328 ? 22.517 24.319 -17.024 1.00 88.06 328 GLU A O 1
ATOM 2544 N N . ASP A 1 329 ? 23.212 23.339 -15.136 1.00 90.00 329 ASP A N 1
ATOM 2545 C CA . ASP A 1 329 ? 22.679 24.331 -14.180 1.00 90.00 329 ASP A CA 1
ATOM 2546 C C . ASP A 1 329 ? 21.138 24.457 -14.113 1.00 90.00 329 ASP A C 1
ATOM 2548 O O . ASP A 1 329 ? 20.594 25.445 -13.587 1.00 90.00 329 ASP A O 1
ATOM 2552 N N . VAL A 1 330 ? 20.414 23.453 -14.608 1.00 93.06 330 VAL A N 1
ATOM 2553 C CA . VAL A 1 330 ? 18.954 23.341 -14.541 1.00 93.06 330 VAL A CA 1
ATOM 2554 C C . VAL A 1 330 ? 18.563 22.163 -13.650 1.00 93.06 330 VAL A C 1
ATOM 2556 O O . VAL A 1 330 ? 18.994 21.039 -13.873 1.00 93.06 330 VAL A O 1
ATOM 2559 N N . VAL A 1 331 ? 17.719 22.407 -12.647 1.00 94.50 331 VAL A N 1
ATOM 2560 C CA . VAL A 1 331 ? 17.033 21.348 -11.898 1.00 94.50 331 VAL A CA 1
ATOM 2561 C C . VAL A 1 331 ? 15.976 20.754 -12.812 1.00 94.50 331 VAL A C 1
ATOM 2563 O O . VAL A 1 331 ? 14.999 21.431 -13.141 1.00 94.50 331 VAL A O 1
ATOM 2566 N N . VAL A 1 332 ? 16.193 19.511 -13.223 1.00 89.81 332 VAL A N 1
ATOM 2567 C CA . VAL A 1 332 ? 15.319 18.783 -14.152 1.00 89.81 332 VAL A CA 1
ATOM 2568 C C . VAL A 1 332 ? 14.490 17.709 -13.449 1.00 89.81 332 VAL A C 1
ATOM 2570 O O . VAL A 1 332 ? 13.472 17.292 -13.989 1.00 89.81 332 VAL A O 1
ATOM 2573 N N . GLU A 1 333 ? 14.863 17.324 -12.223 1.00 89.31 333 GLU A N 1
ATOM 2574 C CA . GLU A 1 333 ? 14.124 16.355 -11.406 1.00 89.31 333 GLU A CA 1
ATOM 2575 C C . GLU A 1 333 ? 14.216 16.680 -9.906 1.00 89.31 333 GLU A C 1
ATOM 2577 O O . GLU A 1 333 ? 15.238 17.183 -9.423 1.00 89.31 333 GLU A O 1
ATOM 2582 N N . VAL A 1 334 ? 13.159 16.338 -9.164 1.00 90.00 334 VAL A N 1
ATOM 2583 C CA . VAL A 1 334 ? 13.159 16.241 -7.697 1.00 90.00 334 VAL A CA 1
ATOM 2584 C C . VAL A 1 334 ? 12.944 14.773 -7.339 1.00 90.00 334 VAL A C 1
ATOM 2586 O O . VAL A 1 334 ? 11.817 14.285 -7.380 1.00 90.00 334 VAL A O 1
ATOM 2589 N N . SER A 1 335 ? 14.016 14.068 -6.989 1.00 84.88 335 SER A N 1
ATOM 2590 C CA . SER A 1 335 ? 13.946 12.635 -6.676 1.00 84.88 335 SER A CA 1
ATOM 2591 C C . SER A 1 335 ? 13.483 12.384 -5.237 1.00 84.88 335 SER A C 1
ATOM 2593 O O . SER A 1 335 ? 12.862 11.366 -4.953 1.00 84.88 335 SER A O 1
ATOM 2595 N N . ALA A 1 336 ? 13.758 13.313 -4.314 1.00 89.69 336 ALA A N 1
ATOM 2596 C CA . ALA A 1 336 ? 13.259 13.231 -2.941 1.00 89.69 336 ALA A CA 1
ATOM 2597 C C . ALA A 1 336 ? 13.078 14.609 -2.295 1.00 89.69 336 ALA A C 1
ATOM 2599 O O . ALA A 1 336 ? 13.806 15.553 -2.612 1.00 89.69 336 ALA A O 1
ATOM 2600 N N . ILE A 1 337 ? 12.158 14.712 -1.336 1.00 93.62 337 ILE A N 1
ATOM 2601 C CA . ILE A 1 337 ? 11.949 15.901 -0.506 1.00 93.62 337 ILE A CA 1
ATOM 2602 C C . ILE A 1 337 ? 11.565 15.520 0.928 1.00 93.62 337 ILE A C 1
ATOM 2604 O O . ILE A 1 337 ? 10.641 14.751 1.174 1.00 93.62 337 ILE A O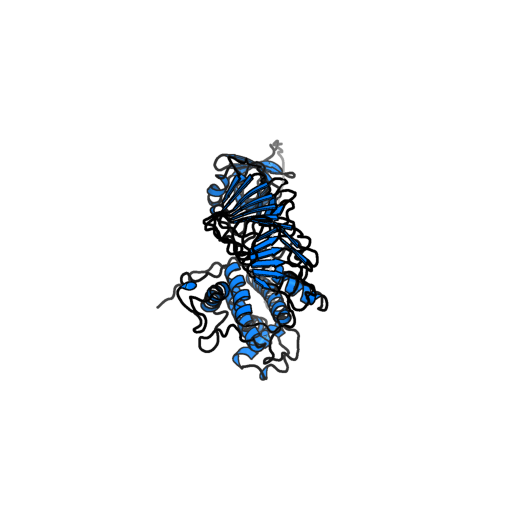 1
ATOM 2608 N N . THR A 1 338 ? 12.244 16.122 1.899 1.00 96.25 338 THR A N 1
ATOM 2609 C CA . THR A 1 338 ? 11.833 16.159 3.302 1.00 96.25 338 THR A CA 1
ATOM 2610 C C . THR A 1 338 ? 11.250 17.532 3.611 1.00 96.25 338 THR A C 1
ATOM 2612 O O . THR A 1 338 ? 11.960 18.542 3.607 1.00 96.25 338 THR A O 1
ATOM 2615 N N . ILE A 1 339 ? 9.947 17.573 3.884 1.00 97.06 339 ILE A N 1
ATOM 2616 C CA . ILE A 1 339 ? 9.196 18.795 4.173 1.00 97.06 339 ILE A CA 1
ATOM 2617 C C . ILE A 1 339 ? 9.228 19.041 5.681 1.00 97.06 339 ILE A C 1
ATOM 2619 O O . ILE A 1 339 ? 8.584 18.329 6.452 1.00 97.06 339 ILE A O 1
ATOM 2623 N N . GLN A 1 340 ? 9.986 20.057 6.098 1.00 95.00 340 GLN A N 1
ATOM 2624 C CA . GLN A 1 340 ? 10.237 20.358 7.515 1.00 95.00 340 GLN A CA 1
ATOM 2625 C C . GLN A 1 340 ? 9.555 21.634 8.000 1.00 95.00 340 GLN A C 1
ATOM 2627 O O . GLN A 1 340 ? 9.495 21.874 9.207 1.00 95.00 340 GLN A O 1
ATOM 2632 N N . HIS A 1 341 ? 9.014 22.447 7.084 1.00 94.94 341 HIS A N 1
ATOM 2633 C CA . HIS A 1 341 ? 8.322 23.667 7.468 1.00 94.94 341 HIS A CA 1
ATOM 2634 C C . HIS A 1 341 ? 7.234 23.344 8.495 1.00 94.94 341 HIS A C 1
ATOM 2636 O O . HIS A 1 341 ? 6.344 22.533 8.240 1.00 94.94 341 HIS A O 1
ATOM 2642 N N . ALA A 1 342 ? 7.299 23.963 9.672 1.00 93.81 342 ALA A N 1
ATOM 2643 C CA . ALA A 1 342 ? 6.421 23.573 10.768 1.00 93.81 342 ALA A CA 1
ATOM 2644 C C . ALA A 1 342 ? 4.936 23.858 10.478 1.00 93.81 342 ALA A C 1
ATOM 2646 O O . ALA A 1 342 ? 4.073 23.117 10.942 1.00 93.81 342 ALA A O 1
ATOM 2647 N N . GLY A 1 343 ? 4.619 24.923 9.734 1.00 95.81 343 GLY A N 1
ATOM 2648 C CA . GLY A 1 343 ? 3.247 25.419 9.611 1.00 95.81 343 GLY A CA 1
ATOM 2649 C C . GLY A 1 343 ? 2.676 25.905 10.950 1.00 95.81 343 GLY A C 1
ATOM 2650 O O . GLY A 1 343 ? 3.368 26.020 11.963 1.00 95.81 343 GLY A O 1
ATOM 2651 N N . THR A 1 344 ? 1.385 26.228 10.970 1.00 96.50 344 THR A N 1
ATOM 2652 C CA . THR A 1 344 ? 0.662 26.606 12.197 1.00 96.50 344 THR A CA 1
ATOM 2653 C C . THR A 1 344 ? -0.754 26.046 12.177 1.00 96.50 344 THR A C 1
ATOM 2655 O O . THR A 1 344 ? -1.296 25.791 11.111 1.00 96.50 344 THR A O 1
ATOM 2658 N N . ALA A 1 345 ? -1.420 25.968 13.330 1.00 92.50 345 ALA A N 1
ATOM 2659 C CA . ALA A 1 345 ? -2.814 25.514 13.399 1.00 92.50 345 ALA A CA 1
ATOM 2660 C C . ALA A 1 345 ? -3.792 26.301 12.494 1.00 92.50 345 ALA A C 1
ATOM 2662 O O . ALA A 1 345 ? -4.808 25.761 12.075 1.00 92.50 345 ALA A O 1
ATOM 2663 N N . GLN A 1 346 ? -3.519 27.581 12.205 1.00 93.62 346 GLN A N 1
ATOM 2664 C CA . GLN A 1 346 ? -4.356 28.405 11.314 1.00 93.62 346 GLN A CA 1
ATOM 2665 C C . GLN A 1 346 ? -3.937 28.318 9.843 1.00 93.62 346 GLN A C 1
ATOM 2667 O O . GLN A 1 346 ? -4.745 28.590 8.960 1.00 93.62 346 GLN A O 1
ATOM 2672 N N . HIS A 1 347 ? -2.672 27.985 9.595 1.00 94.44 347 HIS A N 1
ATOM 2673 C CA . HIS A 1 347 ? -2.065 27.901 8.272 1.00 94.44 347 HIS A CA 1
ATOM 2674 C C . HIS A 1 347 ? -1.156 26.665 8.256 1.00 94.44 347 HIS A C 1
ATOM 2676 O O . HIS A 1 347 ? 0.062 26.810 8.425 1.00 94.44 347 HIS A O 1
ATOM 2682 N N . PRO A 1 348 ? -1.736 25.455 8.185 1.00 97.06 348 PRO A N 1
ATOM 2683 C CA . PRO A 1 348 ? -0.952 24.235 8.057 1.00 97.06 348 PRO A CA 1
ATOM 2684 C C . PRO A 1 348 ? -0.209 24.237 6.720 1.00 97.06 348 PRO A C 1
ATOM 2686 O O . PRO A 1 348 ? -0.619 24.916 5.775 1.00 97.06 348 PRO A O 1
ATOM 2689 N N . VAL A 1 349 ? 0.881 23.478 6.643 1.00 97.88 349 VAL A N 1
ATOM 2690 C CA . VAL A 1 349 ? 1.577 23.232 5.378 1.00 97.88 349 VAL A CA 1
ATOM 2691 C C . VAL A 1 349 ? 0.692 22.344 4.521 1.00 97.88 349 VAL A C 1
ATOM 2693 O O . VAL A 1 349 ? 0.397 21.215 4.908 1.00 97.88 349 VAL A O 1
ATOM 2696 N N . VAL A 1 350 ? 0.234 22.859 3.384 1.00 96.69 350 VAL A N 1
ATOM 2697 C CA . VAL A 1 350 ? -0.554 22.066 2.436 1.00 96.69 350 VAL A CA 1
ATOM 2698 C C . VAL A 1 350 ? 0.403 21.293 1.540 1.00 96.69 350 VAL A C 1
ATOM 2700 O O . VAL A 1 350 ? 1.225 21.885 0.844 1.00 96.69 350 VAL A O 1
ATOM 2703 N N . ILE A 1 351 ? 0.291 19.972 1.587 1.00 95.44 351 ILE A N 1
ATOM 2704 C CA . ILE A 1 351 ? 1.099 19.013 0.846 1.00 95.44 351 ILE A CA 1
ATOM 2705 C C . ILE A 1 351 ? 0.117 18.257 -0.041 1.00 95.44 351 ILE A C 1
ATOM 2707 O O . ILE A 1 351 ? -0.719 17.492 0.441 1.00 95.44 351 ILE A O 1
ATOM 2711 N N . ASP A 1 352 ? 0.165 18.558 -1.332 1.00 92.44 352 ASP A N 1
ATOM 2712 C CA . ASP A 1 352 ? -0.801 18.087 -2.319 1.00 92.44 352 ASP A CA 1
ATOM 2713 C C . ASP A 1 352 ? -0.077 17.231 -3.357 1.00 92.44 352 ASP A C 1
ATOM 2715 O O . ASP A 1 352 ? 0.832 17.724 -4.033 1.00 92.44 352 ASP A O 1
ATOM 2719 N N . GLY A 1 353 ? -0.474 15.962 -3.450 1.00 87.50 353 GLY A N 1
ATOM 2720 C CA . GLY A 1 353 ? 0.123 14.975 -4.345 1.00 87.50 353 GLY A CA 1
ATOM 2721 C C . GLY A 1 353 ? 0.113 15.418 -5.806 1.00 87.50 353 GLY A C 1
ATOM 2722 O O . GLY A 1 353 ? 1.083 15.202 -6.512 1.00 87.50 353 GLY A O 1
ATOM 2723 N N . TYR A 1 354 ? -0.881 16.189 -6.264 1.00 85.75 354 TYR A N 1
ATOM 2724 C CA . TYR A 1 354 ? -0.961 16.598 -7.676 1.00 85.75 354 TYR A CA 1
ATOM 2725 C C . TYR A 1 354 ? 0.262 17.342 -8.238 1.00 85.75 354 TYR A C 1
ATOM 2727 O O . TYR A 1 354 ? 0.369 17.482 -9.458 1.00 85.75 354 TYR A O 1
ATOM 2735 N N . TYR A 1 355 ? 1.141 17.869 -7.383 1.00 86.19 355 TYR A N 1
ATOM 2736 C CA . TYR A 1 355 ? 2.351 18.567 -7.811 1.00 86.19 355 TYR A CA 1
ATOM 2737 C C . TYR A 1 355 ? 3.591 17.674 -7.915 1.00 86.19 355 TYR A C 1
ATOM 2739 O O . TYR A 1 355 ? 4.597 18.135 -8.451 1.00 86.19 355 TYR A O 1
ATOM 2747 N N . PHE A 1 356 ? 3.554 16.449 -7.398 1.00 82.56 356 PHE A N 1
ATOM 2748 C CA . PHE A 1 356 ? 4.701 15.547 -7.393 1.00 82.56 356 PHE A CA 1
ATOM 2749 C C . PHE A 1 356 ? 4.653 14.576 -8.578 1.00 82.56 356 PHE A C 1
ATOM 2751 O O . PHE A 1 356 ? 3.588 14.290 -9.126 1.00 82.56 356 PHE A O 1
ATOM 2758 N N . ASP A 1 357 ? 5.828 14.109 -9.001 1.00 69.88 357 ASP A N 1
ATOM 2759 C CA . ASP A 1 357 ? 5.936 12.980 -9.926 1.00 69.88 357 ASP A CA 1
ATOM 2760 C C . ASP A 1 357 ? 5.818 11.672 -9.125 1.00 69.88 357 ASP A C 1
ATOM 2762 O O . ASP A 1 357 ? 6.155 11.629 -7.942 1.00 69.88 357 ASP A O 1
ATOM 2766 N N . ASP A 1 358 ? 5.377 10.595 -9.771 1.00 59.00 358 ASP A N 1
ATOM 2767 C CA . ASP A 1 358 ? 5.140 9.289 -9.145 1.00 59.00 358 ASP A CA 1
ATOM 2768 C C . ASP A 1 358 ? 6.423 8.640 -8.587 1.00 59.00 358 ASP A C 1
ATOM 2770 O O . ASP A 1 358 ? 6.328 7.682 -7.825 1.00 59.00 358 ASP A O 1
ATOM 2774 N N . ALA A 1 359 ? 7.602 9.147 -8.964 1.00 63.47 359 ALA A N 1
ATOM 2775 C CA . ALA A 1 359 ? 8.917 8.686 -8.508 1.00 63.47 359 ALA A CA 1
ATOM 2776 C C . ALA A 1 359 ? 9.563 9.584 -7.429 1.00 63.47 359 ALA A C 1
ATOM 2778 O O . ALA A 1 359 ? 10.723 9.377 -7.066 1.00 63.47 359 ALA A O 1
ATOM 2779 N N . THR A 1 360 ? 8.878 10.640 -6.967 1.00 81.38 360 THR A N 1
ATOM 2780 C CA . THR A 1 360 ? 9.422 11.521 -5.925 1.00 81.38 360 THR A CA 1
ATOM 2781 C C . THR A 1 360 ? 9.163 10.928 -4.541 1.00 81.38 360 THR A C 1
ATOM 2783 O O . THR A 1 360 ? 8.024 10.869 -4.083 1.00 81.38 360 THR A O 1
ATOM 2786 N N . MET A 1 361 ? 10.230 10.602 -3.811 1.00 82.19 361 MET A N 1
ATOM 2787 C CA . MET A 1 361 ? 10.133 10.179 -2.411 1.00 82.19 361 MET A CA 1
ATOM 2788 C C . MET A 1 361 ? 9.804 11.373 -1.506 1.00 82.19 361 MET A C 1
ATOM 2790 O O . MET A 1 361 ? 10.534 12.369 -1.488 1.00 82.19 361 MET A O 1
ATOM 2794 N N . ILE A 1 362 ? 8.720 11.290 -0.732 1.00 90.00 362 ILE A N 1
ATOM 2795 C CA . ILE A 1 362 ? 8.235 12.407 0.091 1.00 90.00 362 ILE A CA 1
ATOM 2796 C C . ILE A 1 362 ? 8.212 12.000 1.560 1.00 90.00 362 ILE A C 1
ATOM 2798 O O . ILE A 1 362 ? 7.504 11.075 1.959 1.00 90.00 362 ILE A O 1
ATOM 2802 N N . THR A 1 363 ? 8.939 12.759 2.377 1.00 93.50 363 THR A N 1
ATOM 2803 C CA . THR A 1 363 ? 8.964 12.616 3.833 1.00 93.50 363 THR A CA 1
ATOM 2804 C C . THR A 1 363 ? 8.367 13.863 4.482 1.00 93.50 363 THR A C 1
ATOM 2806 O O . THR A 1 363 ? 8.844 14.981 4.274 1.00 93.50 363 THR A O 1
ATOM 2809 N N . ILE A 1 364 ? 7.338 13.694 5.310 1.00 95.88 364 ILE A N 1
ATOM 2810 C CA . ILE A 1 364 ? 6.681 14.787 6.036 1.00 95.88 364 ILE A CA 1
ATOM 2811 C C . ILE A 1 364 ? 7.189 14.833 7.474 1.00 95.88 364 ILE A C 1
ATOM 2813 O O . ILE A 1 364 ? 7.040 13.868 8.218 1.00 95.88 364 ILE A O 1
ATOM 2817 N N . GLN A 1 365 ? 7.733 15.985 7.870 1.00 96.88 365 GLN A N 1
ATOM 2818 C CA . GLN A 1 365 ? 8.189 16.293 9.233 1.00 96.88 365 GLN A CA 1
ATOM 2819 C C . GLN A 1 365 ? 7.585 17.601 9.779 1.00 96.88 365 GLN A C 1
ATOM 2821 O O . GLN A 1 365 ? 8.003 18.120 10.815 1.00 96.88 365 GLN A O 1
ATOM 2826 N N . SER A 1 366 ? 6.587 18.157 9.089 1.00 97.25 366 SER A N 1
ATOM 2827 C CA . SER A 1 366 ? 5.861 19.356 9.510 1.00 97.25 366 SER A CA 1
ATOM 2828 C C . SER A 1 366 ? 5.106 19.145 10.827 1.00 97.25 366 SER A C 1
ATOM 2830 O O . SER A 1 366 ? 4.547 18.080 11.071 1.00 97.25 366 SER A O 1
ATOM 2832 N N . GLN A 1 367 ? 5.001 20.192 11.650 1.00 97.56 367 GLN A N 1
ATOM 2833 C CA . GLN A 1 367 ? 4.197 20.174 12.880 1.00 97.56 367 GLN A CA 1
ATOM 2834 C C . GLN A 1 367 ? 2.690 20.223 12.583 1.00 97.56 367 GLN A C 1
ATOM 2836 O O . GLN A 1 367 ? 1.906 19.526 13.217 1.00 97.56 367 GLN A O 1
ATOM 2841 N N . TYR A 1 368 ? 2.281 21.064 11.634 1.00 98.25 368 TYR A N 1
ATOM 2842 C CA . TYR A 1 368 ? 0.899 21.245 11.201 1.00 98.25 368 TYR A CA 1
ATOM 2843 C C . TYR A 1 368 ? 0.834 21.053 9.692 1.00 98.25 368 TYR A C 1
ATOM 2845 O O . TYR A 1 368 ? 1.381 21.875 8.954 1.00 98.25 368 TYR A O 1
ATOM 2853 N N . ALA A 1 369 ? 0.153 20.007 9.232 1.00 98.06 369 ALA A N 1
ATOM 2854 C CA . ALA A 1 369 ? 0.089 19.672 7.812 1.00 98.06 369 ALA A CA 1
ATOM 2855 C C . ALA A 1 369 ? -1.326 19.316 7.350 1.00 98.06 369 ALA A C 1
ATOM 2857 O O . ALA A 1 369 ? -2.152 18.803 8.107 1.00 98.06 369 ALA A O 1
ATOM 2858 N N . THR A 1 370 ? -1.602 19.601 6.084 1.00 97.88 370 THR A N 1
ATOM 2859 C CA . THR A 1 370 ? -2.757 19.089 5.350 1.00 97.88 370 THR A CA 1
ATOM 2860 C C . THR A 1 370 ? -2.235 18.254 4.196 1.00 97.88 370 THR A C 1
ATOM 2862 O O . THR A 1 370 ? -1.522 18.781 3.351 1.00 97.88 370 THR A O 1
ATOM 2865 N N . ILE A 1 371 ? -2.571 16.970 4.190 1.00 95.50 371 ILE A N 1
ATOM 2866 C CA . ILE A 1 371 ? -2.107 15.979 3.220 1.00 95.50 371 ILE A CA 1
ATOM 2867 C C . ILE A 1 371 ? -3.295 15.606 2.339 1.00 95.50 371 ILE A C 1
ATOM 2869 O O . ILE A 1 371 ? -4.346 15.245 2.869 1.00 95.50 371 ILE A O 1
ATOM 2873 N N . GLN A 1 372 ? -3.160 15.710 1.018 1.00 92.12 372 GLN A N 1
ATOM 2874 C CA . GLN A 1 372 ? -4.262 15.445 0.087 1.00 92.12 372 GLN A CA 1
ATOM 2875 C C . GLN A 1 372 ? -3.783 14.960 -1.286 1.00 92.12 372 GLN A C 1
ATOM 2877 O O . GLN A 1 372 ? -2.678 15.292 -1.703 1.00 92.12 372 GLN A O 1
ATOM 2882 N N . HIS A 1 373 ? -4.649 14.224 -1.985 1.00 85.50 373 HIS A N 1
ATOM 2883 C CA . HIS A 1 373 ? -4.452 13.708 -3.348 1.00 85.50 373 HIS A CA 1
ATOM 2884 C C . HIS A 1 373 ? -3.226 12.802 -3.522 1.00 85.50 373 HIS A C 1
ATOM 2886 O O . HIS A 1 373 ? -2.543 12.852 -4.541 1.00 85.50 373 HIS A O 1
ATOM 2892 N N . PHE A 1 374 ? -2.958 11.967 -2.521 1.00 82.75 374 PHE A N 1
ATOM 2893 C CA . PHE A 1 374 ? -1.933 10.920 -2.573 1.00 82.75 374 PHE A CA 1
ATOM 2894 C C . PHE A 1 374 ? -2.524 9.536 -2.889 1.00 82.75 374 PHE A C 1
ATOM 2896 O O . PHE A 1 374 ? -1.819 8.539 -2.841 1.00 82.75 374 PHE A O 1
ATOM 2903 N N . ASP A 1 375 ? -3.818 9.453 -3.201 1.00 68.50 375 ASP A N 1
ATOM 2904 C CA . ASP A 1 375 ? -4.546 8.214 -3.510 1.00 68.50 375 ASP A CA 1
ATOM 2905 C C . ASP A 1 375 ? -4.204 7.605 -4.880 1.00 68.50 375 ASP A C 1
ATOM 2907 O O . ASP A 1 375 ? -4.530 6.450 -5.148 1.00 68.50 375 ASP A O 1
ATOM 2911 N N . ALA A 1 376 ? -3.553 8.378 -5.753 1.00 55.84 376 ALA A N 1
ATOM 2912 C CA . ALA A 1 376 ? -3.118 7.943 -7.079 1.00 55.84 376 ALA A CA 1
ATOM 2913 C C . ALA A 1 376 ? -1.589 7.834 -7.227 1.00 55.84 376 ALA A C 1
ATOM 2915 O O . ALA A 1 376 ? -1.130 7.511 -8.321 1.00 55.84 376 ALA A O 1
ATOM 2916 N N . HIS A 1 377 ? -0.819 8.103 -6.167 1.00 55.00 377 HIS A N 1
ATOM 2917 C CA . HIS A 1 377 ? 0.641 8.023 -6.198 1.00 55.00 377 HIS A CA 1
ATOM 2918 C C . HIS A 1 377 ? 1.139 6.621 -5.846 1.00 55.00 377 HIS A C 1
ATOM 2920 O O . HIS A 1 377 ? 0.665 5.997 -4.900 1.00 55.00 377 HIS A O 1
ATOM 2926 N N . TYR A 1 378 ? 2.093 6.125 -6.638 1.00 44.28 378 TYR A N 1
ATOM 2927 C CA . TYR A 1 378 ? 2.569 4.738 -6.591 1.00 44.28 378 TYR A CA 1
ATOM 2928 C C . TYR A 1 378 ? 3.742 4.508 -5.624 1.00 44.28 378 TYR A C 1
ATOM 2930 O O . TYR A 1 378 ? 4.091 3.354 -5.366 1.00 44.28 378 TYR A O 1
ATOM 2938 N N . GLU A 1 379 ? 4.329 5.573 -5.073 1.00 52.38 379 GLU A N 1
ATOM 2939 C CA . GLU A 1 379 ? 5.381 5.514 -4.055 1.00 52.38 379 GLU A CA 1
ATOM 2940 C C . GLU A 1 379 ? 4.896 6.101 -2.725 1.00 52.38 379 GLU A C 1
ATOM 2942 O O . GLU A 1 379 ? 4.085 7.027 -2.673 1.00 52.38 379 GLU A O 1
ATOM 2947 N N . LEU A 1 380 ? 5.335 5.481 -1.628 1.00 54.12 380 LEU A N 1
ATOM 2948 C CA . LEU A 1 380 ? 4.715 5.654 -0.321 1.00 54.12 380 LEU A CA 1
ATOM 2949 C C . LEU A 1 380 ? 5.104 6.989 0.316 1.00 54.12 380 LEU A C 1
ATOM 2951 O O . LEU A 1 380 ? 6.281 7.289 0.511 1.00 54.12 380 LEU A O 1
ATOM 2955 N N . LEU A 1 381 ? 4.091 7.746 0.733 1.00 82.25 381 LEU A N 1
ATOM 2956 C CA . LEU A 1 381 ? 4.266 8.913 1.581 1.00 82.25 381 LEU A CA 1
ATOM 2957 C C . LEU A 1 381 ? 4.746 8.477 2.975 1.00 82.25 381 LEU A C 1
ATOM 2959 O O . LEU A 1 381 ? 4.040 7.753 3.689 1.00 82.25 381 LEU A O 1
ATOM 2963 N N . GLU A 1 382 ? 5.932 8.932 3.378 1.00 88.81 382 GLU A N 1
ATOM 2964 C CA . GLU A 1 382 ? 6.463 8.713 4.723 1.00 88.81 382 GLU A CA 1
ATOM 2965 C C . GLU A 1 382 ? 6.102 9.885 5.634 1.00 88.81 382 GLU A C 1
ATOM 2967 O O . GLU A 1 382 ? 6.360 11.050 5.322 1.00 88.81 382 GLU A O 1
ATOM 2972 N N . VAL A 1 383 ? 5.529 9.589 6.800 1.00 94.38 383 VAL A N 1
ATOM 2973 C CA . VAL A 1 383 ? 5.164 10.615 7.779 1.00 94.38 383 VAL A CA 1
ATOM 2974 C C . VAL A 1 383 ? 5.911 10.360 9.081 1.00 94.38 383 VAL A C 1
ATOM 2976 O O . VAL A 1 383 ? 5.650 9.383 9.778 1.00 94.38 383 VAL A O 1
ATOM 2979 N N . HIS A 1 384 ? 6.816 11.280 9.410 1.00 95.25 384 HIS A N 1
ATOM 2980 C CA . HIS A 1 384 ? 7.575 11.325 10.656 1.00 95.25 384 HIS A CA 1
ATOM 2981 C C . HIS A 1 384 ? 7.117 12.542 11.455 1.00 95.25 384 HIS A C 1
ATOM 2983 O O . HIS A 1 384 ? 7.686 13.632 11.381 1.00 95.25 384 HIS A O 1
ATOM 2989 N N . ALA A 1 385 ? 6.029 12.355 12.186 1.00 97.06 385 ALA A N 1
ATOM 2990 C CA . ALA A 1 385 ? 5.357 13.401 12.913 1.00 97.06 385 ALA A CA 1
ATOM 2991 C C . ALA A 1 385 ? 6.172 13.841 14.139 1.00 97.06 385 ALA A C 1
ATOM 2993 O O . ALA A 1 385 ? 6.413 13.030 15.042 1.00 97.06 385 ALA A O 1
ATOM 2994 N N . PRO A 1 386 ? 6.570 15.123 14.235 1.00 97.19 386 PRO A N 1
ATOM 2995 C CA . PRO A 1 386 ? 7.181 15.622 15.453 1.00 97.19 386 PRO A CA 1
ATOM 2996 C C . PRO A 1 386 ? 6.173 15.562 16.606 1.00 97.19 386 PRO A C 1
ATOM 2998 O O . PRO A 1 386 ? 4.957 15.488 16.421 1.00 97.19 386 PRO A O 1
ATOM 3001 N N . LYS A 1 387 ? 6.678 15.632 17.837 1.00 96.19 387 LYS A N 1
ATOM 3002 C CA . LYS A 1 387 ? 5.823 15.665 19.024 1.00 96.19 387 LYS A CA 1
ATOM 3003 C C . LYS A 1 387 ? 4.782 16.795 18.939 1.00 96.19 387 LYS A C 1
ATOM 3005 O O . LYS A 1 387 ? 5.125 17.933 18.635 1.00 96.19 387 LYS A O 1
ATOM 3010 N N . ASP A 1 388 ? 3.544 16.486 19.319 1.00 97.31 388 ASP A N 1
ATOM 3011 C CA . ASP A 1 388 ? 2.373 17.376 19.314 1.00 97.31 388 ASP A CA 1
ATOM 3012 C C . ASP A 1 388 ? 1.889 17.752 17.892 1.00 97.31 388 ASP A C 1
ATOM 3014 O O . ASP A 1 388 ? 1.267 18.804 17.701 1.00 97.31 388 ASP A O 1
ATOM 3018 N N . ALA A 1 389 ? 2.226 16.953 16.870 1.00 98.25 389 ALA A N 1
ATOM 3019 C CA . ALA A 1 389 ? 1.845 17.220 15.484 1.00 98.25 389 ALA A CA 1
ATOM 3020 C C . ALA A 1 389 ? 0.330 17.111 15.259 1.00 98.25 389 ALA A C 1
ATOM 3022 O O . ALA A 1 389 ? -0.370 16.342 15.922 1.00 98.25 389 ALA A O 1
ATOM 3023 N N . VAL A 1 390 ? -0.176 17.895 14.304 1.00 98.62 390 VAL A N 1
ATOM 3024 C CA . VAL A 1 390 ? -1.599 17.966 13.960 1.00 98.62 390 VAL A CA 1
ATOM 3025 C C . VAL A 1 390 ? -1.778 17.897 12.451 1.00 98.62 390 VAL A C 1
ATOM 3027 O O . VAL A 1 390 ? -1.398 18.825 11.731 1.00 98.62 390 VAL A O 1
ATOM 3030 N N . TYR A 1 391 ? -2.408 16.824 11.981 1.00 98.44 391 TYR A N 1
ATOM 3031 C CA . TYR A 1 391 ? -2.599 16.537 10.567 1.00 98.44 391 TYR A CA 1
ATOM 3032 C C . TYR A 1 391 ? -4.063 16.468 10.173 1.00 98.44 391 TYR A C 1
ATOM 3034 O O . TYR A 1 391 ? -4.895 15.884 10.859 1.00 98.44 391 TYR A O 1
ATOM 3042 N N . THR A 1 392 ? -4.365 17.063 9.024 1.00 98.44 392 THR A N 1
ATOM 3043 C CA . THR A 1 392 ? -5.608 16.832 8.287 1.00 98.44 392 THR A CA 1
ATOM 3044 C C . THR A 1 392 ? -5.275 16.008 7.053 1.00 98.44 392 THR A C 1
ATOM 3046 O O . THR A 1 392 ? -4.395 16.394 6.290 1.00 98.44 392 THR A O 1
ATOM 3049 N N . ILE A 1 393 ? -5.945 14.878 6.871 1.00 96.81 393 ILE A N 1
ATOM 3050 C CA . ILE A 1 393 ? -5.644 13.897 5.831 1.00 96.81 393 ILE A CA 1
ATOM 3051 C C . ILE A 1 393 ? -6.884 13.706 4.954 1.00 96.81 393 ILE A C 1
ATOM 3053 O O . ILE A 1 393 ? -7.903 13.189 5.410 1.00 96.81 393 ILE A O 1
ATOM 3057 N N . GLY A 1 394 ? -6.794 14.153 3.702 1.00 92.81 394 GLY A N 1
ATOM 3058 C CA . GLY A 1 394 ? -7.727 13.811 2.630 1.00 92.81 394 GLY A CA 1
ATOM 3059 C C . GLY A 1 394 ? -7.353 12.479 1.974 1.00 92.81 394 GLY A C 1
ATOM 3060 O O . GLY A 1 394 ? -6.728 11.637 2.609 1.00 92.81 394 GLY A O 1
ATOM 3061 N N . ALA A 1 395 ? -7.709 12.284 0.703 1.00 84.56 395 ALA A N 1
ATOM 3062 C CA . ALA A 1 395 ? -7.377 11.061 -0.030 1.00 84.56 395 ALA A CA 1
ATOM 3063 C C . ALA A 1 395 ? -5.850 10.840 -0.087 1.00 84.56 395 ALA A C 1
ATOM 3065 O O . ALA A 1 395 ? -5.118 11.701 -0.587 1.00 84.56 395 ALA A O 1
ATOM 3066 N N . ALA A 1 396 ? -5.368 9.731 0.482 1.00 83.00 396 ALA A N 1
ATOM 3067 C CA . ALA A 1 396 ? -3.942 9.435 0.591 1.00 83.00 396 ALA A CA 1
ATOM 3068 C C . ALA A 1 396 ? -3.657 7.953 0.884 1.00 83.00 396 ALA A C 1
ATOM 3070 O O . ALA A 1 396 ? -4.440 7.286 1.565 1.00 83.00 396 ALA A O 1
ATOM 3071 N N . GLU A 1 397 ? -2.498 7.474 0.425 1.00 79.81 397 GLU A N 1
ATOM 3072 C CA . GLU A 1 397 ? -1.890 6.203 0.831 1.00 79.81 397 GLU A CA 1
ATOM 3073 C C . GLU A 1 397 ? -0.543 6.462 1.531 1.00 79.81 397 GLU A C 1
ATOM 3075 O O . GLU A 1 397 ? 0.217 7.343 1.131 1.00 79.81 397 GLU A O 1
ATOM 3080 N N . PHE A 1 398 ? -0.258 5.717 2.605 1.00 76.56 398 PHE A N 1
ATOM 3081 C CA . PHE A 1 398 ? 0.918 5.913 3.463 1.00 76.56 398 PHE A CA 1
ATOM 3082 C C . PHE A 1 398 ? 1.641 4.590 3.715 1.00 76.56 398 PHE A C 1
ATOM 3084 O O . PHE A 1 398 ? 0.991 3.551 3.821 1.00 76.56 398 PHE A O 1
ATOM 3091 N N . SER A 1 399 ? 2.960 4.643 3.938 1.00 69.25 399 SER A N 1
ATOM 3092 C CA . SER A 1 399 ? 3.695 3.524 4.561 1.00 69.25 399 SER A CA 1
ATOM 3093 C C . SER A 1 399 ? 3.233 3.313 6.003 1.00 69.25 399 SER A C 1
ATOM 3095 O O . SER A 1 399 ? 2.857 2.220 6.418 1.00 69.25 399 SER A O 1
ATOM 3097 N N . ALA A 1 400 ? 3.330 4.390 6.781 1.00 85.56 400 ALA A N 1
ATOM 3098 C CA . ALA A 1 400 ? 3.019 4.476 8.196 1.00 85.56 400 ALA A CA 1
ATOM 3099 C C . ALA A 1 400 ? 3.045 5.952 8.612 1.00 85.56 400 ALA A C 1
ATOM 3101 O O . ALA A 1 400 ? 3.742 6.768 8.006 1.00 85.56 400 ALA A O 1
ATOM 3102 N N . ILE A 1 401 ? 2.335 6.273 9.689 1.00 94.06 401 ILE A N 1
ATOM 3103 C CA . ILE A 1 401 ? 2.461 7.540 10.402 1.00 94.06 401 ILE A CA 1
ATOM 3104 C C . ILE A 1 401 ? 3.207 7.258 11.702 1.00 94.06 401 ILE A C 1
ATOM 3106 O O . ILE A 1 401 ? 2.639 6.706 12.642 1.00 94.06 401 ILE A O 1
ATOM 3110 N N . GLN A 1 402 ? 4.487 7.615 11.743 1.00 95.38 402 GLN A N 1
ATOM 3111 C CA . GLN A 1 402 ? 5.334 7.484 12.927 1.00 95.38 402 GLN A CA 1
ATOM 3112 C C . GLN A 1 402 ? 5.335 8.806 13.683 1.00 95.38 402 GLN A C 1
ATOM 3114 O O . GLN A 1 402 ? 5.533 9.847 13.067 1.00 95.38 402 GLN A O 1
ATOM 3119 N N . GLY A 1 403 ? 5.117 8.792 14.995 1.00 94.19 403 GLY A N 1
ATOM 3120 C CA . GLY A 1 403 ? 5.095 10.005 15.810 1.00 94.19 403 GLY A CA 1
ATOM 3121 C C . GLY A 1 403 ? 6.075 9.965 16.973 1.00 94.19 403 GLY A C 1
ATOM 3122 O O . GLY A 1 403 ? 6.077 9.032 17.772 1.00 94.19 403 GLY A O 1
ATOM 3123 N N . ASP A 1 404 ? 6.839 11.043 17.142 1.00 93.38 404 ASP A N 1
ATOM 3124 C CA . ASP A 1 404 ? 7.787 11.222 18.255 1.00 93.38 404 ASP A CA 1
ATOM 3125 C C . ASP A 1 404 ? 7.099 11.559 19.599 1.00 93.38 404 ASP A C 1
ATOM 3127 O O . ASP A 1 404 ? 7.749 11.801 20.623 1.00 93.38 404 ASP A O 1
ATOM 3131 N N . GLY A 1 405 ? 5.768 11.643 19.617 1.00 95.06 405 GLY A N 1
ATOM 3132 C CA . GLY A 1 405 ? 4.973 12.046 20.769 1.00 95.06 405 GLY A CA 1
ATOM 3133 C C . GLY A 1 405 ? 3.484 12.103 20.442 1.00 95.06 405 GLY A C 1
ATOM 3134 O O . GLY A 1 405 ? 3.037 11.449 19.506 1.00 95.06 405 GLY A O 1
ATOM 3135 N N . ALA A 1 406 ? 2.740 12.915 21.201 1.00 95.88 406 ALA A N 1
ATOM 3136 C CA . ALA A 1 406 ? 1.313 13.117 20.973 1.00 95.88 406 ALA A CA 1
ATOM 3137 C C . ALA A 1 406 ? 1.036 13.520 19.521 1.00 95.88 406 ALA A C 1
ATOM 3139 O O . ALA A 1 406 ? 1.720 14.387 18.974 1.00 95.88 406 ALA A O 1
ATOM 3140 N N . LEU A 1 407 ? 0.020 12.907 18.925 1.00 98.38 407 LEU A N 1
ATOM 3141 C CA . LEU A 1 407 ? -0.335 13.090 17.526 1.00 98.38 407 LEU A CA 1
ATOM 3142 C C . LEU A 1 407 ? -1.846 13.288 17.398 1.00 98.38 407 LEU A C 1
ATOM 3144 O O . LEU A 1 407 ? -2.637 12.556 17.992 1.00 98.38 407 LEU A O 1
ATOM 3148 N N . ALA A 1 408 ? -2.261 14.275 16.610 1.00 98.62 408 ALA A N 1
ATOM 3149 C CA . ALA A 1 408 ? -3.654 14.465 16.230 1.00 98.62 408 ALA A CA 1
ATOM 3150 C C . ALA A 1 408 ? -3.819 14.288 14.722 1.00 98.62 408 ALA A C 1
ATOM 3152 O O . ALA A 1 408 ? -3.162 14.975 13.945 1.00 98.62 408 ALA A O 1
ATOM 3153 N N . VAL A 1 409 ? -4.715 13.393 14.310 1.00 98.50 409 VAL A N 1
ATOM 3154 C CA . VAL A 1 409 ? -5.015 13.119 12.902 1.00 98.50 409 VAL A CA 1
ATOM 3155 C C . VAL A 1 409 ? -6.510 13.256 12.658 1.00 98.50 409 VAL A C 1
ATOM 3157 O O . VAL A 1 409 ? -7.313 12.601 13.318 1.00 98.50 409 VAL A O 1
ATOM 3160 N N . THR A 1 410 ? -6.889 14.069 11.680 1.00 98.69 410 THR A N 1
ATOM 3161 C CA . THR A 1 410 ? -8.269 14.196 11.209 1.00 98.69 410 THR A CA 1
ATOM 3162 C C . THR A 1 410 ? -8.360 13.720 9.766 1.00 98.69 410 THR A C 1
ATOM 3164 O O . THR A 1 410 ? -7.818 14.366 8.874 1.00 98.69 410 THR A O 1
ATOM 3167 N N . PHE A 1 411 ? -9.079 12.62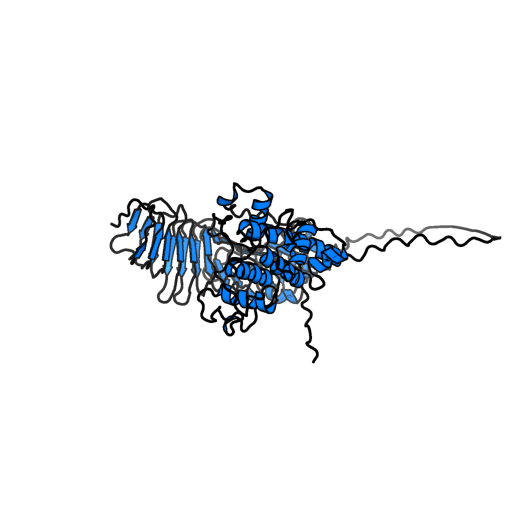9 9.523 1.00 98.25 411 PHE A N 1
ATOM 3168 C CA . PHE A 1 411 ? -9.384 12.139 8.182 1.00 98.25 411 PHE A CA 1
ATOM 3169 C C . PHE A 1 411 ? -10.633 12.833 7.640 1.00 98.25 411 PHE A C 1
ATOM 3171 O O . PHE A 1 411 ? -11.678 12.853 8.298 1.00 98.25 411 PHE A O 1
ATOM 3178 N N . THR A 1 412 ? -10.530 13.413 6.447 1.00 97.31 412 THR A N 1
ATOM 3179 C CA . THR A 1 412 ? -11.586 14.225 5.822 1.00 97.31 412 THR A CA 1
ATOM 3180 C C . THR A 1 412 ? -12.155 13.630 4.538 1.00 97.31 412 THR A C 1
ATOM 3182 O O . THR A 1 412 ? -13.141 14.165 4.033 1.00 97.31 412 THR A O 1
ATOM 3185 N N . ASP A 1 413 ? -11.591 12.526 4.044 1.00 93.38 413 ASP A N 1
ATOM 3186 C CA . ASP A 1 413 ? -11.984 11.882 2.786 1.00 93.38 413 ASP A CA 1
ATOM 3187 C C . ASP A 1 413 ? -12.013 10.343 2.904 1.00 93.38 413 ASP A C 1
ATOM 3189 O O . ASP A 1 413 ? -11.918 9.775 3.996 1.00 93.38 413 ASP A O 1
ATOM 3193 N N . ILE A 1 414 ? -12.195 9.663 1.776 1.00 85.06 414 ILE A N 1
ATOM 3194 C CA . ILE A 1 414 ? -12.187 8.209 1.656 1.00 85.06 414 ILE A CA 1
ATOM 3195 C C . ILE A 1 414 ? -10.741 7.700 1.642 1.00 85.06 414 ILE A C 1
ATOM 3197 O O . ILE A 1 414 ? -9.971 8.021 0.741 1.00 85.06 414 ILE A O 1
ATOM 3201 N N . ILE A 1 415 ? -10.404 6.842 2.606 1.00 86.62 415 ILE A N 1
ATOM 3202 C CA . ILE A 1 415 ? -9.131 6.121 2.685 1.00 86.62 415 ILE A CA 1
ATOM 3203 C C . ILE A 1 415 ? -9.394 4.633 2.446 1.00 86.62 415 ILE A C 1
ATOM 3205 O O . ILE A 1 415 ? -10.019 3.945 3.263 1.00 86.62 415 ILE A O 1
ATOM 3209 N N . THR A 1 416 ? -8.949 4.139 1.293 1.00 80.81 416 THR A N 1
ATOM 3210 C CA . THR A 1 416 ? -9.162 2.752 0.845 1.00 80.81 416 THR A CA 1
ATOM 3211 C C . THR A 1 416 ? -8.044 1.791 1.243 1.00 80.81 416 THR A C 1
ATOM 3213 O O . THR A 1 416 ? -8.177 0.586 1.038 1.00 80.81 416 THR A O 1
ATOM 3216 N N . SER A 1 417 ? -6.950 2.325 1.777 1.00 80.31 417 SER A N 1
ATOM 3217 C CA . SER A 1 417 ? -5.778 1.600 2.255 1.00 80.31 417 SER A CA 1
ATOM 3218 C C . SER A 1 417 ? -5.819 1.405 3.775 1.00 80.31 417 SER A C 1
ATOM 3220 O O . SER A 1 417 ? -6.609 2.036 4.486 1.00 80.31 417 SER A O 1
ATOM 3222 N N . ASP A 1 418 ? -4.968 0.506 4.267 1.00 84.69 418 ASP A N 1
ATOM 3223 C CA . ASP A 1 418 ? -4.745 0.325 5.700 1.00 84.69 418 ASP A CA 1
ATOM 3224 C C . ASP A 1 418 ? -3.821 1.437 6.210 1.00 84.69 418 ASP A C 1
ATOM 3226 O O . ASP A 1 418 ? -2.759 1.673 5.634 1.00 84.69 418 ASP A O 1
ATOM 3230 N N . VAL A 1 419 ? -4.196 2.108 7.302 1.00 91.06 419 VAL A N 1
ATOM 3231 C CA . VAL A 1 419 ? -3.373 3.166 7.902 1.00 91.06 419 VAL A CA 1
ATOM 3232 C C . VAL A 1 419 ? -2.699 2.652 9.164 1.00 91.06 419 VAL A C 1
ATOM 3234 O O . VAL A 1 419 ? -3.356 2.413 10.174 1.00 91.06 419 VAL A O 1
ATOM 3237 N N . TYR A 1 420 ? -1.377 2.522 9.135 1.00 93.31 420 TYR A N 1
ATOM 3238 C CA . TYR A 1 420 ? -0.594 2.151 10.311 1.00 93.31 420 TYR A CA 1
ATOM 3239 C C . TYR A 1 420 ? -0.131 3.401 11.069 1.00 93.31 420 TYR A C 1
ATOM 3241 O O . TYR A 1 420 ? 0.558 4.244 10.494 1.00 93.31 420 TYR A O 1
ATOM 3249 N N . ILE A 1 421 ? -0.496 3.533 12.347 1.00 96.25 421 ILE A N 1
ATOM 3250 C CA . ILE A 1 421 ? -0.135 4.680 13.191 1.00 96.25 421 ILE A CA 1
ATOM 3251 C C . ILE A 1 421 ? 0.658 4.199 14.407 1.00 96.25 421 ILE A C 1
ATOM 3253 O O . ILE A 1 421 ? 0.133 3.511 15.286 1.00 96.25 421 ILE A O 1
ATOM 3257 N N . ASP A 1 422 ? 1.918 4.627 14.466 1.00 96.25 422 ASP A N 1
ATOM 3258 C CA . ASP A 1 422 ? 2.852 4.353 15.552 1.00 96.25 422 ASP A CA 1
ATOM 3259 C C . ASP A 1 422 ? 3.239 5.646 16.265 1.00 96.25 422 ASP A C 1
ATOM 3261 O O . ASP A 1 422 ? 4.266 6.260 15.981 1.00 96.25 422 ASP A O 1
ATOM 3265 N N . ALA A 1 423 ? 2.358 6.101 17.156 1.00 95.81 423 ALA A N 1
ATOM 3266 C CA . ALA A 1 423 ? 2.556 7.320 17.926 1.00 95.81 423 ALA A CA 1
ATOM 3267 C C . ALA A 1 423 ? 1.835 7.241 19.285 1.00 95.81 423 ALA A C 1
ATOM 3269 O O . ALA A 1 423 ? 0.667 6.833 19.339 1.00 95.81 423 ALA A O 1
ATOM 3270 N N . PRO A 1 424 ? 2.476 7.652 20.393 1.00 94.69 424 PRO A N 1
ATOM 3271 C CA . PRO A 1 424 ? 1.830 7.696 21.701 1.00 94.69 424 PRO A CA 1
ATOM 3272 C C . PRO A 1 424 ? 0.811 8.843 21.790 1.00 94.69 424 PRO A C 1
ATOM 3274 O O . PRO A 1 424 ? 0.883 9.812 21.042 1.00 94.69 424 PRO A O 1
ATOM 3277 N N . ASP A 1 425 ? -0.122 8.764 22.745 1.00 94.38 425 ASP A N 1
ATOM 3278 C CA . ASP A 1 425 ? -1.137 9.803 23.003 1.00 94.38 425 ASP A CA 1
ATOM 3279 C C . ASP A 1 425 ? -1.913 10.234 21.735 1.00 94.38 425 ASP A C 1
ATOM 3281 O O . ASP A 1 425 ? -2.249 11.408 21.548 1.00 94.38 425 ASP A O 1
ATOM 3285 N N . THR A 1 426 ? -2.195 9.273 20.850 1.00 97.69 426 THR A N 1
ATOM 3286 C CA . THR A 1 426 ? -2.795 9.531 19.538 1.00 97.69 426 THR A CA 1
ATOM 3287 C C . THR A 1 426 ? -4.281 9.871 19.649 1.00 97.69 426 THR A C 1
ATOM 3289 O O . THR A 1 426 ? -5.071 9.176 20.296 1.00 97.69 426 THR A O 1
ATOM 3292 N N . THR A 1 427 ? -4.691 10.935 18.961 1.00 98.56 427 THR A N 1
ATOM 3293 C CA . THR A 1 427 ? -6.091 11.317 18.771 1.00 98.56 427 THR A CA 1
ATOM 3294 C C . THR A 1 427 ? -6.449 11.249 17.292 1.00 98.56 427 THR A C 1
ATOM 3296 O O . THR A 1 427 ? -5.798 11.869 16.459 1.00 98.56 427 THR A O 1
ATOM 3299 N N . ILE A 1 428 ? -7.482 10.481 16.965 1.00 98.81 428 ILE A N 1
ATOM 3300 C CA . ILE A 1 428 ? -7.954 10.255 15.601 1.00 98.81 428 ILE A CA 1
ATOM 3301 C C . ILE A 1 428 ? -9.382 10.760 15.494 1.00 98.81 428 ILE A C 1
ATOM 3303 O O . ILE A 1 428 ? -10.240 10.426 16.316 1.00 98.81 428 ILE A O 1
ATOM 3307 N N . GLU A 1 429 ? -9.643 11.543 14.460 1.00 98.75 429 GLU A N 1
ATOM 3308 C CA . GLU A 1 429 ? -10.967 12.022 14.108 1.00 98.75 429 GLU A CA 1
ATOM 3309 C C . GLU A 1 429 ? -11.322 11.604 12.682 1.00 98.75 429 GLU A C 1
ATOM 3311 O O . GLU A 1 429 ? -10.577 11.877 11.748 1.00 98.75 429 GLU A O 1
ATOM 3316 N N . ILE A 1 430 ? -12.472 10.955 12.511 1.00 98.44 430 ILE A N 1
ATOM 3317 C CA . ILE A 1 430 ? -13.044 10.638 11.201 1.00 98.44 430 ILE A CA 1
ATOM 3318 C C . ILE A 1 430 ? -14.185 11.619 10.958 1.00 98.44 430 ILE A C 1
ATOM 3320 O O . ILE A 1 430 ? -15.185 11.605 11.684 1.00 98.44 430 ILE A O 1
ATOM 3324 N N . ALA A 1 431 ? -14.027 12.502 9.973 1.00 97.56 431 ALA A N 1
ATOM 3325 C CA . ALA A 1 431 ? -15.036 13.502 9.647 1.00 97.56 431 ALA A CA 1
ATOM 3326 C C . ALA A 1 431 ? -16.337 12.857 9.140 1.00 97.56 431 ALA A C 1
ATOM 3328 O O . ALA A 1 431 ? -16.335 11.757 8.594 1.00 97.56 431 ALA A O 1
ATOM 3329 N N . GLY A 1 432 ? -17.457 13.576 9.251 1.00 92.25 432 GLY A N 1
ATOM 3330 C CA . GLY A 1 432 ? -18.787 13.045 8.917 1.00 92.25 432 GLY A CA 1
ATOM 3331 C C . GLY A 1 432 ? -19.010 12.651 7.447 1.00 92.25 432 GLY A C 1
ATOM 3332 O O . GLY A 1 432 ? -20.021 12.042 7.121 1.00 92.25 432 GLY A O 1
ATOM 3333 N N . ALA A 1 433 ? -18.097 13.021 6.547 1.00 89.06 433 ALA A N 1
ATOM 3334 C CA . ALA A 1 433 ? -18.117 12.622 5.136 1.00 89.06 433 ALA A CA 1
ATOM 3335 C C . ALA A 1 433 ? -16.985 11.644 4.768 1.00 89.06 433 ALA A C 1
ATOM 3337 O O . ALA A 1 433 ? -16.910 11.214 3.620 1.00 89.06 433 ALA A O 1
ATOM 3338 N N . ALA A 1 434 ? -16.110 11.318 5.723 1.00 93.75 434 ALA A N 1
ATOM 3339 C CA . ALA A 1 434 ? -14.948 10.468 5.520 1.00 93.75 434 ALA A CA 1
ATOM 3340 C C . ALA A 1 434 ? -15.292 8.992 5.753 1.00 93.75 434 ALA A C 1
ATOM 3342 O O . ALA A 1 434 ? -16.170 8.654 6.556 1.00 93.75 434 ALA A O 1
ATOM 3343 N N . SER A 1 435 ? -14.552 8.106 5.090 1.00 90.94 435 SER A N 1
ATOM 3344 C CA . SER A 1 435 ? -14.598 6.674 5.385 1.00 90.94 435 SER A CA 1
ATOM 3345 C C . SER A 1 435 ? -13.201 6.080 5.361 1.00 90.94 435 SER A C 1
ATOM 3347 O O . SER A 1 435 ? -12.528 6.183 4.339 1.00 90.94 435 SER A O 1
ATOM 3349 N N . VAL A 1 436 ? -12.787 5.430 6.445 1.00 94.06 436 VAL A N 1
ATOM 3350 C CA . VAL A 1 436 ? -11.462 4.807 6.558 1.00 94.06 436 VAL A CA 1
ATOM 3351 C C . VAL A 1 436 ? -11.612 3.295 6.646 1.00 94.06 436 VAL A C 1
ATOM 3353 O O . VAL A 1 436 ? -12.362 2.789 7.483 1.00 94.06 436 VAL A O 1
ATOM 3356 N N . THR A 1 437 ? -10.921 2.589 5.749 1.00 90.06 437 THR A N 1
ATOM 3357 C CA . THR A 1 437 ? -10.982 1.124 5.629 1.00 90.06 437 THR A CA 1
ATOM 3358 C C . THR A 1 437 ? -10.412 0.441 6.859 1.00 90.06 437 THR A C 1
ATOM 3360 O O . THR A 1 437 ? -11.071 -0.402 7.452 1.00 90.06 437 THR A O 1
ATOM 3363 N N . SER A 1 438 ? -9.215 0.828 7.281 1.00 92.94 438 SER A N 1
ATOM 3364 C CA . SER A 1 438 ? -8.580 0.210 8.435 1.00 92.94 438 SER A CA 1
ATOM 3365 C C . SER A 1 438 ? -7.591 1.163 9.082 1.00 92.94 438 SER A C 1
ATOM 3367 O O . SER A 1 438 ? -6.892 1.903 8.385 1.00 92.94 438 SER A O 1
ATOM 3369 N N . ILE A 1 439 ? -7.518 1.131 10.411 1.00 96.75 439 ILE A N 1
ATOM 3370 C CA . ILE A 1 439 ? -6.446 1.761 11.180 1.00 96.75 439 ILE A CA 1
ATOM 3371 C C . ILE A 1 439 ? -5.797 0.718 12.085 1.00 96.75 439 ILE A C 1
ATOM 3373 O O . ILE A 1 439 ? -6.464 0.128 12.933 1.00 96.75 439 ILE A O 1
ATOM 3377 N N . THR A 1 440 ? -4.485 0.549 11.964 1.00 95.50 440 THR A N 1
ATOM 3378 C CA . THR A 1 440 ? -3.673 -0.242 12.892 1.00 95.50 440 THR A CA 1
ATOM 3379 C C . THR A 1 440 ? -2.961 0.679 13.876 1.00 95.50 440 THR A C 1
ATOM 3381 O O . THR A 1 440 ? -2.352 1.671 13.480 1.00 95.50 440 THR A O 1
ATOM 3384 N N . LEU A 1 441 ? -3.041 0.349 15.164 1.00 96.25 441 LEU A N 1
ATOM 3385 C CA . LEU A 1 441 ? -2.512 1.124 16.281 1.00 96.25 441 LEU A CA 1
ATOM 3386 C C . LEU A 1 441 ? -1.537 0.285 17.101 1.00 96.25 441 LEU A C 1
ATOM 3388 O O . LEU A 1 441 ? -1.863 -0.833 17.495 1.00 96.25 441 LEU A O 1
ATOM 3392 N N . THR A 1 442 ? -0.394 0.873 17.444 1.00 94.62 442 THR A N 1
ATOM 3393 C CA . THR A 1 442 ? 0.594 0.285 18.371 1.00 94.62 442 THR A CA 1
ATOM 3394 C C . THR A 1 442 ? 0.547 0.897 19.773 1.00 94.62 442 THR A C 1
ATOM 3396 O O . THR A 1 442 ? 1.216 0.417 20.684 1.00 94.62 442 THR A O 1
ATOM 3399 N N . HIS A 1 443 ? -0.225 1.966 19.971 1.00 95.19 443 HIS A N 1
ATOM 3400 C CA . HIS A 1 443 ? -0.330 2.697 21.233 1.00 95.19 443 HIS A CA 1
ATOM 3401 C C . HIS A 1 443 ? -1.784 3.033 21.559 1.00 95.19 443 HIS A C 1
ATOM 3403 O O . HIS A 1 443 ? -2.640 3.097 20.674 1.00 95.19 443 HIS A O 1
ATOM 3409 N N . ASP A 1 444 ? -2.054 3.277 22.843 1.00 95.56 444 ASP A N 1
ATOM 3410 C CA . ASP A 1 444 ? -3.357 3.749 23.304 1.00 95.56 444 ASP A CA 1
ATOM 3411 C C . ASP A 1 444 ? -3.804 4.982 22.512 1.00 95.56 444 ASP A C 1
ATOM 3413 O O . ASP A 1 444 ? -3.042 5.934 22.313 1.00 95.56 444 ASP A O 1
ATOM 3417 N N . ALA A 1 445 ? -5.070 4.979 22.099 1.00 97.50 445 ALA A N 1
ATOM 3418 C CA . ALA A 1 445 ? -5.604 6.018 21.236 1.00 97.50 445 ALA A CA 1
ATOM 3419 C C . ALA A 1 445 ? -7.002 6.467 21.655 1.00 97.50 445 ALA A C 1
ATOM 3421 O O . ALA A 1 445 ? -7.806 5.725 22.233 1.00 97.50 445 ALA A O 1
ATOM 3422 N N . LYS A 1 446 ? -7.316 7.713 21.301 1.00 98.50 446 LYS A N 1
ATOM 3423 C CA . LYS A 1 446 ? -8.674 8.247 21.318 1.00 98.50 446 LYS A CA 1
ATOM 3424 C C . LYS A 1 446 ? -9.181 8.383 19.892 1.00 98.50 446 LYS A C 1
ATOM 3426 O O . LYS A 1 446 ? -8.647 9.171 19.126 1.00 98.50 446 LYS A O 1
ATOM 3431 N N . ILE A 1 447 ? -10.272 7.700 19.584 1.00 98.69 447 ILE A N 1
ATOM 3432 C CA . ILE A 1 447 ? -10.920 7.705 18.278 1.00 98.69 447 ILE A CA 1
ATOM 3433 C C . ILE A 1 447 ? -12.270 8.411 18.402 1.00 98.69 447 ILE A C 1
ATOM 3435 O O . ILE A 1 447 ? -13.064 8.137 19.307 1.00 98.69 447 ILE A O 1
ATOM 3439 N N . THR A 1 448 ? -12.523 9.354 17.501 1.00 98.69 448 THR A N 1
ATOM 3440 C CA . THR A 1 448 ? -13.796 10.065 17.377 1.00 98.69 448 THR A CA 1
ATOM 3441 C C . THR A 1 448 ? -14.293 9.956 15.943 1.00 98.69 448 THR A C 1
ATOM 3443 O O . THR A 1 448 ? -13.708 10.538 15.041 1.00 98.69 448 THR A O 1
ATOM 3446 N N . VAL A 1 449 ? -15.384 9.236 15.724 1.00 98.12 449 VAL A N 1
ATOM 3447 C CA . VAL A 1 449 ? -16.075 9.160 14.436 1.00 98.12 449 VAL A CA 1
ATOM 3448 C C . VAL A 1 449 ? -17.270 10.106 14.494 1.00 98.12 449 VAL A C 1
ATOM 3450 O O . VAL A 1 449 ? -18.162 9.943 15.330 1.00 98.12 449 VAL A O 1
ATOM 3453 N N . GLN A 1 450 ? -17.260 11.145 13.660 1.00 97.38 450 GLN A N 1
ATOM 3454 C CA . GLN A 1 450 ? -18.363 12.100 13.575 1.00 97.38 450 GLN A CA 1
ATOM 3455 C C . GLN A 1 450 ? -19.610 11.455 12.953 1.00 97.38 450 GLN A C 1
ATOM 3457 O O . GLN A 1 450 ? -19.531 10.438 12.268 1.00 97.38 450 GLN A O 1
ATOM 3462 N N . ASP A 1 451 ? -20.772 12.082 13.150 1.00 92.06 451 ASP A N 1
ATOM 3463 C CA . ASP A 1 451 ? -22.024 11.632 12.533 1.00 92.06 451 ASP A CA 1
ATOM 3464 C C . ASP A 1 451 ? -21.904 11.602 10.998 1.00 92.06 451 ASP A C 1
ATOM 3466 O O . ASP A 1 451 ? -21.523 12.598 10.381 1.00 92.06 451 ASP A O 1
ATOM 3470 N N . GLY A 1 452 ? -22.207 10.448 10.399 1.00 84.25 452 GLY A N 1
ATOM 3471 C CA . GLY A 1 452 ? -22.032 10.165 8.968 1.00 84.25 452 GLY A CA 1
ATOM 3472 C C . GLY A 1 452 ? -20.667 9.587 8.568 1.00 84.25 452 GLY A C 1
ATOM 3473 O O . GLY A 1 452 ? -20.572 8.987 7.498 1.00 84.25 452 GLY A O 1
ATOM 3474 N N . GLY A 1 453 ? -19.642 9.717 9.416 1.00 92.31 453 GLY A N 1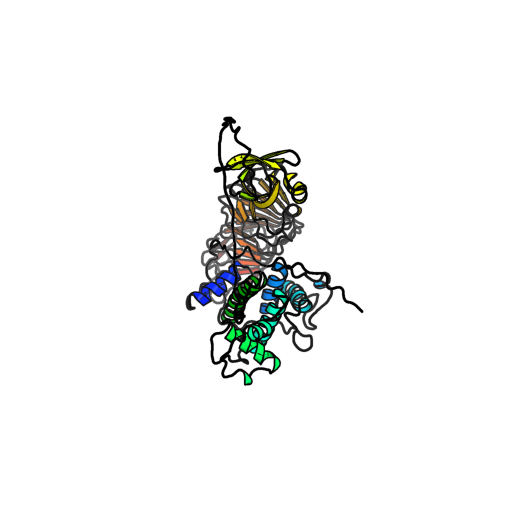
ATOM 3475 C CA . GLY A 1 453 ? -18.320 9.140 9.183 1.00 92.31 453 GLY A CA 1
ATOM 3476 C C . GLY A 1 453 ? -18.325 7.630 9.406 1.00 92.31 453 GLY A C 1
ATOM 3477 O O . GLY A 1 453 ? -19.122 7.114 10.193 1.00 92.31 453 GLY A O 1
ATOM 3478 N N . ILE A 1 454 ? -17.436 6.914 8.716 1.00 85.50 454 ILE A N 1
ATOM 3479 C CA . ILE A 1 454 ? -17.341 5.452 8.818 1.00 85.50 454 ILE A CA 1
ATOM 3480 C C . ILE A 1 454 ? -15.896 5.047 9.098 1.00 85.50 454 ILE A C 1
ATOM 3482 O O . ILE A 1 454 ? -14.987 5.411 8.357 1.00 85.50 454 ILE A O 1
ATOM 3486 N N . LEU A 1 455 ? -15.693 4.250 10.143 1.00 97.25 455 LEU A N 1
ATOM 3487 C CA . LEU A 1 455 ? -14.442 3.541 10.379 1.00 97.25 455 LEU A CA 1
ATOM 3488 C C . LEU A 1 455 ? -14.744 2.047 10.401 1.00 97.25 455 LEU A C 1
ATOM 3490 O O . LEU A 1 455 ? -15.477 1.587 11.281 1.00 97.25 455 LEU A O 1
ATOM 3494 N N . TYR A 1 456 ? -14.243 1.323 9.399 1.00 89.62 456 TYR A N 1
ATOM 3495 C CA . TYR A 1 456 ? -14.547 -0.097 9.255 1.00 89.62 456 TYR A CA 1
ATOM 3496 C C . TYR A 1 456 ? -13.724 -0.914 10.249 1.00 89.62 456 TYR A C 1
ATOM 3498 O O . TYR A 1 456 ? -14.284 -1.428 11.209 1.00 89.62 456 TYR A O 1
ATOM 3506 N N . ASP A 1 457 ? -12.406 -0.965 10.090 1.00 92.56 457 ASP A N 1
ATOM 3507 C CA . ASP A 1 457 ? -11.565 -1.800 10.943 1.00 92.56 457 ASP A CA 1
ATOM 3508 C C . ASP A 1 457 ? -10.621 -0.974 11.825 1.00 92.56 457 ASP A C 1
ATOM 3510 O O . ASP A 1 457 ? -10.010 0.004 11.393 1.00 92.56 457 ASP A O 1
ATOM 3514 N N . VAL A 1 458 ? -10.465 -1.396 13.079 1.00 97.06 458 VAL A N 1
ATOM 3515 C CA . VAL A 1 458 ? -9.383 -0.950 13.962 1.00 97.06 458 VAL A CA 1
ATOM 3516 C C . VAL A 1 458 ? -8.634 -2.161 14.487 1.00 97.06 458 VAL A C 1
ATOM 3518 O O . VAL A 1 458 ? -9.217 -3.001 15.170 1.00 97.06 458 VAL A O 1
ATOM 3521 N N . TYR A 1 459 ? -7.335 -2.230 14.221 1.00 93.75 459 TYR A N 1
ATOM 3522 C CA . TYR A 1 459 ? -6.441 -3.248 14.760 1.00 93.75 459 TYR A CA 1
ATOM 3523 C C . TYR A 1 459 ? -5.622 -2.646 15.900 1.00 93.75 459 TYR A C 1
ATOM 3525 O O . TYR A 1 459 ? -4.813 -1.748 15.692 1.00 93.75 459 TYR A O 1
ATOM 3533 N N . ALA A 1 460 ? -5.849 -3.123 17.118 1.00 92.69 460 ALA A N 1
ATOM 3534 C CA . ALA A 1 460 ? -5.094 -2.740 18.302 1.00 92.69 460 ALA A CA 1
ATOM 3535 C C . ALA A 1 460 ? -4.008 -3.790 18.574 1.00 92.69 460 ALA A C 1
ATOM 3537 O O . ALA A 1 460 ? -4.301 -4.864 19.108 1.00 92.69 460 ALA A O 1
ATOM 3538 N N . GLU A 1 461 ? -2.769 -3.491 18.187 1.00 89.94 461 GLU A N 1
ATOM 3539 C CA . GLU A 1 461 ? -1.611 -4.359 18.419 1.00 89.94 461 GLU A CA 1
ATOM 3540 C C . GLU A 1 461 ? -1.070 -4.200 19.845 1.00 89.94 461 GLU A C 1
ATOM 3542 O O . GLU A 1 461 ? -1.301 -3.196 20.516 1.00 89.94 461 GLU A O 1
ATOM 3547 N N . ALA A 1 462 ? -0.319 -5.183 20.344 1.00 78.38 462 ALA A N 1
ATOM 3548 C CA . ALA A 1 462 ? 0.391 -5.005 21.607 1.00 78.38 462 ALA A CA 1
ATOM 3549 C C . ALA A 1 462 ? 1.416 -3.849 21.492 1.00 78.38 462 ALA A C 1
ATOM 3551 O O . ALA A 1 462 ? 2.169 -3.819 20.517 1.00 78.38 462 ALA A O 1
ATOM 3552 N N . PRO A 1 463 ? 1.529 -2.943 22.486 1.00 88.38 463 PRO A N 1
ATOM 3553 C CA . PRO A 1 463 ? 0.947 -3.003 23.831 1.00 88.38 463 PRO A CA 1
ATOM 3554 C C . PRO A 1 463 ? -0.318 -2.141 24.051 1.00 88.38 463 PRO A C 1
ATOM 3556 O O . PRO A 1 463 ? -0.482 -1.615 25.149 1.00 88.38 463 PRO A O 1
ATOM 3559 N N . VAL A 1 464 ? -1.212 -1.960 23.071 1.00 91.12 464 VAL A N 1
ATOM 3560 C CA . VAL A 1 464 ? -2.463 -1.199 23.278 1.00 91.12 464 VAL A CA 1
ATOM 3561 C C . VAL A 1 464 ? -3.272 -1.801 24.433 1.00 91.12 464 VAL A C 1
ATOM 3563 O O . VAL A 1 464 ? -3.692 -2.954 24.382 1.00 91.12 464 VAL A O 1
ATOM 3566 N N . GLN A 1 465 ? -3.520 -1.005 25.471 1.00 91.31 465 GLN A N 1
ATOM 3567 C CA . GLN A 1 465 ? -4.274 -1.384 26.672 1.00 91.31 465 GLN A CA 1
ATOM 3568 C C . GLN A 1 465 ? -5.538 -0.543 26.850 1.00 91.31 465 GLN A C 1
ATOM 3570 O O . GLN A 1 465 ? -6.423 -0.914 27.627 1.00 91.31 465 GLN A O 1
ATOM 3575 N N . GLN A 1 466 ? -5.662 0.583 26.147 1.00 92.81 466 GLN A N 1
ATOM 3576 C CA . GLN A 1 466 ? -6.824 1.452 26.236 1.00 92.81 466 GLN A CA 1
ATOM 3577 C C . GLN A 1 466 ? -7.222 2.043 24.884 1.00 92.81 466 GLN A C 1
ATOM 3579 O O . GLN A 1 466 ? -6.412 2.639 24.179 1.00 92.81 466 GLN A O 1
ATOM 3584 N N . LEU A 1 467 ? -8.524 1.993 24.597 1.00 95.19 467 LEU A N 1
ATOM 3585 C CA . LEU A 1 467 ? -9.140 2.748 23.509 1.00 95.19 467 LEU A CA 1
ATOM 3586 C C . LEU A 1 467 ? -10.260 3.632 24.055 1.00 95.19 467 LEU A C 1
ATOM 3588 O O . LEU A 1 467 ? -11.159 3.172 24.765 1.00 95.19 467 LEU A O 1
ATOM 3592 N N . ILE A 1 468 ? -10.222 4.918 23.709 1.00 97.19 468 ILE A N 1
ATOM 3593 C CA . ILE A 1 468 ? -11.329 5.843 23.962 1.00 97.19 468 ILE A CA 1
ATOM 3594 C C . ILE A 1 468 ? -12.107 6.003 22.658 1.00 97.19 468 ILE A C 1
ATOM 3596 O O . ILE A 1 468 ? -11.635 6.681 21.753 1.00 97.19 468 ILE A O 1
ATOM 3600 N N . VAL A 1 469 ? -13.300 5.424 22.566 1.00 97.31 469 VAL A N 1
ATOM 3601 C CA . VAL A 1 469 ? -14.117 5.402 21.349 1.00 97.31 469 VAL A CA 1
ATOM 3602 C C . VAL A 1 469 ? -15.336 6.307 21.506 1.00 97.31 469 VAL A C 1
ATOM 3604 O O . VAL A 1 469 ? -16.144 6.156 22.423 1.00 97.31 469 VAL A O 1
ATOM 3607 N N . ASN A 1 470 ? -15.485 7.258 20.589 1.00 96.62 470 ASN A N 1
ATOM 3608 C CA . ASN A 1 470 ? -16.677 8.086 20.436 1.00 96.62 470 ASN A CA 1
ATOM 3609 C C . ASN A 1 470 ? -17.156 7.965 18.988 1.00 96.62 470 ASN A C 1
ATOM 3611 O O . ASN A 1 470 ? -16.356 8.146 18.080 1.00 96.62 470 ASN A O 1
ATOM 3615 N N . GLY A 1 471 ? -18.434 7.669 18.763 1.00 94.75 471 GLY A N 1
ATOM 3616 C CA . GLY A 1 471 ? -18.951 7.357 17.424 1.00 94.75 471 GLY A CA 1
ATOM 3617 C C . GLY A 1 471 ? -18.922 5.863 17.089 1.00 94.75 471 GLY A C 1
ATOM 3618 O O . GLY A 1 471 ? -18.716 5.036 17.975 1.00 94.75 471 GLY A O 1
ATOM 3619 N N . TYR A 1 472 ? -19.204 5.527 15.831 1.00 93.88 472 TYR A N 1
ATOM 3620 C CA . TYR A 1 472 ? -19.402 4.151 15.371 1.00 93.88 472 TYR A CA 1
ATOM 3621 C C . TYR A 1 472 ? -18.134 3.568 14.735 1.00 93.88 472 TYR A C 1
ATOM 3623 O O . TYR A 1 472 ? -17.554 4.190 13.847 1.00 93.88 472 TYR A O 1
ATOM 3631 N N . ILE A 1 473 ? -17.743 2.369 15.166 1.00 96.69 473 ILE A N 1
ATOM 3632 C CA . ILE A 1 473 ? -16.699 1.545 14.549 1.00 96.69 473 ILE A CA 1
ATOM 3633 C C . ILE A 1 473 ? -17.320 0.192 14.199 1.00 96.69 473 ILE A C 1
ATOM 3635 O O . ILE A 1 473 ? -17.963 -0.428 15.051 1.00 96.69 473 ILE A O 1
ATOM 3639 N N . GLU A 1 474 ? -17.136 -0.272 12.963 1.00 90.62 474 GLU A N 1
ATOM 3640 C CA . GLU A 1 474 ? -17.698 -1.555 12.523 1.00 90.62 474 GLU A CA 1
ATOM 3641 C C . GLU A 1 474 ? -16.998 -2.721 13.236 1.00 90.62 474 GLU A C 1
ATOM 3643 O O . GLU A 1 474 ? -17.647 -3.575 13.833 1.00 90.62 474 GLU A O 1
ATOM 3648 N N . THR A 1 475 ? -15.669 -2.747 13.225 1.00 91.31 475 THR A N 1
ATOM 3649 C CA . THR A 1 475 ? -14.878 -3.846 13.773 1.00 91.31 475 THR A CA 1
ATOM 3650 C C . THR A 1 475 ? -13.659 -3.333 14.531 1.00 91.31 475 THR A C 1
ATOM 3652 O O . THR A 1 475 ? -12.899 -2.500 14.047 1.00 91.31 475 THR A O 1
ATOM 3655 N N . VAL A 1 476 ? -13.440 -3.875 15.728 1.00 93.75 476 VAL A N 1
ATOM 3656 C CA . VAL A 1 476 ? -12.193 -3.729 16.483 1.00 93.75 476 VAL A CA 1
ATOM 3657 C C . VAL A 1 476 ? -11.588 -5.115 16.684 1.00 93.75 476 VAL A C 1
ATOM 3659 O O . VAL A 1 476 ? -12.237 -6.000 17.236 1.00 93.75 476 VAL A O 1
ATOM 3662 N N . THR A 1 477 ? -10.342 -5.301 16.260 1.00 90.81 477 THR A N 1
ATOM 3663 C CA . THR A 1 477 ? -9.556 -6.520 16.475 1.00 90.81 477 THR A CA 1
ATOM 3664 C C . THR A 1 477 ? -8.414 -6.231 17.437 1.00 90.81 477 THR A C 1
ATOM 3666 O O . THR A 1 477 ? -7.640 -5.302 17.226 1.00 90.81 477 THR A O 1
ATOM 3669 N N . VAL A 1 478 ? -8.297 -7.033 18.490 1.00 87.31 478 VAL A N 1
ATOM 3670 C CA . VAL A 1 478 ? -7.325 -6.838 19.568 1.00 87.31 478 VAL A CA 1
ATOM 3671 C C . VAL A 1 478 ? -6.303 -7.970 19.558 1.00 87.31 478 VAL A C 1
ATOM 3673 O O . VAL A 1 478 ? -6.657 -9.119 19.811 1.00 87.31 478 VAL A O 1
ATOM 3676 N N . ASP A 1 479 ? -5.037 -7.655 19.299 1.00 83.31 479 ASP A N 1
ATOM 3677 C CA . ASP A 1 479 ? -3.938 -8.638 19.259 1.00 83.31 479 ASP A CA 1
ATOM 3678 C C . ASP A 1 479 ? -3.075 -8.628 20.537 1.00 83.31 479 ASP A C 1
ATOM 3680 O O . ASP A 1 479 ? -2.016 -9.244 20.612 1.00 83.31 479 ASP A O 1
ATOM 3684 N N . THR A 1 480 ? -3.510 -7.918 21.581 1.00 72.00 480 THR A N 1
ATOM 3685 C CA . THR A 1 480 ? -2.878 -7.993 22.904 1.00 72.00 480 THR A CA 1
ATOM 3686 C C . THR A 1 480 ? -3.489 -9.120 23.740 1.00 72.00 480 THR A C 1
ATOM 3688 O O . THR A 1 480 ? -4.708 -9.260 23.796 1.00 72.00 480 THR A O 1
ATOM 3691 N N . GLU A 1 481 ? -2.658 -9.911 24.426 1.00 75.06 481 GLU A N 1
ATOM 3692 C CA . GLU A 1 481 ? -3.114 -10.871 25.449 1.00 75.06 481 GLU A CA 1
ATOM 3693 C C . GLU A 1 481 ? -3.421 -10.176 26.793 1.00 75.06 481 GLU A C 1
ATOM 3695 O O . GLU A 1 481 ? -4.025 -10.762 27.698 1.00 75.06 481 GLU A O 1
ATOM 3700 N N . GLU A 1 482 ? -3.011 -8.916 26.949 1.00 80.00 482 GLU A N 1
ATOM 3701 C CA . GLU A 1 482 ? -3.254 -8.136 28.158 1.00 80.00 482 GLU A CA 1
ATOM 3702 C C . GLU A 1 482 ? -4.703 -7.631 28.234 1.00 80.00 482 GLU A C 1
ATOM 3704 O O . GLU A 1 482 ? -5.521 -7.822 27.331 1.00 80.00 482 GLU A O 1
ATOM 3709 N N . ALA A 1 483 ? -5.058 -7.015 29.364 1.00 83.62 483 ALA A N 1
ATOM 3710 C CA . ALA A 1 483 ? -6.395 -6.473 29.530 1.00 83.62 483 ALA A CA 1
ATOM 3711 C C . ALA A 1 483 ? -6.578 -5.187 28.711 1.00 83.62 483 ALA A C 1
ATOM 3713 O O . ALA A 1 483 ? -5.773 -4.263 28.822 1.00 83.62 483 ALA A O 1
ATOM 3714 N N . LEU A 1 484 ? -7.683 -5.101 27.972 1.00 88.50 484 LEU A N 1
ATOM 3715 C CA . LEU A 1 484 ? -8.080 -3.913 27.220 1.00 88.50 484 LEU A CA 1
ATOM 3716 C C . LEU A 1 484 ? -9.154 -3.133 27.984 1.00 88.50 484 LEU A C 1
ATOM 3718 O O . LEU A 1 484 ? -10.127 -3.711 28.464 1.00 88.50 484 LEU A O 1
ATOM 3722 N N . THR A 1 485 ? -9.014 -1.813 28.065 1.00 90.62 485 THR A N 1
ATOM 3723 C CA . THR A 1 485 ? -10.025 -0.907 28.622 1.00 90.62 485 THR A CA 1
ATOM 3724 C C . THR A 1 485 ? -10.651 -0.055 27.522 1.00 90.62 485 THR A C 1
ATOM 3726 O O . THR A 1 485 ? -9.977 0.747 26.880 1.00 90.62 485 THR A O 1
ATOM 3729 N N . LEU A 1 486 ? -11.961 -0.181 27.345 1.00 92.50 486 LEU A N 1
ATOM 3730 C CA . LEU A 1 486 ? -12.773 0.618 26.435 1.00 92.50 486 LEU A CA 1
ATOM 3731 C C . LEU A 1 486 ? -13.484 1.735 27.208 1.00 92.50 486 LEU A C 1
ATOM 3733 O O . LEU A 1 486 ? -14.194 1.489 28.187 1.00 92.50 486 LEU A O 1
ATOM 3737 N N . ARG A 1 487 ? -13.302 2.977 26.760 1.00 93.62 487 ARG A N 1
ATOM 3738 C CA . ARG A 1 487 ? -13.913 4.186 27.342 1.00 93.62 487 ARG A CA 1
ATOM 3739 C C . ARG A 1 487 ? -14.577 5.035 26.271 1.00 93.62 487 ARG A C 1
ATOM 3741 O O . ARG A 1 487 ? -14.286 4.877 25.092 1.00 93.62 487 ARG A O 1
ATOM 3748 N N . GLY A 1 488 ? -15.383 6.009 26.679 1.00 94.19 488 GLY A N 1
ATOM 3749 C CA . GLY A 1 488 ? -16.054 6.935 25.763 1.00 94.19 488 GLY A CA 1
ATOM 3750 C C . GLY A 1 488 ? -17.528 6.602 25.592 1.00 94.19 488 GLY A C 1
ATOM 3751 O O . GLY A 1 488 ? -18.111 5.958 26.449 1.00 94.19 488 GLY A O 1
ATOM 3752 N N . THR A 1 489 ? -18.146 7.095 24.523 1.00 93.81 489 THR A N 1
ATOM 3753 C CA . THR A 1 489 ? -19.612 7.032 24.321 1.00 93.81 489 THR A CA 1
ATOM 3754 C C . THR A 1 489 ? -20.008 6.435 22.969 1.00 93.81 489 THR A C 1
ATOM 3756 O O . THR A 1 489 ? -21.129 6.624 22.501 1.00 93.81 489 THR A O 1
ATOM 3759 N N . GLY A 1 490 ? -19.065 5.768 22.302 1.00 94.19 490 GLY A N 1
ATOM 3760 C CA . GLY A 1 490 ? -19.259 5.185 20.981 1.00 94.19 490 GLY A CA 1
ATOM 3761 C C . GLY A 1 490 ? -19.910 3.805 20.974 1.00 94.19 490 GLY A C 1
ATOM 3762 O O . GLY A 1 490 ? -20.298 3.257 22.008 1.00 94.19 490 GLY A O 1
ATOM 3763 N N . VAL A 1 491 ? -19.997 3.247 19.771 1.00 92.81 491 VAL A N 1
ATOM 3764 C CA . VAL A 1 491 ? -20.486 1.897 19.494 1.00 92.81 491 VAL A CA 1
ATOM 3765 C C . VAL A 1 491 ? -19.413 1.154 18.707 1.00 92.81 491 VAL A C 1
ATOM 3767 O O . VAL A 1 491 ? -18.914 1.669 17.710 1.00 92.81 491 VAL A O 1
ATOM 3770 N N . ILE A 1 492 ? -19.078 -0.050 19.154 1.00 94.75 492 ILE A N 1
ATOM 3771 C CA . ILE A 1 492 ? -18.291 -1.029 18.408 1.00 94.75 492 ILE A CA 1
ATOM 3772 C C . ILE A 1 492 ? -19.261 -2.135 18.003 1.00 94.75 492 ILE A C 1
ATOM 3774 O O . ILE A 1 492 ? -19.831 -2.792 18.877 1.00 94.75 492 ILE A O 1
ATOM 3778 N N . ASN A 1 493 ? -19.479 -2.328 16.703 1.00 90.56 493 ASN A N 1
ATOM 3779 C CA . ASN A 1 493 ? -20.395 -3.369 16.239 1.00 90.56 493 ASN A CA 1
ATOM 3780 C C . ASN A 1 493 ? -19.816 -4.762 16.528 1.00 90.56 493 ASN A C 1
ATOM 3782 O O . ASN A 1 493 ? -20.465 -5.570 17.187 1.00 90.56 493 ASN A O 1
ATOM 3786 N N . GLN A 1 494 ? -18.563 -5.016 16.145 1.00 88.94 494 GLN A N 1
ATOM 3787 C CA . GLN A 1 494 ? -17.896 -6.292 16.402 1.00 88.94 494 GLN A CA 1
ATOM 3788 C C . GLN A 1 494 ? -16.553 -6.104 17.105 1.00 88.94 494 GLN A C 1
ATOM 3790 O O . GLN A 1 494 ? -15.694 -5.354 16.648 1.00 88.94 494 GLN A O 1
ATOM 3795 N N . LEU A 1 495 ? -16.356 -6.814 18.214 1.00 89.06 495 LEU A N 1
ATOM 3796 C CA . LEU A 1 495 ? -15.081 -6.889 18.922 1.00 89.06 495 LEU A CA 1
ATOM 3797 C C . LEU A 1 495 ? -14.510 -8.307 18.818 1.00 89.06 495 LEU A C 1
ATOM 3799 O O . LEU A 1 495 ? -15.114 -9.263 19.311 1.00 89.06 495 LEU A O 1
ATOM 3803 N N . PHE A 1 496 ? -13.331 -8.422 18.214 1.00 84.75 496 PHE A N 1
ATOM 3804 C CA . PHE A 1 496 ? -12.541 -9.645 18.086 1.00 84.75 496 PHE A CA 1
ATOM 3805 C C . PHE A 1 496 ? -11.240 -9.507 18.874 1.00 84.75 496 PHE A C 1
ATOM 3807 O O . PHE A 1 496 ? -10.732 -8.399 19.041 1.00 84.75 496 PHE A O 1
ATOM 3814 N N . GLY A 1 497 ? -10.636 -10.621 19.289 1.00 75.38 497 GLY A N 1
ATOM 3815 C CA . GLY A 1 497 ? -9.234 -10.595 19.702 1.00 75.38 497 GLY A CA 1
ATOM 3816 C C . GLY A 1 497 ? -8.831 -11.560 20.804 1.00 75.38 497 GLY A C 1
ATOM 3817 O O . GLY A 1 497 ? -9.657 -12.276 21.369 1.00 75.38 497 GLY A O 1
ATOM 3818 N N . ALA A 1 498 ? -7.534 -11.531 21.103 1.00 69.38 498 ALA A N 1
ATOM 3819 C CA . ALA A 1 498 ? -6.853 -12.373 22.083 1.00 69.38 498 ALA A CA 1
ATOM 3820 C C . ALA A 1 498 ? -6.868 -11.800 23.515 1.00 69.38 498 ALA A C 1
ATOM 3822 O O . ALA A 1 498 ? -6.357 -12.438 24.438 1.00 69.38 498 ALA A O 1
ATOM 3823 N N . ALA A 1 499 ? -7.458 -10.615 23.725 1.00 68.19 499 ALA A N 1
ATOM 3824 C CA . ALA A 1 499 ? -7.480 -9.963 25.031 1.00 68.19 499 ALA A CA 1
ATOM 3825 C C . ALA A 1 499 ? -8.114 -10.864 26.095 1.00 68.19 499 ALA A C 1
ATOM 3827 O O . ALA A 1 499 ? -9.288 -11.236 26.020 1.00 68.19 499 ALA A O 1
ATOM 3828 N N . THR A 1 500 ? -7.342 -11.170 27.138 1.00 68.50 500 THR A N 1
ATOM 3829 C CA . THR A 1 500 ? -7.791 -12.040 28.236 1.00 68.50 500 THR A CA 1
ATOM 3830 C C . THR A 1 500 ? -8.878 -11.397 29.095 1.00 68.50 500 THR A C 1
ATOM 3832 O O . THR A 1 500 ? -9.580 -12.078 29.841 1.00 68.50 500 THR A O 1
ATOM 3835 N N . THR A 1 501 ? -9.019 -10.071 29.063 1.00 73.38 501 THR A N 1
ATOM 3836 C CA . THR A 1 501 ? -10.083 -9.340 29.762 1.00 73.38 501 THR A CA 1
ATOM 3837 C C . THR A 1 501 ? -10.389 -8.034 29.034 1.00 73.38 501 THR A C 1
ATOM 3839 O O . THR A 1 501 ? -9.470 -7.308 28.666 1.00 73.38 501 THR A O 1
ATOM 3842 N N . VAL A 1 502 ? -11.676 -7.710 28.875 1.00 81.25 502 VAL A N 1
ATOM 3843 C CA . VAL A 1 502 ? -12.138 -6.447 28.280 1.00 81.25 502 VAL A CA 1
ATOM 3844 C C . VAL A 1 502 ? -12.971 -5.688 29.307 1.00 81.25 502 VAL A C 1
ATOM 3846 O O . VAL A 1 502 ? -14.074 -6.103 29.655 1.00 81.25 502 VAL A O 1
ATOM 3849 N N . TYR A 1 503 ? -12.449 -4.564 29.787 1.00 82.12 503 TYR A N 1
ATOM 3850 C CA . TYR A 1 503 ? -13.171 -3.640 30.654 1.00 82.12 503 TYR A CA 1
ATOM 3851 C C . TYR A 1 503 ? -13.903 -2.605 29.810 1.00 82.12 503 TYR A C 1
ATOM 3853 O O . TYR A 1 503 ? -13.312 -2.014 28.912 1.00 82.12 503 TYR A O 1
ATOM 3861 N N . VAL A 1 504 ? -15.162 -2.337 30.136 1.00 82.88 504 VAL A N 1
ATOM 3862 C CA . VAL A 1 504 ? -15.935 -1.247 29.539 1.00 82.88 504 VAL A CA 1
ATOM 3863 C C . VAL A 1 504 ? -16.288 -0.269 30.655 1.00 82.88 504 VAL A C 1
ATOM 3865 O O . VAL A 1 504 ? -16.703 -0.675 31.738 1.00 82.88 504 VAL A O 1
ATOM 3868 N N . GLU A 1 505 ? -16.061 1.027 30.444 1.00 80.94 505 GLU A N 1
ATOM 3869 C CA . GLU A 1 505 ? -16.454 2.045 31.423 1.00 80.94 505 GLU A CA 1
ATOM 3870 C C . GLU A 1 505 ? -17.985 2.073 31.598 1.00 80.94 505 GLU A C 1
ATOM 3872 O O . GLU A 1 505 ? -18.733 1.912 30.635 1.00 80.94 505 GLU A O 1
ATOM 3877 N N . ALA A 1 506 ? -18.468 2.274 32.830 1.00 71.06 506 ALA A N 1
ATOM 3878 C CA . ALA A 1 506 ? -19.903 2.339 33.107 1.00 71.06 506 ALA A CA 1
ATOM 3879 C C . ALA A 1 506 ? -20.565 3.496 32.337 1.00 71.06 506 ALA A C 1
ATOM 3881 O O . ALA A 1 506 ? -20.038 4.608 32.330 1.00 71.06 506 ALA A O 1
ATOM 3882 N N . ASP A 1 507 ? -21.719 3.225 31.712 1.00 71.62 507 ASP A N 1
ATOM 3883 C CA . ASP A 1 507 ? -22.386 4.129 30.755 1.00 71.62 507 ASP A CA 1
ATOM 3884 C C . ASP A 1 507 ? -21.477 4.553 29.576 1.00 71.62 507 ASP A C 1
ATOM 3886 O O . ASP A 1 507 ? -21.651 5.628 28.996 1.00 71.62 507 ASP A O 1
ATOM 3890 N N . GLY A 1 508 ? -20.484 3.713 29.259 1.00 81.75 508 GLY A N 1
ATOM 3891 C CA . GLY A 1 508 ? -19.441 3.970 28.276 1.00 81.75 508 GLY A CA 1
ATOM 3892 C C . GLY A 1 508 ? -19.732 3.402 26.883 1.00 81.75 508 GLY A C 1
ATOM 3893 O O . GLY A 1 508 ? -20.848 3.486 26.370 1.00 81.75 508 GLY A O 1
ATOM 3894 N N . VAL A 1 509 ? -18.707 2.830 26.248 1.00 89.81 509 VAL A N 1
ATOM 3895 C CA . VAL A 1 509 ? -18.799 2.256 24.895 1.00 89.81 509 VAL A CA 1
ATOM 3896 C C . VAL A 1 509 ? -19.794 1.100 24.873 1.00 89.81 509 VAL A C 1
ATOM 3898 O O . VAL A 1 509 ? -19.751 0.215 25.721 1.00 89.81 509 VAL A O 1
ATOM 3901 N N . THR A 1 510 ? -20.668 1.069 23.872 1.00 90.69 510 THR A N 1
ATOM 3902 C CA . THR A 1 510 ? -21.508 -0.105 23.608 1.00 90.69 510 THR A CA 1
ATOM 3903 C C . THR A 1 510 ? -20.766 -1.057 22.678 1.00 90.69 510 THR A C 1
ATOM 3905 O O . THR A 1 510 ? -20.302 -0.634 21.625 1.00 90.69 510 THR A O 1
ATOM 3908 N N . VAL A 1 511 ? -20.668 -2.334 23.045 1.00 89.75 511 VAL A N 1
ATOM 3909 C CA . VAL A 1 511 ? -20.158 -3.395 22.163 1.00 89.75 511 VAL A CA 1
ATOM 3910 C C . VAL A 1 511 ? -21.331 -4.302 21.806 1.00 89.75 511 VAL A C 1
ATOM 3912 O O . VAL A 1 511 ? -21.931 -4.880 22.715 1.00 89.75 511 VAL A O 1
ATOM 3915 N N . GLU A 1 512 ? -21.703 -4.379 20.525 1.00 89.19 512 GLU A N 1
ATOM 3916 C CA . GLU A 1 512 ? -22.888 -5.146 20.103 1.00 89.19 512 GLU A CA 1
ATOM 3917 C C . GLU A 1 512 ? -22.607 -6.652 20.096 1.00 89.19 512 GLU A C 1
ATOM 3919 O O . GLU A 1 512 ? -23.301 -7.406 20.783 1.00 89.19 512 GLU A O 1
ATOM 3924 N N . ASP A 1 513 ? -21.546 -7.072 19.403 1.00 85.19 513 ASP A N 1
ATOM 3925 C CA . ASP A 1 513 ? -21.106 -8.461 19.322 1.00 85.19 513 ASP A CA 1
ATOM 3926 C C . ASP A 1 513 ? -19.663 -8.622 19.819 1.00 85.19 513 ASP A C 1
ATOM 3928 O O . ASP A 1 513 ? -18.730 -7.974 19.344 1.00 85.19 513 ASP A O 1
ATOM 3932 N N . VAL A 1 514 ? -19.461 -9.555 20.754 1.00 84.19 514 VAL A N 1
ATOM 3933 C CA . VAL A 1 514 ? -18.128 -9.997 21.187 1.00 84.19 514 VAL A CA 1
ATOM 3934 C C . VAL A 1 514 ? -17.863 -11.380 20.605 1.00 84.19 514 VAL A C 1
ATOM 3936 O O . VAL A 1 514 ? -18.547 -12.351 20.946 1.00 84.19 514 VAL A O 1
ATOM 3939 N N . ILE A 1 515 ? -16.861 -11.478 19.733 1.00 78.44 515 ILE A N 1
ATOM 3940 C CA . ILE A 1 515 ? -16.512 -12.703 19.015 1.00 78.44 515 ILE A CA 1
ATOM 3941 C C . ILE A 1 515 ? -15.191 -13.238 19.565 1.00 78.44 515 ILE A C 1
ATOM 3943 O O . ILE A 1 515 ? -14.126 -12.660 19.369 1.00 78.44 515 ILE A O 1
ATOM 3947 N N . LEU A 1 516 ? -15.276 -14.372 20.261 1.00 68.94 516 LEU A N 1
ATOM 3948 C CA . LEU A 1 516 ? -14.140 -14.999 20.933 1.00 68.94 516 LEU A CA 1
ATOM 3949 C C . LEU A 1 516 ? -13.515 -16.089 20.068 1.00 68.94 516 LEU A C 1
ATOM 3951 O O . LEU A 1 516 ? -14.222 -16.924 19.493 1.00 68.94 516 LEU A O 1
ATOM 3955 N N . THR A 1 517 ? -12.188 -16.118 20.027 1.00 64.50 517 THR A N 1
ATOM 3956 C CA . THR A 1 517 ? -11.434 -17.235 19.461 1.00 64.50 517 THR A CA 1
ATOM 3957 C C . THR A 1 517 ? -11.363 -18.390 20.472 1.00 64.50 517 THR A C 1
ATOM 3959 O O . THR A 1 517 ? -11.610 -18.226 21.667 1.00 64.50 517 THR A O 1
ATOM 3962 N N . SER A 1 518 ? -11.107 -19.613 19.995 1.00 61.72 518 SER A N 1
ATOM 3963 C CA . SER A 1 518 ? -11.189 -20.840 20.816 1.00 61.72 518 SER A CA 1
ATOM 3964 C C . SER A 1 518 ? -10.183 -20.921 21.973 1.00 61.72 518 SER A C 1
ATOM 3966 O O . SER A 1 518 ? -10.297 -21.793 22.830 1.00 61.72 518 SER A O 1
ATOM 3968 N N . ASP A 1 519 ? -9.179 -20.061 21.939 1.00 58.78 519 ASP A N 1
ATOM 3969 C CA . ASP A 1 519 ? -8.069 -19.895 22.870 1.00 58.78 519 ASP A CA 1
ATOM 3970 C C . ASP A 1 519 ? -8.354 -18.871 23.981 1.00 58.78 519 ASP A C 1
ATOM 3972 O O . ASP A 1 519 ? -7.638 -18.858 24.980 1.00 58.78 519 ASP A O 1
ATOM 3976 N N . VAL A 1 520 ? -9.431 -18.081 23.884 1.00 59.47 520 VAL A N 1
ATOM 3977 C CA . VAL A 1 520 ? -9.832 -17.157 24.955 1.00 59.47 520 VAL A CA 1
ATOM 3978 C C . VAL A 1 520 ? -10.441 -17.940 26.124 1.00 59.47 520 VAL A C 1
ATOM 3980 O O . VAL A 1 520 ? -11.569 -18.432 26.051 1.00 59.47 520 VAL A O 1
ATOM 3983 N N . GLU A 1 521 ? -9.693 -18.062 27.226 1.00 55.78 521 GLU A N 1
ATOM 3984 C CA . GLU A 1 521 ? -10.099 -18.865 28.392 1.00 55.78 521 GLU A CA 1
ATOM 3985 C C . GLU A 1 521 ? -11.258 -18.246 29.195 1.00 55.78 521 GLU A C 1
ATOM 3987 O O . GLU A 1 521 ? -12.075 -18.973 29.771 1.00 55.78 521 GLU A O 1
ATOM 3992 N N . ALA A 1 522 ? -11.347 -16.915 29.250 1.00 56.28 522 ALA A N 1
ATOM 3993 C CA . ALA A 1 522 ? -12.420 -16.190 29.921 1.00 56.28 522 ALA A CA 1
ATOM 3994 C C . ALA A 1 522 ? -12.553 -14.769 29.361 1.00 56.28 522 ALA A C 1
ATOM 3996 O O . ALA A 1 522 ? -11.551 -14.124 29.089 1.00 56.28 522 ALA A O 1
ATOM 3997 N N . VAL A 1 523 ? -13.783 -14.255 29.272 1.00 55.78 523 VAL A N 1
ATOM 3998 C CA . VAL A 1 523 ? -14.045 -12.823 29.074 1.00 55.78 523 VAL A CA 1
ATOM 3999 C C . VAL A 1 523 ? -14.923 -12.329 30.205 1.00 55.78 523 VAL A C 1
ATOM 4001 O O . VAL A 1 523 ? -16.000 -12.869 30.459 1.00 55.78 523 VAL A O 1
ATOM 4004 N N . THR A 1 524 ? -14.440 -11.306 30.905 1.00 57.53 524 THR A N 1
ATOM 4005 C CA . THR A 1 524 ? -15.192 -10.628 31.959 1.00 57.53 524 THR A CA 1
ATOM 4006 C C . THR A 1 524 ? -15.592 -9.255 31.445 1.00 57.53 524 THR A C 1
ATOM 4008 O O . THR A 1 524 ? -14.739 -8.383 31.364 1.00 57.53 524 THR A O 1
ATOM 4011 N N . VAL A 1 525 ? -16.874 -9.079 31.118 1.00 57.38 525 VAL A N 1
ATOM 4012 C CA . VAL A 1 525 ? -17.482 -7.766 30.850 1.00 57.38 525 VAL A CA 1
ATOM 4013 C C . VAL A 1 525 ? -18.106 -7.289 32.163 1.00 57.38 525 VAL A C 1
ATOM 4015 O O . VAL A 1 525 ? -18.928 -8.016 32.733 1.00 57.38 525 VAL A O 1
ATOM 4018 N N . GLN A 1 526 ? -17.675 -6.137 32.685 1.00 57.22 526 GLN A N 1
ATOM 4019 C CA . GLN A 1 526 ? -18.229 -5.531 33.907 1.00 57.22 526 GLN A CA 1
ATOM 4020 C C . GLN A 1 526 ? -19.058 -4.301 33.594 1.00 57.22 526 GLN A C 1
ATOM 4022 O O . GLN A 1 526 ? -18.593 -3.505 32.755 1.00 57.22 526 GLN A O 1
#

pLDDT: mean 82.2, std 19.67, range [24.78, 98.81]

Sequence (526 aa):
MNKKYTAVVATLLAGALALSPLQAKAFDDLATYDNTTQQAVQQLADAHIIRGTSPTTFSPKDAVTRGQVVKMLGKYLEEQGASVPSDWDERSRFSDISTTTTDRELLKYSAVVFETGVFIGNNGMLQAGGHLTRENVALVLNRLASYILQTTDLVGYMNEKQLTAHVTDVNVAKQEAQQAIQALNALQISNVDTFNPKGTVQRVHFASFLAKLLTTLTTIKEETILPEKPTAPKPDIEPTEPINPLPEIPVLPVIPEDEDEVIDEEEPVIVESAYIDDAQIVKVDGNRVTITHNTIGTQTFTIDSTLQTLFEQQQIWQEAIATLYIEEDVVVEVSAITIQHAGTAQHPVVIDGYYFDDATMITIQSQYATIQHFDAHYELLEVHAPKDAVYTIGAAEFSAIQGDGALAVTFTDIITSDVYIDAPDTTIEIAGAASVTSITLTHDAKITVQDGGILYDVYAEAPVQQLIVNGYIETVTVDTEEALTLRGTGVINQLFGAATTVYVEADGVTVEDVILTSDVEAVTVQ